Protein AF-W7HXN0-F1 (afdb_monomer)

Mean predicted aligned error: 17.89 Å

Solvent-accessible surface area (backbone atoms only — not comparable to full-atom values): 33456 Å² total; per-residue (Å²): 136,91,82,90,84,88,81,84,86,81,88,84,84,89,85,89,88,87,84,84,82,89,78,91,79,91,79,88,82,69,90,74,68,72,72,60,64,67,62,54,56,58,53,52,52,54,51,52,49,53,52,47,53,60,51,53,68,68,66,55,72,85,69,75,74,75,76,76,79,87,69,43,52,33,33,36,24,45,74,94,47,64,101,82,40,42,47,35,58,34,61,32,78,35,63,44,88,85,60,79,57,68,59,78,66,74,52,75,77,78,46,74,67,50,45,54,54,46,47,70,56,26,6,40,46,36,34,53,51,47,55,48,47,20,50,32,37,68,61,39,58,61,48,79,31,78,57,90,75,90,54,64,68,56,53,53,50,52,48,50,52,40,70,70,35,96,49,37,49,58,37,53,46,65,60,58,43,33,26,56,42,41,80,56,32,83,83,42,98,55,73,63,74,53,71,48,61,86,76,53,73,75,71,52,72,70,56,44,71,74,27,66,62,52,46,52,51,50,50,41,49,48,57,47,36,54,62,44,54,63,50,46,73,71,56,74,83,73,81,94,72,88,63,94,41,58,55,57,40,30,41,68,72,52,59,27,11,34,72,79,66,47,64,74,63,68,38,60,36,56,40,53,51,71,93,45,49,70,52,40,63,74,58,49,48,66,75,73,48,93,67,61,86,80,42,97,49,82,66,64,36,56,40,32,34,46,22,22,35,55,71,57,37,52,43,41,75,68,38,38,35,31,62,41,66,55,81,80,42,50,15,31,41,58,58,57,73,91,48,55,69,59,41,71,76,36,52,69,36,59,48,57,77,61,60,71,34,45,64,70,32,49,51,46,26,30,47,53,26,50,45,72,49,42,42,78,73,52,76,80,77,57,69,78,78,76,73,70,77,67,78,80,76,73,90,71,90,75,86,85,82,92,82,84,92,81,89,81,82,86,80,92,86,87,84,86,87,80,90,82,88,85,87,81,82,82,79,78,82,76,53,75,70,57,55,57,53,51,51,56,53,51,53,51,54,52,53,53,53,52,52,53,51,52,52,50,52,51,51,50,55,50,54,59,56,68,75,47,65,93,66,79,77,69,66,80,70,84,77,61,80,89,65,53,75,68,55,51,54,50,53,53,58,51,69,76,44,80,88,42,73,67,54,53,52,54,48,52,54,48,47,70,76,41,57,78,71,60,73,75,71,66,86,89,77,93,78,80,89,79,80,90,78,86,83,84,134

pLDDT: mean 70.23, std 23.14, range [26.8, 97.81]

InterPro domains:
  IPR003615 HNH nuclease [PF13391] (257-323)

Organism: NCBI:txid1043628

Radius of gyration: 34.65 Å; Cα contacts (8 Å, |Δi|>4): 503; chains: 1; bounding box: 103×96×105 Å

Sequence (537 aa):
MRENRNSNFTITSSLCGLRFTPQNSFANFGPATQRLCTHTSTATETMSELVREEFSVWAATPAQIPLKPKVKSISIRNPQYDKINTFLHLPALDFDQNTQFEAATNAPLHTPNDLAKYNKVAGLHRGTITMACYALAGNKYGVLSPCRLANKADIESQLAEVHSSPTGFDEVLNMPHYYFYTVDFFETSGYDVITNFPDWTFPTAEELELNPVYQLWLNAYTEIQDRMLERDLELKSQVHCAPSDISTHVKTRDVVCRLTRCHDPLDAAHLVPEKEKIFWERSEFNMLSKNSAISSDSTAVAENMIALRKDVHHIFDQRAFCITLKGNTFVASFCTLDYCDSLRAFQNRPILEIATAALPYILTRFIWTFFGHSLLLYARQHPKKNRARGSEDGKGKGKGKRFAPDDTEESEEDLGGPSGQPWAKKGRKVGPEGIRKSTRQIEKSAEDNFTERIERIRKIGQAIKSDFPPGFFDADMSSLPELSLSQRALADVTSFYPGCENAEILSEDYKKRHPQVHSLAKPQGPWMEEDEFDLIP

Structure (mmCIF, N/CA/C/O backbone):
data_AF-W7HXN0-F1
#
_entry.id   AF-W7HXN0-F1
#
loop_
_atom_site.group_PDB
_atom_site.id
_atom_site.type_symbol
_atom_site.label_atom_id
_atom_site.label_alt_id
_atom_site.label_comp_id
_atom_site.label_asym_id
_atom_site.label_entity_id
_atom_site.label_seq_id
_atom_site.pdbx_PDB_ins_code
_atom_site.Cartn_x
_atom_site.Cartn_y
_atom_site.Cartn_z
_atom_site.occupancy
_atom_site.B_iso_or_equiv
_atom_site.auth_seq_id
_atom_site.auth_comp_id
_atom_site.auth_asym_id
_atom_site.auth_atom_id
_atom_site.pdbx_PDB_model_num
ATOM 1 N N . MET A 1 1 ? 41.170 27.739 -45.143 1.00 34.16 1 MET A N 1
ATOM 2 C CA . MET A 1 1 ? 40.875 26.918 -46.338 1.00 34.16 1 MET A CA 1
ATOM 3 C C . MET A 1 1 ? 40.646 25.492 -45.836 1.00 34.16 1 MET A C 1
ATOM 5 O O . MET A 1 1 ? 41.608 24.878 -45.422 1.00 34.16 1 MET A O 1
ATOM 9 N N . ARG A 1 2 ? 39.447 25.127 -45.360 1.00 32.66 2 ARG A N 1
ATOM 10 C CA . ARG A 1 2 ? 38.312 24.500 -46.077 1.00 32.66 2 ARG A CA 1
ATOM 11 C C . ARG A 1 2 ? 38.703 23.346 -47.015 1.00 32.66 2 ARG A C 1
ATOM 13 O O . ARG A 1 2 ? 39.009 23.613 -48.163 1.00 32.66 2 ARG A O 1
ATOM 20 N N . GLU A 1 3 ? 38.560 22.116 -46.517 1.00 35.22 3 GLU A N 1
ATOM 21 C CA . GLU A 1 3 ? 38.169 20.889 -47.240 1.00 35.22 3 GLU A CA 1
ATOM 22 C C . GLU A 1 3 ? 37.578 19.924 -46.183 1.00 35.22 3 GLU A C 1
ATOM 24 O O . GLU A 1 3 ? 38.265 19.550 -45.242 1.00 35.22 3 GLU A O 1
ATOM 29 N N . ASN A 1 4 ? 36.255 19.820 -46.018 1.00 33.12 4 ASN A N 1
ATOM 30 C CA . ASN A 1 4 ? 35.271 19.002 -46.744 1.00 33.12 4 ASN A CA 1
ATOM 31 C C . ASN A 1 4 ? 35.533 17.484 -46.703 1.00 33.12 4 ASN A C 1
ATOM 33 O O . ASN A 1 4 ? 36.344 16.981 -47.470 1.00 33.12 4 ASN A O 1
ATOM 37 N N . ARG A 1 5 ? 34.753 16.759 -45.884 1.00 37.69 5 ARG A N 1
ATOM 38 C CA . ARG A 1 5 ? 34.268 15.389 -46.150 1.00 37.69 5 ARG A CA 1
ATOM 39 C C . ARG A 1 5 ? 33.037 15.099 -45.280 1.00 37.69 5 ARG A C 1
ATOM 41 O O . ARG A 1 5 ? 33.142 14.654 -44.144 1.00 37.69 5 ARG A O 1
ATOM 48 N N . ASN A 1 6 ? 31.868 15.375 -45.856 1.00 31.52 6 ASN A N 1
ATOM 49 C CA . ASN A 1 6 ? 30.587 14.808 -45.444 1.00 31.52 6 ASN A CA 1
ATOM 50 C C . ASN A 1 6 ? 30.519 13.352 -45.920 1.00 31.52 6 ASN A C 1
ATOM 52 O O . ASN A 1 6 ? 30.792 13.077 -47.088 1.00 31.52 6 ASN A O 1
ATOM 56 N N . SER A 1 7 ? 30.101 12.441 -45.045 1.00 33.38 7 SER A N 1
ATOM 57 C CA . SER A 1 7 ? 29.640 11.104 -45.425 1.00 33.38 7 SER A CA 1
ATOM 58 C C . SER A 1 7 ? 28.200 10.945 -44.942 1.00 33.38 7 SER A C 1
ATOM 60 O O . SER A 1 7 ? 27.936 10.754 -43.761 1.00 33.38 7 SER A O 1
ATOM 62 N N . ASN A 1 8 ? 27.264 11.091 -45.881 1.00 28.61 8 ASN A N 1
ATOM 63 C CA . ASN A 1 8 ? 25.857 10.758 -45.697 1.00 28.61 8 ASN A CA 1
ATOM 64 C C . ASN A 1 8 ? 25.677 9.271 -46.019 1.00 28.61 8 ASN A C 1
ATOM 66 O O . ASN A 1 8 ? 25.955 8.848 -47.140 1.00 28.61 8 ASN A O 1
ATOM 70 N N . PHE A 1 9 ? 25.196 8.498 -45.048 1.00 27.53 9 PHE A N 1
ATOM 71 C CA . PHE A 1 9 ? 24.681 7.149 -45.261 1.00 27.53 9 PHE A CA 1
ATOM 72 C C . PHE A 1 9 ? 23.175 7.240 -45.530 1.00 27.53 9 PHE A C 1
ATOM 74 O O . PHE A 1 9 ? 22.415 7.737 -44.701 1.00 27.53 9 PHE A O 1
ATOM 81 N N . THR A 1 10 ? 22.747 6.774 -46.700 1.00 26.80 10 THR A N 1
ATOM 82 C CA . THR A 1 10 ? 21.337 6.635 -47.080 1.00 26.80 10 THR A CA 1
ATOM 83 C C . THR A 1 10 ? 20.994 5.150 -47.058 1.00 26.80 10 THR A C 1
ATOM 85 O O . THR A 1 10 ? 21.572 4.377 -47.816 1.00 26.80 10 THR A O 1
ATOM 88 N N . ILE A 1 11 ? 20.069 4.748 -46.185 1.00 29.20 11 ILE A N 1
ATOM 89 C CA . ILE A 1 11 ? 19.486 3.402 -46.171 1.00 29.20 11 ILE A CA 1
ATOM 90 C C . ILE A 1 11 ? 18.177 3.473 -46.957 1.00 29.20 11 ILE A C 1
ATOM 92 O O . ILE A 1 11 ? 17.236 4.155 -46.554 1.00 29.20 11 ILE A O 1
ATOM 96 N N . THR A 1 12 ? 18.128 2.792 -48.097 1.00 27.80 12 THR A N 1
ATOM 97 C CA . THR A 1 12 ? 16.921 2.590 -48.899 1.00 27.80 12 THR A CA 1
ATOM 98 C C . THR A 1 12 ? 16.141 1.391 -48.358 1.00 27.80 12 THR A C 1
ATOM 100 O O . THR A 1 12 ? 16.659 0.279 -48.290 1.00 27.80 12 THR A O 1
ATOM 103 N N . SER A 1 13 ? 14.880 1.604 -47.974 1.00 28.84 13 SER A N 1
ATOM 104 C CA . SER A 1 13 ? 13.924 0.532 -47.683 1.00 28.84 13 SER A CA 1
ATOM 105 C C . SER A 1 13 ? 13.080 0.256 -48.930 1.00 28.84 13 SER A C 1
ATOM 107 O O . SER A 1 13 ? 12.440 1.148 -49.484 1.00 28.84 13 SER A O 1
ATOM 109 N N . SER A 1 14 ? 13.114 -0.988 -49.410 1.00 28.44 14 SER A N 1
ATOM 110 C CA . SER A 1 14 ? 12.286 -1.473 -50.514 1.00 28.44 14 SER A CA 1
ATOM 111 C C . SER A 1 14 ? 11.112 -2.280 -49.963 1.00 28.44 14 SER A C 1
ATOM 113 O O . SER A 1 14 ? 11.315 -3.355 -49.402 1.00 28.44 14 SER A O 1
ATOM 115 N N . LEU A 1 15 ? 9.890 -1.790 -50.156 1.00 31.22 15 LEU A N 1
ATOM 116 C CA . LEU A 1 15 ? 8.650 -2.544 -49.967 1.00 31.22 15 LEU A CA 1
ATOM 117 C C . LEU A 1 15 ? 7.568 -1.890 -50.832 1.00 31.22 15 LEU A C 1
ATOM 119 O O . LEU A 1 15 ? 7.161 -0.775 -50.530 1.00 31.22 15 LEU A O 1
ATOM 123 N N . CYS A 1 16 ? 7.168 -2.555 -51.923 1.00 30.19 16 CYS A N 1
ATOM 124 C CA . CYS A 1 16 ? 5.780 -2.773 -52.374 1.00 30.19 16 CYS A CA 1
ATOM 125 C C . CYS A 1 16 ? 5.735 -3.159 -53.861 1.00 30.19 16 CYS A C 1
ATOM 127 O O . CYS A 1 16 ? 6.345 -2.490 -54.691 1.00 30.19 16 CYS A O 1
ATOM 129 N N . GLY A 1 17 ? 4.905 -4.151 -54.206 1.00 27.83 17 GLY A N 1
ATOM 130 C CA . GLY A 1 17 ? 4.323 -4.233 -55.549 1.00 27.83 17 GLY A CA 1
ATOM 131 C C . GLY A 1 17 ? 4.111 -5.636 -56.109 1.00 27.83 17 GLY A C 1
ATOM 132 O O . GLY A 1 17 ? 4.825 -6.035 -57.019 1.00 27.83 17 GLY A O 1
ATOM 133 N N . LEU A 1 18 ? 3.068 -6.344 -55.665 1.00 26.98 18 LEU A N 1
ATOM 134 C CA . LEU A 1 18 ? 2.426 -7.378 -56.485 1.00 26.98 18 LEU A CA 1
ATOM 135 C C . LEU A 1 18 ? 0.927 -7.072 -56.576 1.00 26.98 18 LEU A C 1
ATOM 137 O O . LEU A 1 18 ? 0.169 -7.284 -55.635 1.00 26.98 18 LEU A O 1
ATOM 141 N N . ARG A 1 19 ? 0.521 -6.520 -57.726 1.00 27.39 19 ARG A N 1
ATOM 142 C CA . ARG A 1 19 ? -0.870 -6.453 -58.188 1.00 27.39 19 ARG A CA 1
ATOM 143 C C . ARG A 1 19 ? -1.089 -7.626 -59.142 1.00 27.39 19 ARG A C 1
ATOM 145 O O . ARG A 1 19 ? -0.386 -7.713 -60.143 1.00 27.39 19 ARG A O 1
ATOM 152 N N . PHE A 1 20 ? -2.076 -8.471 -58.865 1.00 28.61 20 PHE A N 1
ATOM 153 C CA . PHE A 1 20 ? -2.629 -9.408 -59.843 1.00 28.61 20 PHE A CA 1
ATOM 154 C C . PHE A 1 20 ? -3.954 -8.853 -60.372 1.00 28.61 20 PHE A C 1
ATOM 156 O O . PHE A 1 20 ? -4.832 -8.468 -59.602 1.00 28.61 20 PHE A O 1
ATOM 163 N N . THR A 1 21 ? -4.077 -8.784 -61.693 1.00 33.88 21 THR A N 1
ATOM 164 C CA . THR A 1 21 ? -5.320 -8.518 -62.425 1.00 33.88 21 THR A CA 1
ATOM 165 C C . THR A 1 21 ? -6.036 -9.840 -62.722 1.00 33.88 21 THR A C 1
ATOM 167 O O . THR A 1 21 ? -5.361 -10.823 -63.030 1.00 33.88 21 THR A O 1
ATOM 170 N N . PRO A 1 22 ? -7.381 -9.905 -62.704 1.00 37.72 22 PRO A N 1
ATOM 171 C CA . PRO A 1 22 ? -8.096 -11.061 -63.223 1.00 37.72 22 PRO A CA 1
ATOM 172 C C . PRO A 1 22 ? -8.481 -10.818 -64.688 1.00 37.72 22 PRO A C 1
ATOM 174 O O . PRO A 1 22 ? -9.177 -9.855 -65.011 1.00 37.72 22 PRO A O 1
ATOM 177 N N . GLN A 1 23 ? -8.044 -11.707 -65.581 1.00 30.28 23 GLN A N 1
ATOM 178 C CA . GLN A 1 23 ? -8.654 -11.866 -66.899 1.00 30.28 23 GLN A CA 1
ATOM 179 C C . GLN A 1 23 ? -9.547 -13.104 -66.907 1.00 30.28 23 GLN A C 1
ATOM 181 O O . GLN A 1 23 ? -9.132 -14.207 -66.558 1.00 30.28 23 GLN A O 1
ATOM 186 N N . ASN A 1 24 ? -10.783 -12.870 -67.337 1.00 35.69 24 ASN A N 1
ATOM 187 C CA . ASN A 1 24 ? -11.785 -13.860 -67.693 1.00 35.69 24 ASN A CA 1
ATOM 188 C C . ASN A 1 24 ? -11.268 -14.838 -68.754 1.00 35.69 24 ASN A C 1
ATOM 190 O O . ASN A 1 24 ? -10.810 -14.418 -69.814 1.00 35.69 24 ASN A O 1
ATOM 194 N N . SER A 1 25 ? -11.477 -16.132 -68.530 1.00 31.80 25 SER A N 1
ATOM 195 C CA . SER A 1 25 ? -11.837 -17.077 -69.594 1.00 31.80 25 SER A CA 1
ATOM 196 C C . SER A 1 25 ? -12.456 -18.337 -68.981 1.00 31.80 25 SER A C 1
ATOM 198 O O . SER A 1 25 ? -11.782 -19.195 -68.424 1.00 31.80 25 SER A O 1
ATOM 200 N N . PHE A 1 26 ? -13.784 -18.421 -69.067 1.00 37.59 26 PHE A N 1
ATOM 201 C CA . PHE A 1 26 ? -14.542 -19.653 -68.876 1.00 37.59 26 PHE A CA 1
ATOM 202 C C . PHE A 1 26 ? -14.604 -20.385 -70.218 1.00 37.59 26 PHE A C 1
ATOM 204 O O . PHE A 1 26 ? -15.198 -19.858 -71.155 1.00 37.59 26 PHE A O 1
ATOM 211 N N . ALA A 1 27 ? -14.043 -21.593 -70.299 1.00 39.75 27 ALA A N 1
ATOM 212 C CA . ALA A 1 27 ? -14.521 -22.643 -71.199 1.00 39.75 27 ALA A CA 1
ATOM 213 C C . ALA A 1 27 ? -13.919 -24.011 -70.830 1.00 39.75 27 ALA A C 1
ATOM 215 O O . ALA A 1 27 ? -12.705 -24.181 -70.814 1.00 39.75 27 ALA A O 1
ATOM 216 N N . ASN A 1 28 ? -14.815 -24.984 -70.644 1.00 45.88 28 ASN A N 1
ATOM 217 C CA . ASN A 1 28 ? -14.632 -26.427 -70.842 1.00 45.88 28 ASN A CA 1
ATOM 218 C C . ASN A 1 28 ? -13.722 -27.205 -69.875 1.00 45.88 28 ASN A C 1
ATOM 220 O O . ASN A 1 28 ? -12.552 -27.449 -70.152 1.00 45.88 28 ASN A O 1
ATOM 224 N N . PHE A 1 29 ? -14.338 -27.776 -68.833 1.00 37.59 29 PHE A N 1
ATOM 225 C CA . PHE A 1 29 ? -13.857 -29.010 -68.203 1.00 37.59 29 PHE A CA 1
ATOM 226 C C . PHE A 1 29 ? -14.876 -30.140 -68.395 1.00 37.59 29 PHE A C 1
ATOM 228 O O . PHE A 1 29 ? -16.073 -29.959 -68.182 1.00 37.59 29 PHE A O 1
ATOM 235 N N . GLY A 1 30 ? -14.369 -31.286 -68.857 1.00 47.16 30 GLY A N 1
ATOM 236 C CA . GLY A 1 30 ? -15.112 -32.510 -69.158 1.00 47.16 30 GLY A CA 1
ATOM 237 C C . GLY A 1 30 ? -15.487 -33.358 -67.927 1.00 47.16 30 GLY A C 1
ATOM 238 O O . GLY A 1 30 ? -15.339 -32.906 -66.793 1.00 47.16 30 GLY A O 1
ATOM 239 N N . PRO A 1 31 ? -15.944 -34.613 -68.122 1.00 43.78 31 PRO A N 1
ATOM 240 C CA . PRO A 1 31 ? -16.755 -35.373 -67.152 1.00 43.78 31 PRO A CA 1
ATOM 241 C C . PRO A 1 31 ? -16.050 -35.855 -65.868 1.00 43.78 31 PRO A C 1
ATOM 243 O O . PRO A 1 31 ? -16.612 -36.656 -65.124 1.00 43.78 31 PRO A O 1
ATOM 246 N N . ALA A 1 32 ? -14.826 -35.409 -65.584 1.00 44.38 32 ALA A N 1
ATOM 247 C CA . ALA A 1 32 ? -14.054 -35.859 -64.424 1.00 44.38 32 ALA A CA 1
ATOM 248 C C . ALA A 1 32 ? -14.377 -35.087 -63.127 1.00 44.38 32 ALA A C 1
ATOM 250 O O . ALA A 1 32 ? -14.052 -35.555 -62.038 1.00 44.38 32 ALA A O 1
ATOM 251 N N . THR A 1 33 ? -15.066 -33.945 -63.211 1.00 42.03 33 THR A N 1
ATOM 252 C CA . THR A 1 33 ? -15.358 -33.079 -62.051 1.00 42.03 33 THR A CA 1
ATOM 253 C C . THR A 1 33 ? -16.589 -33.515 -61.245 1.00 42.03 33 THR A C 1
ATOM 255 O O . THR A 1 33 ? -16.807 -33.032 -60.140 1.00 42.03 33 THR A O 1
ATOM 258 N N . GLN A 1 34 ? -17.379 -34.475 -61.740 1.00 42.41 34 GLN A N 1
ATOM 259 C CA . GLN A 1 34 ? -18.601 -34.936 -61.064 1.00 42.41 34 GLN A CA 1
ATOM 260 C C . GLN A 1 34 ? -18.361 -35.962 -59.941 1.00 42.41 34 GLN A C 1
ATOM 262 O O . GLN A 1 34 ? -19.277 -36.235 -59.173 1.00 42.41 34 GLN A O 1
ATOM 267 N N . ARG A 1 35 ? -17.140 -36.503 -59.794 1.00 38.97 35 ARG A N 1
ATOM 268 C CA . ARG A 1 35 ? -16.795 -37.447 -58.706 1.00 38.97 35 ARG A CA 1
ATOM 269 C C . ARG A 1 35 ? -16.172 -36.797 -57.465 1.00 38.97 35 ARG A C 1
ATOM 271 O O . ARG A 1 35 ? -15.991 -37.487 -56.469 1.00 38.97 35 ARG A O 1
ATOM 278 N N . LEU A 1 36 ? -15.884 -35.491 -57.487 1.00 37.97 36 LEU A N 1
ATOM 279 C CA . LEU A 1 36 ? -15.416 -34.767 -56.293 1.00 37.97 36 LEU A CA 1
ATOM 280 C C . LEU A 1 36 ? -16.557 -34.156 -55.459 1.00 37.97 36 LEU A C 1
ATOM 282 O O . LEU A 1 36 ? -16.355 -33.879 -54.281 1.00 37.97 36 LEU A O 1
ATOM 286 N N . CYS A 1 37 ? -17.760 -33.987 -56.022 1.00 38.53 37 CYS A N 1
ATOM 287 C CA . CYS A 1 37 ? -18.889 -33.364 -55.316 1.00 38.53 37 CYS A CA 1
ATOM 288 C C . CYS A 1 37 ? -19.631 -34.300 -54.347 1.00 38.53 37 CYS A C 1
ATOM 290 O O . CYS A 1 37 ? -20.411 -33.824 -53.529 1.00 38.53 37 CYS A O 1
ATOM 292 N N . THR A 1 38 ? -19.393 -35.613 -54.393 1.00 43.19 38 THR A N 1
ATOM 293 C CA . THR A 1 38 ? -20.006 -36.566 -53.450 1.00 43.19 38 THR A CA 1
ATOM 294 C C . THR A 1 38 ? -19.200 -36.747 -52.163 1.00 43.19 38 THR A C 1
ATOM 296 O O . THR A 1 38 ? -19.766 -37.169 -51.164 1.00 43.19 38 THR A O 1
ATOM 299 N N . HIS A 1 39 ? -17.911 -36.383 -52.144 1.00 42.66 39 HIS A N 1
ATOM 300 C CA . HIS A 1 39 ? -17.075 -36.466 -50.935 1.00 42.66 39 HIS A CA 1
ATOM 301 C C . HIS A 1 39 ? -17.095 -35.192 -50.077 1.00 42.66 39 HIS A C 1
ATOM 303 O O . HIS A 1 39 ? -16.766 -35.251 -48.894 1.00 42.66 39 HIS A O 1
ATOM 309 N N . THR A 1 40 ? -17.520 -34.053 -50.629 1.00 43.59 40 THR A N 1
ATOM 310 C CA . THR A 1 40 ? -17.698 -32.810 -49.862 1.00 43.59 40 THR A CA 1
ATOM 311 C C . THR A 1 40 ? -19.016 -32.776 -49.087 1.00 43.59 40 THR A C 1
ATOM 313 O O . THR A 1 40 ? -19.042 -32.196 -48.010 1.00 43.59 40 THR A O 1
ATOM 316 N N . SER A 1 41 ? -20.068 -33.454 -49.566 1.00 47.31 41 SER A N 1
ATOM 317 C CA . SER A 1 41 ? -21.376 -33.515 -48.887 1.00 47.31 41 SER A CA 1
ATOM 318 C C . SER A 1 41 ? -21.320 -34.274 -47.556 1.00 47.31 41 SER A C 1
ATOM 320 O O . SER A 1 41 ? -21.866 -33.814 -46.557 1.00 47.31 41 SER A O 1
ATOM 322 N N . THR A 1 42 ? -20.608 -35.404 -47.512 1.00 49.62 42 THR A N 1
ATOM 323 C CA . THR A 1 42 ? -20.460 -36.196 -46.282 1.00 49.62 42 THR A CA 1
ATOM 324 C C . THR A 1 42 ? -19.608 -35.485 -45.235 1.00 49.62 42 THR A C 1
ATOM 326 O O . THR A 1 42 ? -19.930 -35.557 -44.059 1.00 49.62 42 THR A O 1
ATOM 329 N N . ALA A 1 43 ? -18.573 -34.736 -45.641 1.00 51.16 43 ALA A N 1
ATOM 330 C CA . ALA A 1 43 ? -17.717 -33.989 -44.712 1.00 51.16 43 ALA A CA 1
ATOM 331 C C . ALA A 1 43 ? -18.442 -32.793 -44.064 1.00 51.16 43 ALA A C 1
ATOM 333 O O . ALA A 1 43 ? -18.189 -32.467 -42.905 1.00 51.16 43 ALA A O 1
ATOM 334 N N . THR A 1 44 ? -19.373 -32.158 -44.785 1.00 52.91 44 THR A N 1
ATOM 335 C CA . THR A 1 44 ? -20.203 -31.076 -44.235 1.00 52.91 44 THR A CA 1
ATOM 336 C C . THR A 1 44 ? -21.245 -31.569 -43.232 1.00 52.91 44 THR A C 1
ATOM 338 O O . THR A 1 44 ? -21.523 -30.862 -42.266 1.00 52.91 44 THR A O 1
ATOM 341 N N . GLU A 1 45 ? -21.773 -32.785 -43.395 1.00 55.34 45 GLU A N 1
ATOM 342 C CA . GLU A 1 45 ? -22.692 -33.383 -42.416 1.00 55.34 45 GLU A CA 1
ATOM 343 C C . GLU A 1 45 ? -21.957 -33.818 -41.142 1.00 55.34 45 GLU A C 1
ATOM 345 O O . GLU A 1 45 ? -22.419 -33.500 -40.049 1.00 55.34 45 GLU A O 1
ATOM 350 N N . THR A 1 46 ? -20.755 -34.404 -41.252 1.00 60.78 46 THR A N 1
ATOM 351 C CA . THR A 1 46 ? -19.965 -34.790 -40.063 1.00 60.78 46 THR A CA 1
ATOM 352 C C . THR A 1 46 ? -19.474 -33.575 -39.273 1.00 60.78 46 THR A C 1
ATOM 354 O O . THR A 1 46 ? -19.470 -33.597 -38.045 1.00 60.78 46 THR A O 1
ATOM 357 N N . MET A 1 47 ? -19.101 -32.479 -39.949 1.00 56.00 47 MET A N 1
ATOM 358 C CA . MET A 1 47 ? -18.781 -31.224 -39.259 1.00 56.00 47 MET A CA 1
ATOM 359 C C . MET A 1 47 ? -20.017 -30.568 -38.637 1.00 56.00 47 MET A C 1
ATOM 361 O O . MET A 1 47 ? -19.908 -29.995 -37.558 1.00 56.00 47 MET A O 1
ATOM 365 N N . SER A 1 48 ? -21.191 -30.650 -39.270 1.00 61.09 48 SER A N 1
ATOM 366 C CA . SER A 1 48 ? -22.416 -30.093 -38.690 1.00 61.09 48 SER A CA 1
ATOM 367 C C . SER A 1 48 ? -22.912 -30.885 -37.477 1.00 61.09 48 SER A C 1
ATOM 369 O O . SER A 1 48 ? -23.537 -30.278 -36.607 1.00 61.09 48 SER A O 1
ATOM 371 N N . GLU A 1 49 ? -22.662 -32.195 -37.408 1.00 59.97 49 GLU A N 1
ATOM 372 C CA . GLU A 1 49 ? -22.959 -33.021 -36.230 1.00 59.97 49 GLU A CA 1
ATOM 373 C C . GLU A 1 49 ? -21.958 -32.787 -35.098 1.00 59.97 49 GLU A C 1
ATOM 375 O O . GLU A 1 49 ? -22.391 -32.578 -33.971 1.00 59.97 49 GLU A O 1
ATOM 380 N N . LEU A 1 50 ? -20.655 -32.677 -35.388 1.00 59.06 50 LEU A N 1
ATOM 381 C CA . LEU A 1 50 ? -19.641 -32.323 -34.381 1.00 59.06 50 LEU A CA 1
ATOM 382 C C . LEU A 1 50 ? -19.868 -30.924 -33.794 1.00 59.06 50 LEU A C 1
ATOM 384 O O . LEU A 1 50 ? -19.773 -30.730 -32.584 1.00 59.06 50 LEU A O 1
ATOM 388 N N . VAL A 1 51 ? -20.241 -29.953 -34.633 1.00 64.44 51 VAL A N 1
ATOM 389 C CA . VAL A 1 51 ? -20.614 -28.610 -34.168 1.00 64.44 51 VAL A CA 1
ATOM 390 C C . VAL A 1 51 ? -21.930 -28.656 -33.383 1.00 64.44 51 VAL A C 1
ATOM 392 O O . VAL A 1 51 ? -22.058 -27.958 -32.384 1.00 64.44 51 VAL A O 1
ATOM 395 N N . ARG A 1 52 ? -22.909 -29.495 -33.755 1.00 56.12 52 ARG A N 1
ATOM 396 C CA . ARG A 1 52 ? -24.140 -29.660 -32.957 1.00 56.12 52 ARG A CA 1
ATOM 397 C C . ARG A 1 52 ? -23.890 -30.333 -31.612 1.00 56.12 52 ARG A C 1
ATOM 399 O O . ARG A 1 52 ? -24.504 -29.913 -30.635 1.00 56.12 52 ARG A O 1
ATOM 406 N N . GLU A 1 53 ? -23.016 -31.332 -31.541 1.00 52.56 53 GLU A N 1
ATOM 407 C CA . GLU A 1 53 ? -22.654 -31.978 -30.279 1.00 52.56 53 GLU A CA 1
ATOM 408 C C . GLU A 1 53 ? -21.908 -31.002 -29.363 1.00 52.56 53 GLU A C 1
ATOM 410 O O . GLU A 1 53 ? -22.326 -30.845 -28.215 1.00 52.56 53 GLU A O 1
ATOM 415 N N . GLU A 1 54 ? -20.926 -30.243 -29.871 1.00 51.53 54 GLU A N 1
ATOM 416 C CA . GLU A 1 54 ? -20.233 -29.213 -29.079 1.00 51.53 54 GLU A CA 1
ATOM 417 C C . GLU A 1 54 ? -21.166 -28.081 -28.619 1.00 51.53 54 GLU A C 1
ATOM 419 O O . GLU A 1 54 ? -21.076 -27.639 -27.471 1.00 51.53 54 GLU A O 1
ATOM 424 N N . PHE A 1 55 ? -22.118 -27.646 -29.454 1.00 48.59 55 PHE A N 1
ATOM 425 C CA . PHE A 1 55 ? -23.101 -26.635 -29.050 1.00 48.59 55 PHE A CA 1
ATOM 426 C C . PHE A 1 55 ? -24.182 -27.183 -28.103 1.00 48.59 55 PHE A C 1
ATOM 428 O O . PHE A 1 55 ? -24.692 -26.427 -27.275 1.00 48.59 55 PHE A O 1
ATOM 435 N N . SER A 1 56 ? -24.518 -28.478 -28.154 1.00 47.59 56 SER A N 1
ATOM 436 C CA . SER A 1 56 ? -25.474 -29.081 -27.209 1.00 47.59 56 SER A CA 1
ATOM 437 C C . SER A 1 56 ? -24.893 -29.228 -25.797 1.00 47.59 56 SER A C 1
ATOM 439 O O . SER A 1 56 ? -25.629 -29.099 -24.821 1.00 47.59 56 SER A O 1
ATOM 441 N N . VAL A 1 57 ? -23.566 -29.377 -25.672 1.00 47.34 57 VAL A N 1
ATOM 442 C CA . VAL A 1 57 ? -22.854 -29.362 -24.379 1.00 47.34 57 VAL A CA 1
ATOM 443 C C . VAL A 1 57 ? -22.913 -27.973 -23.722 1.00 47.34 57 VAL A C 1
ATOM 445 O O . VAL A 1 57 ? -22.891 -27.864 -22.497 1.00 47.34 57 VAL A O 1
ATOM 448 N N . TRP A 1 58 ? -23.072 -26.907 -24.512 1.00 43.62 58 TRP A N 1
ATOM 449 C CA . TRP A 1 58 ? -23.245 -25.533 -24.019 1.00 43.62 58 TRP A CA 1
ATOM 450 C C . TRP A 1 58 ? -24.704 -25.150 -23.740 1.00 43.62 58 TRP A C 1
ATOM 452 O O . TRP A 1 58 ? -24.952 -24.140 -23.085 1.00 43.62 58 TRP A O 1
ATOM 462 N N . ALA A 1 59 ? -25.669 -25.974 -24.158 1.00 42.44 59 ALA A N 1
ATOM 463 C CA . ALA A 1 59 ? -27.080 -25.842 -23.789 1.00 42.44 59 ALA A CA 1
ATOM 464 C C . ALA A 1 59 ? -27.397 -26.487 -22.423 1.00 42.44 59 ALA A C 1
ATOM 466 O O . ALA A 1 59 ? -28.546 -26.831 -22.137 1.00 42.44 59 ALA A O 1
ATOM 467 N N . ALA A 1 60 ? -26.381 -26.662 -21.570 1.00 44.81 60 ALA A N 1
ATOM 468 C CA . ALA A 1 60 ? -26.571 -27.056 -20.187 1.00 44.81 60 ALA A CA 1
ATOM 469 C C . ALA A 1 60 ? -27.452 -26.015 -19.475 1.00 44.81 60 ALA A C 1
ATOM 471 O O . ALA A 1 60 ? -27.219 -24.809 -19.574 1.00 44.81 60 ALA A O 1
ATOM 472 N N . THR A 1 61 ? -28.466 -26.510 -18.754 1.00 49.88 61 THR A N 1
ATOM 473 C CA . THR A 1 61 ? -29.233 -25.803 -17.711 1.00 49.88 61 THR A CA 1
ATOM 474 C C . THR A 1 61 ? -28.395 -24.709 -17.063 1.00 49.88 61 THR A C 1
ATOM 476 O O . THR A 1 61 ? -27.252 -25.030 -16.738 1.00 49.88 61 THR A O 1
ATOM 479 N N . PRO A 1 62 ? -28.922 -23.484 -16.835 1.00 51.47 62 PRO A N 1
ATOM 480 C CA . PRO A 1 62 ? -28.157 -22.369 -16.283 1.00 51.47 62 PRO A CA 1
ATOM 481 C C . PRO A 1 62 ? -27.455 -22.847 -15.018 1.00 51.47 62 PRO A C 1
ATOM 483 O O . PRO A 1 62 ? -28.075 -22.989 -13.962 1.00 51.47 62 PRO A O 1
ATOM 486 N N . ALA A 1 63 ? -26.176 -23.199 -15.168 1.00 53.72 63 ALA A N 1
ATOM 487 C CA . ALA A 1 63 ? -25.392 -23.759 -14.094 1.00 53.72 63 ALA A CA 1
ATOM 488 C C . ALA A 1 63 ? -25.383 -22.665 -13.043 1.00 53.72 63 ALA A C 1
ATOM 490 O O . ALA A 1 63 ? -24.980 -21.539 -13.347 1.00 53.72 63 ALA A O 1
ATOM 491 N N . GLN A 1 64 ? -25.941 -22.966 -11.866 1.00 51.72 64 GLN A N 1
ATOM 492 C CA . GLN A 1 64 ? -25.999 -22.028 -10.756 1.00 51.72 64 GLN A CA 1
ATOM 493 C C . GLN A 1 64 ? -24.622 -21.392 -10.644 1.00 51.72 64 GLN A C 1
ATOM 495 O O . GLN A 1 64 ? -23.648 -22.095 -10.372 1.00 51.72 64 GLN A O 1
ATOM 500 N N . ILE A 1 65 ? -24.542 -20.094 -10.955 1.00 52.81 65 ILE A N 1
ATOM 501 C CA . ILE A 1 65 ? -23.284 -19.360 -10.915 1.00 52.81 65 ILE A CA 1
ATOM 502 C C . ILE A 1 65 ? -22.734 -19.617 -9.513 1.00 52.81 65 ILE A C 1
ATOM 504 O O . ILE A 1 65 ? -23.425 -19.280 -8.545 1.00 52.81 65 ILE A O 1
ATOM 508 N N . PRO A 1 66 ? -21.571 -20.280 -9.377 1.00 56.25 66 PRO A N 1
ATOM 509 C CA . PRO A 1 66 ? -21.080 -20.677 -8.072 1.00 56.25 66 PRO A CA 1
ATOM 510 C C . PRO A 1 66 ? -20.989 -19.421 -7.210 1.00 56.25 66 PRO A C 1
ATOM 512 O O . PRO A 1 66 ? -20.335 -18.445 -7.586 1.00 56.25 66 PRO A O 1
ATOM 515 N N . LEU A 1 67 ? -21.722 -19.423 -6.090 1.00 56.69 67 LEU A N 1
ATOM 516 C CA . LEU A 1 67 ? -21.761 -18.300 -5.160 1.00 56.69 67 LEU A CA 1
ATOM 517 C C . LEU A 1 67 ? -20.322 -17.913 -4.824 1.00 56.69 67 LEU A C 1
ATOM 519 O O . LEU A 1 67 ? -19.546 -18.755 -4.365 1.00 56.69 67 LEU A O 1
ATOM 523 N N . LYS A 1 68 ? -19.962 -16.644 -5.070 1.00 63.56 68 LYS A N 1
ATOM 524 C CA . LYS A 1 68 ? -18.628 -16.139 -4.735 1.00 63.56 68 LYS A CA 1
ATOM 525 C C . LYS A 1 68 ? -18.356 -16.462 -3.259 1.00 63.56 68 LYS A C 1
ATOM 527 O O . LYS A 1 68 ? -19.182 -16.102 -2.412 1.00 63.56 68 LYS A O 1
ATOM 532 N N . PRO A 1 69 ? -17.246 -17.144 -2.932 1.00 63.59 69 PRO A N 1
ATOM 533 C CA . PRO A 1 69 ? -16.940 -17.496 -1.555 1.00 63.59 69 PRO A CA 1
ATOM 534 C C . PRO A 1 69 ? -16.906 -16.226 -0.697 1.00 63.59 69 PRO A C 1
ATOM 536 O O . PRO A 1 69 ? -16.210 -15.264 -1.021 1.00 63.59 69 PRO A O 1
ATOM 539 N N . LYS A 1 70 ? -17.686 -16.208 0.392 1.00 78.31 70 LYS A N 1
ATOM 540 C CA . LYS A 1 70 ? -17.691 -15.104 1.361 1.00 78.31 70 LYS A CA 1
ATOM 541 C C . LYS A 1 70 ? -16.395 -15.136 2.170 1.00 78.31 70 LYS A C 1
ATOM 543 O O . LYS A 1 70 ? -16.283 -15.851 3.168 1.00 78.31 70 LYS A O 1
ATOM 548 N N . VAL A 1 71 ? -15.408 -14.375 1.717 1.00 82.88 71 VAL A N 1
ATOM 549 C CA . VAL A 1 71 ? -14.168 -14.149 2.460 1.00 82.88 71 VAL A CA 1
ATOM 550 C C . VAL A 1 71 ? -14.454 -13.187 3.612 1.00 82.88 71 VAL A C 1
ATOM 552 O O . VAL A 1 71 ? -15.203 -12.221 3.458 1.00 82.88 71 VAL A O 1
ATOM 555 N N . LYS A 1 72 ? -13.877 -13.470 4.781 1.00 89.62 72 LYS A N 1
ATOM 556 C CA . LYS A 1 72 ? -13.912 -12.584 5.945 1.00 89.62 72 LYS A CA 1
ATOM 557 C C . LYS A 1 72 ? -13.397 -11.203 5.551 1.00 89.62 72 LYS A C 1
ATOM 559 O O . LYS A 1 72 ? -12.435 -11.078 4.807 1.00 89.62 72 LYS A O 1
ATOM 564 N N . SER A 1 73 ? -14.017 -10.166 6.085 1.00 91.75 73 SER A N 1
ATOM 565 C CA . SER A 1 73 ? -13.641 -8.775 5.842 1.00 91.75 73 SER A CA 1
ATOM 566 C C . SER A 1 73 ? -13.372 -8.067 7.161 1.00 91.75 73 SER A C 1
ATOM 568 O O . SER A 1 73 ? -14.048 -8.345 8.155 1.00 91.75 73 SER A O 1
ATOM 570 N N . ILE A 1 74 ? -12.444 -7.119 7.155 1.00 93.81 74 ILE A N 1
ATOM 571 C CA . ILE A 1 74 ? -12.120 -6.276 8.3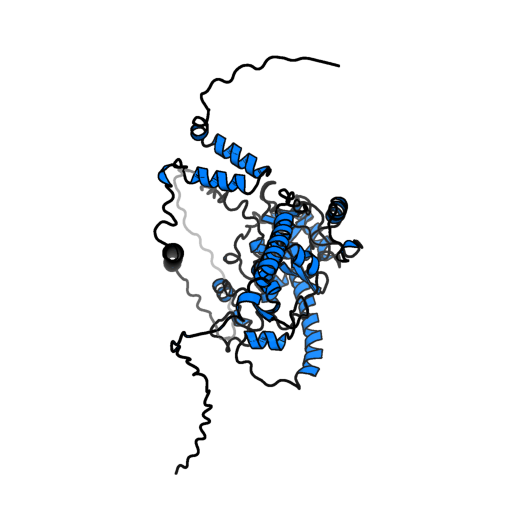01 1.00 93.81 74 ILE A CA 1
ATOM 572 C C . ILE A 1 74 ? -12.508 -4.839 7.976 1.00 93.81 74 ILE A C 1
ATOM 574 O O . ILE A 1 74 ? -12.172 -4.307 6.918 1.00 93.81 74 ILE A O 1
ATOM 578 N N . SER A 1 75 ? -13.220 -4.212 8.907 1.00 94.12 75 SER A N 1
ATOM 579 C CA . SER A 1 75 ? -13.625 -2.812 8.818 1.00 94.12 75 SER A CA 1
ATOM 580 C C . SER A 1 75 ? -12.815 -1.952 9.778 1.00 94.12 75 SER A C 1
ATOM 582 O O . SER A 1 75 ? -12.792 -2.221 10.979 1.00 94.12 75 SER A O 1
ATOM 584 N N . ILE A 1 76 ? -12.242 -0.863 9.274 1.00 95.19 76 ILE A N 1
ATOM 585 C CA . ILE A 1 76 ? -11.619 0.175 10.091 1.00 95.19 76 ILE A CA 1
ATOM 586 C C . ILE A 1 76 ? -12.564 1.364 10.211 1.00 95.19 76 ILE A C 1
ATOM 588 O O . ILE A 1 76 ? -13.097 1.877 9.221 1.00 95.19 76 ILE A O 1
ATOM 592 N N . ARG A 1 77 ? -12.795 1.781 11.453 1.00 94.19 77 ARG A N 1
ATOM 593 C CA . ARG A 1 77 ? -13.747 2.823 11.829 1.00 94.19 77 ARG A CA 1
ATOM 594 C C . ARG A 1 77 ? -13.022 4.016 12.421 1.00 94.19 77 ARG A C 1
ATOM 596 O O . ARG A 1 77 ? -12.027 3.864 13.130 1.00 94.19 77 ARG A O 1
ATOM 603 N N . ASN A 1 78 ? -13.561 5.204 12.175 1.00 93.12 78 ASN A N 1
ATOM 604 C CA . ASN A 1 78 ? -13.106 6.397 12.875 1.00 93.12 78 ASN A CA 1
ATOM 605 C C . ASN A 1 78 ? -13.888 6.502 14.206 1.00 93.12 78 ASN A C 1
ATOM 607 O O . ASN A 1 78 ? -15.122 6.429 14.189 1.00 93.12 78 ASN A O 1
ATOM 611 N N . PRO A 1 79 ? -13.207 6.636 15.361 1.00 92.25 79 PRO A N 1
ATOM 612 C CA . PRO A 1 79 ? -13.857 6.557 16.666 1.00 92.25 79 PRO A CA 1
ATOM 613 C C . PRO A 1 79 ? -14.858 7.680 16.960 1.00 92.25 79 PRO A C 1
ATOM 615 O O . PRO A 1 79 ? -15.743 7.485 17.792 1.00 92.25 79 PRO A O 1
ATOM 618 N N . GLN A 1 80 ? -14.750 8.831 16.288 1.00 89.62 80 GLN A N 1
ATOM 619 C CA . GLN A 1 80 ? -15.669 9.963 16.479 1.00 89.62 80 GLN A CA 1
ATOM 620 C C . GLN A 1 80 ? -17.064 9.701 15.933 1.00 89.62 80 GLN A C 1
ATOM 622 O O . GLN A 1 80 ? -18.030 10.369 16.295 1.00 89.62 80 GLN A O 1
ATOM 627 N N . TYR A 1 81 ? -17.149 8.759 15.009 1.00 82.19 81 TYR A N 1
ATOM 628 C CA . TYR A 1 81 ? -18.336 8.507 14.241 1.00 82.19 81 TYR A CA 1
ATOM 629 C C . TYR A 1 81 ? -19.021 7.230 14.763 1.00 82.19 81 TYR A C 1
ATOM 631 O O . TYR A 1 81 ? -18.379 6.291 15.241 1.00 82.19 81 TYR A O 1
ATOM 639 N N . ASP A 1 82 ? -20.355 7.193 14.707 1.00 73.50 82 ASP A N 1
ATOM 640 C CA . ASP A 1 82 ? -21.154 6.053 15.183 1.00 73.50 82 ASP A CA 1
ATOM 641 C C . ASP A 1 82 ? -20.872 4.729 14.445 1.00 73.50 82 ASP A C 1
ATOM 643 O O . ASP A 1 82 ? -20.112 4.676 13.481 1.00 73.50 82 ASP A O 1
ATOM 647 N N . LYS A 1 83 ? -21.475 3.626 14.921 1.00 62.25 83 LYS A N 1
ATOM 648 C CA . LYS A 1 83 ? -21.186 2.225 14.527 1.00 62.25 83 LYS A CA 1
ATOM 649 C C . LYS A 1 83 ? -21.185 1.935 13.012 1.00 62.25 83 LYS A C 1
ATOM 651 O O . LYS A 1 83 ? -20.650 0.904 12.614 1.00 62.25 83 LYS A O 1
ATOM 656 N N . ILE A 1 84 ? -21.749 2.813 12.185 1.00 66.19 84 ILE A N 1
ATOM 657 C CA . ILE A 1 84 ? -21.865 2.665 10.725 1.00 66.19 84 ILE A CA 1
ATOM 658 C C . ILE A 1 84 ? -20.602 3.178 9.993 1.00 66.19 84 ILE A C 1
ATOM 660 O O . ILE A 1 84 ? -20.380 2.873 8.824 1.00 66.19 84 ILE A O 1
ATOM 664 N N . ASN A 1 85 ? -19.700 3.882 10.682 1.00 77.25 85 ASN A N 1
ATOM 665 C CA . ASN A 1 85 ? -18.730 4.770 10.034 1.00 77.25 85 ASN A CA 1
ATOM 666 C C . ASN A 1 85 ? -17.373 4.116 9.798 1.00 77.25 85 ASN A C 1
ATOM 668 O O . ASN A 1 85 ? -16.329 4.494 10.334 1.00 77.25 85 ASN A O 1
ATOM 672 N N . THR A 1 86 ? -17.448 3.086 8.962 1.00 88.00 86 THR A N 1
ATOM 673 C CA . THR A 1 86 ? -16.309 2.406 8.357 1.00 88.00 86 THR A CA 1
ATOM 674 C C . THR A 1 86 ? -15.773 3.267 7.218 1.00 88.00 86 THR A C 1
ATOM 676 O O . THR A 1 86 ? -16.514 3.552 6.281 1.00 88.00 86 THR A O 1
ATOM 679 N N . PHE A 1 87 ? -14.505 3.675 7.286 1.00 89.56 87 PHE A N 1
ATOM 680 C CA . PHE A 1 87 ? -13.856 4.407 6.190 1.00 89.56 87 PHE A CA 1
ATOM 681 C C . PHE A 1 87 ? -12.944 3.517 5.341 1.00 89.56 87 PHE A C 1
ATOM 683 O O . PHE A 1 87 ? -12.590 3.877 4.220 1.00 89.56 87 PHE A O 1
ATOM 690 N N . LEU A 1 88 ? -12.604 2.330 5.844 1.00 92.25 88 LEU A N 1
ATOM 691 C CA . LEU A 1 88 ? -11.847 1.328 5.111 1.00 92.25 88 LEU A CA 1
ATOM 692 C C . LEU A 1 88 ? -12.437 -0.050 5.390 1.00 92.25 88 LEU A C 1
ATOM 694 O O . LEU A 1 88 ? -12.630 -0.421 6.546 1.00 92.25 88 LEU A O 1
ATOM 698 N N . HIS A 1 89 ? -12.741 -0.801 4.340 1.00 92.44 89 HIS A N 1
ATOM 699 C CA . HIS A 1 89 ? -13.259 -2.158 4.445 1.00 92.44 89 HIS A CA 1
ATOM 700 C C . HIS A 1 89 ? -12.522 -3.028 3.450 1.00 92.44 89 HIS A C 1
ATOM 702 O O . HIS A 1 89 ? -12.563 -2.767 2.251 1.00 92.44 89 HIS A O 1
ATOM 708 N N . LEU A 1 90 ? -11.822 -4.031 3.959 1.00 92.44 90 LEU A N 1
ATOM 709 C CA . LEU A 1 90 ? -10.909 -4.827 3.158 1.00 92.44 90 LEU A CA 1
ATOM 710 C C . LEU A 1 90 ? -11.139 -6.312 3.419 1.00 92.44 90 LEU A C 1
ATOM 712 O O . LEU A 1 90 ? -11.432 -6.694 4.557 1.00 92.44 90 LEU A O 1
ATOM 716 N N . PRO A 1 91 ? -10.999 -7.165 2.395 1.00 91.75 91 PRO A N 1
ATOM 717 C CA . PRO A 1 91 ? -10.981 -8.604 2.598 1.00 91.75 91 PRO A CA 1
ATOM 718 C C . PRO A 1 91 ? -9.768 -8.991 3.458 1.00 91.75 91 PRO A C 1
ATOM 720 O O . PRO A 1 91 ? -8.667 -8.489 3.256 1.00 91.75 91 PRO A O 1
ATOM 723 N N . ALA A 1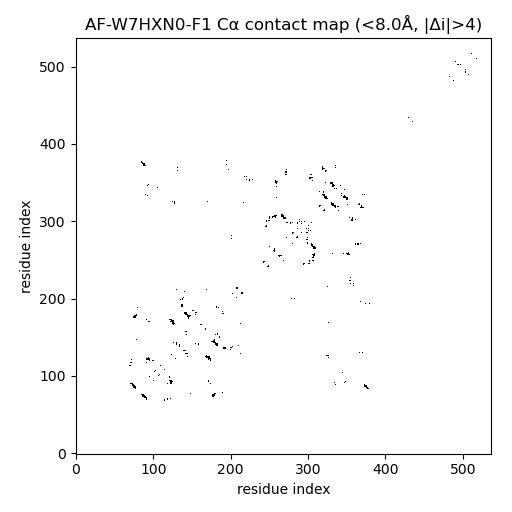 92 ? -9.972 -9.884 4.421 1.00 90.38 92 ALA A N 1
ATOM 724 C CA . ALA A 1 92 ? -8.920 -10.490 5.224 1.00 90.38 92 ALA A CA 1
ATOM 725 C C . ALA A 1 92 ? -8.198 -11.536 4.370 1.00 90.38 92 ALA A C 1
ATOM 727 O O . ALA A 1 92 ? -8.752 -12.602 4.103 1.00 90.38 92 ALA A O 1
ATOM 728 N N . LEU A 1 93 ? -6.998 -11.197 3.903 1.00 85.75 93 LEU A N 1
ATOM 729 C CA . LEU A 1 93 ? -6.245 -11.972 2.911 1.00 85.75 93 LEU A CA 1
ATOM 730 C C . LEU A 1 93 ? -4.888 -12.479 3.418 1.00 85.75 93 LEU A C 1
ATOM 732 O O . LEU A 1 93 ? -4.202 -13.198 2.693 1.00 85.75 93 LEU A O 1
ATOM 736 N N . ASP A 1 94 ? -4.498 -12.105 4.637 1.00 83.88 94 ASP A N 1
ATOM 737 C CA . ASP A 1 94 ? -3.221 -12.468 5.254 1.00 83.88 94 ASP A CA 1
ATOM 738 C C . ASP A 1 94 ? -3.367 -13.559 6.308 1.00 83.88 94 ASP A C 1
ATOM 740 O O . ASP A 1 94 ? -4.444 -13.746 6.863 1.00 83.88 94 ASP A O 1
ATOM 744 N N . PHE A 1 95 ? -2.270 -14.248 6.617 1.00 81.06 95 PHE A N 1
ATOM 745 C CA . PHE A 1 95 ? -2.209 -15.289 7.646 1.00 81.06 95 PHE A CA 1
ATOM 746 C C . PHE A 1 95 ? -1.016 -15.041 8.552 1.00 81.06 95 PHE A C 1
ATOM 748 O O . PHE A 1 95 ? 0.003 -14.511 8.102 1.00 81.06 95 PHE A O 1
ATOM 755 N N . ASP A 1 96 ? -1.138 -15.442 9.814 1.00 71.19 96 ASP A N 1
ATOM 756 C CA . ASP A 1 96 ? 0.002 -15.472 10.723 1.00 71.19 96 ASP A CA 1
ATOM 757 C C . ASP A 1 96 ? 1.015 -16.510 10.208 1.00 71.19 96 ASP A C 1
ATOM 759 O O . ASP A 1 96 ? 0.644 -17.630 9.846 1.00 71.19 96 ASP A O 1
ATOM 763 N N . GLN A 1 97 ? 2.297 -16.141 10.166 1.00 65.44 97 GLN A N 1
ATOM 764 C CA . GLN A 1 97 ? 3.386 -17.025 9.740 1.00 65.44 97 GLN A CA 1
ATOM 765 C C . GLN A 1 97 ? 3.459 -18.303 10.592 1.00 65.44 97 GLN A C 1
ATOM 767 O O . GLN A 1 97 ? 3.890 -19.346 10.103 1.00 65.44 97 GLN A O 1
ATOM 772 N N . ASN A 1 98 ? 2.999 -18.240 11.847 1.00 61.09 98 ASN A N 1
ATOM 773 C CA . ASN A 1 98 ? 2.961 -19.386 12.756 1.00 61.09 98 ASN A CA 1
ATOM 774 C C . ASN A 1 98 ? 1.768 -20.312 12.502 1.00 61.09 98 ASN A C 1
ATOM 776 O O . ASN A 1 98 ? 1.816 -21.501 12.828 1.00 61.09 98 ASN A O 1
ATOM 780 N N . THR A 1 99 ? 0.694 -19.799 11.899 1.00 59.59 99 THR A N 1
ATOM 781 C CA . THR A 1 99 ? -0.386 -20.651 11.413 1.00 59.59 99 THR A CA 1
ATOM 782 C C . THR A 1 99 ? 0.059 -21.278 10.101 1.00 59.59 99 THR A C 1
ATOM 784 O O . THR A 1 99 ? -0.124 -20.701 9.034 1.00 59.59 99 THR A O 1
ATOM 787 N N . GLN A 1 100 ? 0.637 -22.481 10.185 1.00 51.28 100 GLN A N 1
ATOM 788 C CA . GLN A 1 100 ? 0.863 -23.387 9.054 1.00 51.28 100 GLN A CA 1
ATOM 789 C C . GLN A 1 100 ? -0.479 -23.807 8.437 1.00 51.28 100 GLN A C 1
ATOM 791 O O . GLN A 1 100 ? -0.899 -24.960 8.506 1.00 51.28 100 GLN A O 1
ATOM 796 N N . PHE A 1 101 ? -1.219 -22.859 7.872 1.00 50.31 101 PHE A N 1
ATOM 797 C CA . PHE A 1 101 ? -2.369 -23.188 7.068 1.00 50.31 101 PHE A CA 1
ATOM 798 C C . PHE A 1 101 ? -1.826 -23.685 5.730 1.00 50.31 101 PHE A C 1
ATOM 800 O O . PHE A 1 101 ? -1.420 -22.898 4.878 1.00 50.31 101 PHE A O 1
ATOM 807 N N . GLU A 1 102 ? -1.795 -25.010 5.562 1.00 46.78 102 GLU A N 1
ATOM 808 C CA . GLU A 1 102 ? -1.336 -25.689 4.343 1.00 46.78 102 GLU A CA 1
ATOM 809 C C . GLU A 1 102 ? -2.046 -25.198 3.071 1.00 46.78 102 GLU A C 1
ATOM 811 O O . GLU A 1 102 ? -1.549 -25.440 1.984 1.00 46.78 102 GLU A O 1
ATOM 816 N N . ALA A 1 103 ? -3.137 -24.420 3.144 1.00 46.62 103 ALA A N 1
ATOM 817 C CA . ALA A 1 103 ? -3.680 -23.761 1.949 1.00 46.62 103 ALA A CA 1
ATOM 818 C C . ALA A 1 103 ? -2.729 -22.721 1.320 1.00 46.62 103 ALA A C 1
ATOM 820 O O . ALA A 1 103 ? -2.986 -22.272 0.203 1.00 46.62 103 ALA A O 1
ATOM 821 N N . ALA A 1 104 ? -1.602 -22.393 1.966 1.00 43.41 104 ALA A N 1
ATOM 822 C CA . ALA A 1 104 ? -0.465 -21.749 1.309 1.00 43.41 104 ALA A CA 1
ATOM 823 C C . ALA A 1 104 ? 0.054 -22.552 0.092 1.00 43.41 104 ALA A C 1
ATOM 825 O O . ALA A 1 104 ? 0.663 -21.977 -0.809 1.00 43.41 104 ALA A O 1
ATOM 826 N N . THR A 1 105 ? -0.224 -23.858 -0.004 1.00 47.31 105 THR A N 1
ATOM 827 C CA . THR A 1 105 ? 0.126 -24.689 -1.163 1.00 47.31 105 THR A CA 1
ATOM 828 C C . THR A 1 105 ? -0.941 -24.645 -2.256 1.00 47.31 105 THR A C 1
ATOM 830 O O . THR A 1 105 ? -1.428 -25.693 -2.661 1.00 47.31 105 THR A O 1
ATOM 833 N N . ASN A 1 106 ? -1.337 -23.462 -2.745 1.00 49.28 106 ASN A N 1
ATOM 834 C CA . ASN A 1 106 ? -2.231 -23.286 -3.911 1.00 49.28 106 ASN A CA 1
ATOM 835 C C . ASN A 1 106 ? -3.530 -24.126 -3.901 1.00 49.28 106 ASN A C 1
ATOM 837 O O . ASN A 1 106 ? -4.169 -24.273 -4.945 1.00 49.28 106 ASN A O 1
ATOM 841 N N . ALA A 1 107 ? -3.913 -24.705 -2.758 1.00 53.78 107 ALA A N 1
ATOM 842 C CA . ALA A 1 107 ? -5.009 -25.646 -2.689 1.00 53.78 107 ALA A CA 1
ATOM 843 C C . ALA A 1 107 ? -6.281 -24.822 -2.863 1.00 53.78 107 ALA A C 1
ATOM 845 O O . ALA A 1 107 ? -6.525 -23.883 -2.096 1.00 53.78 107 ALA A O 1
ATOM 846 N N . PRO A 1 108 ? -7.058 -25.082 -3.913 1.00 57.88 108 PRO A N 1
ATOM 847 C CA . PRO A 1 108 ? -8.189 -24.236 -4.204 1.00 57.88 108 PRO A CA 1
ATOM 848 C C . PRO A 1 108 ? -9.219 -24.312 -3.068 1.00 57.88 108 PRO A C 1
ATOM 850 O O . PRO A 1 108 ? -9.576 -25.394 -2.606 1.00 57.88 108 PRO A O 1
ATOM 853 N N . LEU A 1 109 ? -9.705 -23.144 -2.627 1.00 61.00 109 LEU A N 1
ATOM 854 C CA . LEU A 1 109 ? -10.772 -22.989 -1.628 1.00 61.00 109 LEU A CA 1
ATOM 855 C C . LEU A 1 109 ? -12.122 -23.427 -2.219 1.00 61.00 109 LEU A C 1
ATOM 857 O O . LEU A 1 109 ? -13.010 -22.608 -2.451 1.00 61.00 109 LEU A O 1
ATOM 861 N N . HIS A 1 110 ? -12.247 -24.708 -2.554 1.00 63.22 110 HIS A N 1
ATOM 862 C CA . HIS A 1 110 ? -13.411 -25.245 -3.252 1.00 63.22 110 HIS A CA 1
ATOM 863 C C . HIS A 1 110 ? -14.536 -25.641 -2.305 1.00 63.22 110 HIS A C 1
ATOM 865 O O . HIS A 1 110 ? -15.697 -25.607 -2.711 1.00 63.22 110 HIS A O 1
ATOM 871 N N . THR A 1 111 ? -14.229 -25.999 -1.055 1.00 73.31 111 THR A N 1
ATOM 872 C CA . THR A 1 111 ? -15.266 -26.433 -0.117 1.00 73.31 111 THR A CA 1
ATOM 873 C C . THR A 1 111 ? -15.641 -25.323 0.873 1.00 73.31 111 THR A C 1
ATOM 875 O O . THR A 1 111 ? -14.779 -24.558 1.318 1.00 73.31 111 THR A O 1
ATOM 878 N N . PRO A 1 112 ? -16.918 -25.246 1.299 1.00 72.81 112 PRO A N 1
ATOM 879 C CA . PRO A 1 112 ? -17.334 -24.363 2.390 1.00 72.81 112 PRO A CA 1
ATOM 880 C C . PRO A 1 112 ? -16.522 -24.564 3.679 1.00 72.81 112 PRO A C 1
ATOM 882 O O . PRO A 1 112 ? -16.295 -23.609 4.421 1.00 72.81 112 PRO A O 1
ATOM 885 N N . ASN A 1 113 ? -16.041 -25.786 3.931 1.00 73.62 113 ASN A N 1
ATOM 886 C CA . ASN A 1 113 ? -15.191 -26.099 5.078 1.00 73.62 113 ASN A CA 1
ATOM 887 C C . ASN A 1 113 ? -13.797 -25.471 4.960 1.00 73.62 113 ASN A C 1
ATOM 889 O O . ASN A 1 113 ? -13.286 -24.959 5.956 1.00 73.62 113 ASN A O 1
ATOM 893 N N . ASP A 1 114 ? -13.198 -25.462 3.768 1.00 70.62 114 ASP A N 1
ATOM 894 C CA . ASP A 1 114 ? -11.899 -24.819 3.538 1.00 70.62 114 ASP A CA 1
ATOM 895 C C . ASP A 1 114 ? -12.007 -23.307 3.700 1.00 70.62 114 ASP A C 1
ATOM 897 O O . ASP A 1 114 ? -11.165 -22.696 4.354 1.00 70.62 114 ASP A O 1
ATOM 901 N N . LEU A 1 115 ? -13.097 -22.712 3.210 1.00 71.19 115 LEU A N 1
ATOM 902 C CA . LEU A 1 115 ? -13.381 -21.294 3.411 1.00 71.19 115 LEU A CA 1
ATOM 903 C C . LEU A 1 115 ? -13.637 -20.956 4.889 1.00 71.19 115 LEU A C 1
ATOM 905 O O . LEU A 1 115 ? -13.167 -19.934 5.385 1.00 71.19 115 LEU A O 1
ATOM 909 N N . ALA A 1 116 ? -14.353 -21.811 5.622 1.00 75.25 116 ALA A N 1
ATOM 910 C CA . ALA A 1 116 ? -14.572 -21.622 7.052 1.00 75.25 116 ALA A CA 1
ATOM 911 C C . ALA A 1 116 ? -13.259 -21.708 7.845 1.00 75.25 116 ALA A C 1
ATOM 913 O O . ALA A 1 116 ? -13.044 -20.916 8.760 1.00 75.25 116 ALA A O 1
ATOM 914 N N . LYS A 1 117 ? -12.366 -22.641 7.493 1.00 74.88 117 LYS A N 1
ATOM 915 C CA . LYS A 1 117 ? -11.027 -22.738 8.086 1.00 74.88 117 LYS A CA 1
ATOM 916 C C . LYS A 1 117 ? -10.164 -21.527 7.724 1.00 74.88 117 LYS A C 1
ATOM 918 O O . LYS A 1 117 ? -9.581 -20.931 8.624 1.00 74.88 117 LYS A O 1
ATOM 923 N N . TYR A 1 118 ? -10.164 -21.120 6.455 1.00 75.44 118 TYR A N 1
ATOM 924 C CA . TYR A 1 118 ? -9.503 -19.908 5.971 1.00 75.44 118 TYR A CA 1
ATOM 925 C C . TYR A 1 118 ? -9.938 -18.687 6.784 1.00 75.44 118 TYR A C 1
ATOM 927 O O . TYR A 1 118 ? -9.113 -18.011 7.385 1.00 75.44 118 TYR A O 1
ATOM 935 N N . ASN A 1 119 ? -11.247 -18.452 6.905 1.00 78.69 119 ASN A N 1
ATOM 936 C CA . ASN A 1 119 ? -11.796 -17.293 7.611 1.00 78.69 119 ASN A CA 1
ATOM 937 C C . ASN A 1 119 ? -11.454 -17.269 9.114 1.00 78.69 119 ASN A C 1
ATOM 939 O O . ASN A 1 119 ? -11.496 -16.201 9.729 1.00 78.69 119 ASN A O 1
ATOM 943 N N . LYS A 1 120 ? -11.102 -18.410 9.723 1.00 78.12 120 LYS A N 1
ATOM 944 C CA . LYS A 1 120 ? -10.640 -18.452 11.120 1.00 78.12 120 LYS A CA 1
ATOM 945 C C . LYS A 1 120 ? -9.237 -17.873 11.288 1.00 78.12 120 LYS A C 1
ATOM 947 O O . LYS A 1 120 ? -8.998 -17.209 12.290 1.00 78.12 120 LYS A O 1
ATOM 952 N N . VAL A 1 121 ? -8.345 -18.115 10.328 1.00 77.56 121 VAL A N 1
ATOM 953 C CA . VAL A 1 121 ? -6.928 -17.707 10.395 1.00 77.56 121 VAL A CA 1
ATOM 954 C C . VAL A 1 121 ? -6.619 -16.452 9.578 1.00 77.56 121 VAL A C 1
ATOM 956 O O . VAL A 1 121 ? -5.595 -15.817 9.802 1.00 77.56 121 VAL A O 1
ATOM 959 N N . ALA A 1 122 ? -7.507 -16.077 8.656 1.00 80.75 122 ALA A N 1
ATOM 960 C CA . ALA A 1 122 ? -7.313 -14.930 7.789 1.00 80.75 122 ALA A CA 1
ATOM 961 C C . ALA A 1 122 ? -7.464 -13.595 8.535 1.00 80.75 122 ALA A C 1
ATOM 963 O O . ALA A 1 122 ? -8.375 -13.405 9.361 1.00 80.75 122 ALA A O 1
ATOM 964 N N . GLY A 1 123 ? -6.609 -12.645 8.174 1.00 88.06 123 GLY A N 1
ATOM 965 C CA . GLY A 1 123 ? -6.580 -11.294 8.708 1.00 88.06 123 GLY A CA 1
ATOM 966 C C . GLY A 1 123 ? -5.937 -10.278 7.768 1.00 88.06 123 GLY A C 1
ATOM 967 O O . GLY A 1 123 ? -5.897 -10.468 6.553 1.00 88.06 123 GLY A O 1
ATOM 968 N N . LEU A 1 124 ? -5.464 -9.172 8.336 1.00 92.44 124 LEU A N 1
ATOM 969 C CA . LEU A 1 124 ? -4.706 -8.133 7.639 1.00 92.44 124 LEU A CA 1
ATOM 970 C C . LEU A 1 124 ? -3.474 -7.769 8.455 1.00 92.44 124 LEU A C 1
ATOM 972 O O . LEU A 1 124 ? -3.565 -7.608 9.666 1.00 92.44 124 LEU A O 1
ATOM 976 N N . HIS A 1 125 ? -2.335 -7.594 7.803 1.00 93.88 125 HIS A N 1
ATOM 977 C CA . HIS A 1 125 ? -1.108 -7.175 8.481 1.00 93.88 125 HIS A CA 1
ATOM 978 C C . HIS A 1 125 ? -1.249 -5.785 9.139 1.00 93.88 125 HIS A C 1
ATOM 980 O O . HIS A 1 125 ? -1.632 -4.811 8.480 1.00 93.88 125 HIS A O 1
ATOM 986 N N . ARG A 1 126 ? -0.959 -5.681 10.446 1.00 94.94 126 ARG A N 1
ATOM 987 C CA . ARG A 1 126 ? -1.196 -4.477 11.261 1.00 94.94 126 ARG A CA 1
ATOM 988 C C . ARG A 1 126 ? -0.450 -3.271 10.712 1.00 94.94 126 ARG A C 1
ATOM 990 O O . ARG A 1 126 ? -1.073 -2.232 10.516 1.00 94.94 126 ARG A O 1
ATOM 997 N N . GLY A 1 127 ? 0.848 -3.393 10.440 1.00 94.62 127 GLY A N 1
ATOM 998 C CA . GLY A 1 127 ? 1.670 -2.307 9.904 1.00 94.62 127 GLY A CA 1
ATOM 999 C C . GLY A 1 127 ? 1.117 -1.770 8.586 1.00 94.62 127 GLY A C 1
ATOM 1000 O O . GLY A 1 127 ? 0.968 -0.560 8.422 1.00 94.62 127 GLY A O 1
ATOM 1001 N N . THR A 1 128 ? 0.702 -2.672 7.694 1.00 95.31 128 THR A N 1
ATOM 1002 C CA . THR A 1 128 ? 0.059 -2.309 6.424 1.00 95.31 128 THR A CA 1
ATOM 1003 C C . THR A 1 128 ? -1.178 -1.435 6.661 1.00 95.31 128 THR A C 1
ATOM 1005 O O . THR A 1 128 ? -1.287 -0.340 6.111 1.00 95.31 128 THR A O 1
ATOM 1008 N N . ILE A 1 129 ? -2.103 -1.866 7.521 1.00 96.56 129 ILE A N 1
ATOM 1009 C CA . ILE A 1 129 ? -3.340 -1.111 7.762 1.00 96.56 129 ILE A CA 1
ATOM 1010 C C . ILE A 1 129 ? -3.082 0.187 8.528 1.00 96.56 129 ILE A C 1
ATOM 1012 O O . ILE A 1 129 ? -3.688 1.207 8.207 1.00 96.56 129 ILE A O 1
ATOM 1016 N N . THR A 1 130 ? -2.157 0.194 9.488 1.00 96.19 130 THR A N 1
ATOM 1017 C CA . THR A 1 130 ? -1.757 1.412 10.205 1.00 96.19 130 THR A CA 1
ATOM 1018 C C . THR A 1 130 ? -1.224 2.468 9.236 1.00 96.19 130 THR A C 1
ATOM 1020 O O . THR A 1 130 ? -1.623 3.627 9.335 1.00 96.19 130 THR A O 1
ATOM 1023 N N . MET A 1 131 ? -0.404 2.082 8.251 1.00 96.69 131 MET A N 1
ATOM 1024 C CA . MET A 1 131 ? 0.118 3.017 7.247 1.00 96.69 131 MET A CA 1
ATOM 1025 C C . MET A 1 131 ? -0.977 3.565 6.321 1.00 96.69 131 MET A C 1
ATOM 1027 O O . MET A 1 131 ? -0.976 4.749 5.985 1.00 96.69 131 MET A O 1
ATOM 1031 N N . ALA A 1 132 ? -1.945 2.731 5.932 1.00 96.81 132 ALA A N 1
ATOM 1032 C CA . ALA A 1 132 ? -3.093 3.191 5.154 1.00 96.81 132 ALA A CA 1
ATOM 1033 C C . ALA A 1 132 ? -3.953 4.190 5.949 1.00 96.81 132 ALA A C 1
ATOM 1035 O O . ALA A 1 132 ? -4.324 5.247 5.437 1.00 96.81 132 ALA A O 1
ATOM 1036 N N . CYS A 1 133 ? -4.235 3.884 7.217 1.00 97.00 133 CYS A N 1
ATOM 1037 C CA . CYS A 1 133 ? -4.996 4.757 8.107 1.00 97.00 133 CYS A CA 1
ATOM 1038 C C . CYS A 1 133 ? -4.281 6.078 8.390 1.00 97.00 133 CYS A C 1
ATOM 1040 O O . CYS A 1 133 ? -4.939 7.112 8.408 1.00 97.00 133 CYS A O 1
ATOM 1042 N N . TYR A 1 134 ? -2.955 6.060 8.541 1.00 96.94 134 TYR A N 1
ATOM 1043 C CA . TYR A 1 134 ? -2.131 7.261 8.675 1.00 96.94 134 TYR A CA 1
ATOM 1044 C C . TYR A 1 134 ? -2.384 8.254 7.530 1.00 96.94 134 TYR A C 1
ATOM 1046 O O . TYR A 1 134 ? -2.672 9.424 7.781 1.00 96.94 134 TYR A O 1
ATOM 1054 N N . ALA A 1 135 ? -2.370 7.790 6.276 1.00 96.88 135 ALA A N 1
ATOM 1055 C CA . ALA A 1 135 ? -2.642 8.660 5.132 1.00 96.88 135 ALA A CA 1
ATOM 1056 C C . ALA A 1 135 ? -4.106 9.121 5.076 1.00 96.88 135 ALA A C 1
ATOM 1058 O O . ALA A 1 135 ? -4.379 10.302 4.858 1.00 96.88 135 ALA A O 1
ATOM 1059 N N . LEU A 1 136 ? -5.055 8.208 5.320 1.00 95.75 136 LEU A N 1
ATOM 1060 C CA . LEU A 1 136 ? -6.488 8.527 5.345 1.00 95.75 136 LEU A CA 1
ATOM 1061 C C . LEU A 1 136 ? -6.849 9.497 6.482 1.00 95.75 136 LEU A C 1
ATOM 1063 O O . LEU A 1 136 ? -7.824 10.228 6.359 1.00 95.75 136 LEU A O 1
ATOM 1067 N N . ALA A 1 137 ? -6.064 9.547 7.557 1.00 95.69 137 ALA A N 1
ATOM 1068 C CA . ALA A 1 137 ? -6.202 10.497 8.659 1.00 95.69 137 ALA A CA 1
ATOM 1069 C C . ALA A 1 137 ? -5.422 11.809 8.447 1.00 95.69 137 ALA A C 1
ATOM 1071 O O . ALA A 1 137 ? -5.281 12.593 9.386 1.00 95.69 137 ALA A O 1
ATOM 1072 N N . GLY A 1 138 ? -4.897 12.049 7.240 1.00 95.94 138 GLY A N 1
ATOM 1073 C CA . GLY A 1 138 ? -4.144 13.259 6.915 1.00 95.94 138 GLY A CA 1
ATOM 1074 C C . GLY A 1 138 ? -2.765 13.305 7.555 1.00 95.94 138 GLY A C 1
ATOM 1075 O O . GLY A 1 138 ? -2.407 14.311 8.154 1.00 95.94 138 GLY A O 1
ATOM 1076 N N . ASN A 1 139 ? -2.010 12.212 7.427 1.00 96.88 139 ASN A N 1
ATOM 1077 C CA . ASN A 1 139 ? -0.645 12.056 7.943 1.00 96.88 139 ASN A CA 1
ATOM 1078 C C . ASN A 1 139 ? -0.547 12.140 9.470 1.00 96.88 139 ASN A C 1
ATOM 1080 O O . ASN A 1 139 ? 0.502 12.455 10.029 1.00 96.88 139 ASN A O 1
ATOM 1084 N N . LYS A 1 140 ? -1.640 11.814 10.164 1.00 95.44 140 LYS A N 1
ATOM 1085 C CA . LYS A 1 140 ? -1.658 11.734 11.622 1.00 95.44 140 LYS A CA 1
ATOM 1086 C C . LYS A 1 140 ? -1.269 10.340 12.088 1.00 95.44 140 LYS A C 1
ATOM 1088 O O . LYS A 1 140 ? -1.954 9.357 11.793 1.00 95.44 140 LYS A O 1
ATOM 1093 N N . TYR A 1 141 ? -0.176 10.261 12.844 1.00 93.94 141 TYR A N 1
ATOM 1094 C CA . TYR A 1 141 ? 0.267 9.018 13.467 1.00 93.94 141 TYR A CA 1
ATOM 1095 C C . TYR A 1 141 ? -0.745 8.519 14.510 1.00 93.94 141 TYR A C 1
ATOM 1097 O O . TYR A 1 141 ? -1.426 9.313 15.165 1.00 93.94 141 TYR A O 1
ATOM 1105 N N . GLY A 1 142 ? -0.862 7.197 14.649 1.00 94.50 142 GLY A N 1
ATOM 1106 C CA . GLY A 1 142 ? -1.886 6.576 15.475 1.00 94.50 142 GLY A CA 1
ATOM 1107 C C . GLY A 1 142 ? -1.767 5.061 15.602 1.00 94.50 142 GLY A C 1
ATOM 1108 O O . GLY A 1 142 ? -0.850 4.439 15.069 1.00 94.50 142 GLY A O 1
ATOM 1109 N N . VAL A 1 143 ? -2.736 4.471 16.300 1.00 95.56 143 VAL A N 1
ATOM 1110 C CA . VAL A 1 143 ? -2.804 3.046 16.640 1.00 95.56 143 VAL A CA 1
ATOM 1111 C C . VAL A 1 143 ? -4.161 2.440 16.275 1.00 95.56 143 VAL A C 1
ATOM 1113 O O . VAL A 1 143 ? -5.190 3.121 16.255 1.00 95.56 143 VAL A O 1
ATOM 1116 N N . LEU A 1 144 ? -4.160 1.140 15.973 1.00 96.25 144 LEU A N 1
ATOM 1117 C CA . LEU A 1 144 ? -5.360 0.346 15.714 1.00 96.25 144 LEU A CA 1
ATOM 1118 C C . LEU A 1 144 ? -5.782 -0.420 16.967 1.00 96.25 144 LEU A C 1
ATOM 1120 O O . LEU A 1 144 ? -5.042 -1.278 17.450 1.00 96.25 144 LEU A O 1
ATOM 1124 N N . SER A 1 145 ? -7.012 -0.176 17.415 1.00 95.50 145 SER A N 1
ATOM 1125 C CA . SER A 1 145 ? -7.610 -0.842 18.572 1.00 95.50 145 SER A CA 1
ATOM 1126 C C . SER A 1 145 ? -8.818 -1.696 18.170 1.00 95.50 145 SER A C 1
ATOM 1128 O O . SER A 1 145 ? -9.679 -1.210 17.432 1.00 95.50 145 SER A O 1
ATOM 1130 N N . PRO A 1 146 ? -8.961 -2.940 18.665 1.00 95.06 146 PRO A N 1
ATOM 1131 C CA . PRO A 1 146 ? -10.156 -3.758 18.424 1.00 95.06 146 PRO A CA 1
ATOM 1132 C C . PRO A 1 146 ? -11.388 -3.255 19.201 1.00 95.06 146 PRO A C 1
ATOM 1134 O O . PRO A 1 146 ? -12.521 -3.646 18.917 1.00 95.06 146 PRO A O 1
ATOM 1137 N N . CYS A 1 147 ? -11.189 -2.375 20.184 1.00 93.25 147 CYS A N 1
ATOM 1138 C CA . CYS A 1 147 ? -12.235 -1.790 21.016 1.00 93.25 147 CYS A CA 1
ATOM 1139 C C . CYS A 1 147 ? -12.185 -0.257 20.984 1.00 93.25 147 CYS A C 1
ATOM 1141 O O . CYS A 1 147 ? -11.178 0.353 20.620 1.00 93.25 147 CYS A O 1
ATOM 1143 N N . ARG A 1 148 ? -13.294 0.388 21.366 1.00 92.25 148 ARG A N 1
ATOM 1144 C CA . ARG A 1 148 ? -13.292 1.838 21.571 1.00 92.25 148 ARG A CA 1
ATOM 1145 C C . ARG A 1 148 ? -12.512 2.154 22.846 1.00 92.25 148 ARG A C 1
ATOM 1147 O O . ARG A 1 148 ? -12.881 1.672 23.912 1.00 92.25 148 ARG A O 1
ATOM 1154 N N . LEU A 1 149 ? -11.469 2.959 22.708 1.00 91.00 149 LEU A N 1
ATOM 1155 C CA . LEU A 1 149 ? -10.671 3.485 23.806 1.00 91.00 149 LEU A CA 1
ATOM 1156 C C . LEU A 1 149 ? -11.410 4.629 24.496 1.00 91.00 149 LEU A C 1
ATOM 1158 O O . LEU A 1 149 ? -12.138 5.385 23.841 1.00 91.00 149 LEU A O 1
ATOM 1162 N N . ALA A 1 150 ? -11.233 4.734 25.810 1.00 88.38 150 ALA A N 1
ATOM 1163 C CA . ALA A 1 150 ? -11.951 5.691 26.643 1.00 88.38 150 ALA A CA 1
ATOM 1164 C C . ALA A 1 150 ? -11.118 6.941 26.937 1.00 88.38 150 ALA A C 1
ATOM 1166 O O . ALA A 1 150 ? -11.686 8.011 27.154 1.00 88.38 150 ALA A O 1
ATOM 1167 N N . ASN A 1 151 ? -9.791 6.810 26.968 1.00 93.00 151 ASN A N 1
ATOM 1168 C CA . ASN A 1 151 ? -8.898 7.887 27.378 1.00 93.00 151 ASN A CA 1
ATOM 1169 C C . ASN A 1 151 ? -7.516 7.810 26.696 1.00 93.00 151 ASN A C 1
ATOM 1171 O O . ASN A 1 151 ? -7.185 6.846 26.006 1.00 93.00 151 ASN A O 1
ATOM 1175 N N . LYS A 1 152 ? -6.703 8.855 26.905 1.00 93.31 152 LYS A N 1
ATOM 1176 C CA . LYS A 1 152 ? -5.349 8.983 26.346 1.00 93.31 152 LYS A CA 1
ATOM 1177 C C . LYS A 1 152 ? -4.389 7.887 26.827 1.00 93.31 152 LYS A C 1
ATOM 1179 O O . LYS A 1 152 ? -3.608 7.393 26.021 1.00 93.31 152 LYS A O 1
ATOM 1184 N N . ALA A 1 153 ? -4.475 7.477 28.092 1.00 94.81 153 ALA A N 1
ATOM 1185 C CA . ALA A 1 153 ? -3.601 6.442 28.645 1.00 94.81 153 ALA A CA 1
ATOM 1186 C C . ALA A 1 153 ? -3.808 5.088 27.945 1.00 94.81 153 ALA A C 1
ATOM 1188 O O . ALA A 1 153 ? -2.848 4.349 27.748 1.00 94.81 153 ALA A O 1
ATOM 1189 N N . ASP A 1 154 ? -5.029 4.791 27.485 1.00 93.81 154 ASP A N 1
ATOM 1190 C CA . ASP A 1 154 ? -5.291 3.585 26.695 1.00 93.81 154 ASP A CA 1
ATOM 1191 C C . ASP A 1 154 ? -4.556 3.620 25.336 1.00 93.81 154 ASP A C 1
ATOM 1193 O O . ASP A 1 154 ? -4.026 2.601 24.890 1.00 93.81 154 ASP A O 1
ATOM 1197 N N . ILE A 1 155 ? -4.499 4.790 24.677 1.00 92.56 155 ILE A N 1
ATOM 1198 C CA . ILE A 1 155 ? -3.745 4.979 23.422 1.00 92.56 155 ILE A CA 1
ATOM 1199 C C . ILE A 1 155 ? -2.252 4.792 23.685 1.00 92.56 155 ILE A C 1
ATOM 1201 O O . ILE A 1 155 ? -1.592 4.047 22.964 1.00 92.56 155 ILE A O 1
ATOM 1205 N N . GLU A 1 156 ? -1.724 5.449 24.718 1.00 93.94 156 GLU A N 1
ATOM 1206 C CA . GLU A 1 156 ? -0.312 5.355 25.103 1.00 93.94 156 GLU A CA 1
ATOM 1207 C C . GLU A 1 156 ? 0.082 3.913 25.446 1.00 93.94 156 GLU A C 1
ATOM 1209 O O . GLU A 1 156 ? 1.133 3.450 25.008 1.00 93.94 156 GLU A O 1
ATOM 1214 N N . SER A 1 157 ? -0.787 3.174 26.144 1.00 94.06 157 SER A N 1
ATOM 1215 C CA . SER A 1 157 ? -0.583 1.756 26.447 1.00 94.06 157 SER A CA 1
ATOM 1216 C C . SER A 1 157 ? -0.500 0.906 25.179 1.00 94.06 157 SER A C 1
ATOM 1218 O O . SER A 1 157 ? 0.410 0.089 25.063 1.00 94.06 157 SER A O 1
ATOM 1220 N N . GLN A 1 158 ? -1.409 1.094 24.215 1.00 91.31 158 GLN A N 1
ATOM 1221 C CA . GLN A 1 158 ? -1.358 0.338 22.958 1.00 91.31 158 GLN A CA 1
ATOM 1222 C C . GLN A 1 158 ? -0.158 0.725 22.091 1.00 91.31 158 GLN A C 1
ATOM 1224 O O . GLN A 1 158 ? 0.444 -0.135 21.455 1.00 91.31 158 GLN A O 1
ATOM 1229 N N . LEU A 1 159 ? 0.221 2.004 22.063 1.00 91.19 159 LEU A N 1
ATOM 1230 C CA . LEU A 1 159 ? 1.437 2.440 21.378 1.00 91.19 159 LEU A CA 1
ATOM 1231 C C . LEU A 1 159 ? 2.677 1.805 22.009 1.00 91.19 159 LEU A C 1
ATOM 1233 O O . LEU A 1 159 ? 3.535 1.303 21.289 1.00 91.19 159 LEU A O 1
ATOM 1237 N N . ALA A 1 160 ? 2.765 1.792 23.340 1.00 92.44 160 ALA A N 1
ATOM 1238 C CA . ALA A 1 160 ? 3.863 1.152 24.054 1.00 92.44 160 ALA A CA 1
ATOM 1239 C C . ALA A 1 160 ? 3.917 -0.357 23.773 1.00 92.44 160 ALA A C 1
ATOM 1241 O O . ALA A 1 160 ? 4.997 -0.891 23.531 1.00 92.44 160 ALA A O 1
ATOM 1242 N N . GLU A 1 161 ? 2.772 -1.041 23.736 1.00 91.12 161 GLU A N 1
ATOM 1243 C CA . GLU A 1 161 ? 2.676 -2.460 23.373 1.00 91.12 161 GLU A CA 1
ATOM 1244 C C . GLU A 1 161 ? 3.182 -2.717 21.945 1.00 91.12 161 GLU A C 1
ATOM 1246 O O . GLU A 1 161 ? 4.046 -3.567 21.730 1.00 91.12 161 GLU A O 1
ATOM 1251 N N . VAL A 1 162 ? 2.715 -1.931 20.971 1.00 88.50 162 VAL A N 1
ATOM 1252 C CA . VAL A 1 162 ? 3.113 -2.086 19.566 1.00 88.50 162 VAL A CA 1
ATOM 1253 C C . VAL A 1 162 ? 4.600 -1.780 19.362 1.00 88.50 162 VAL A C 1
ATOM 1255 O O . VAL A 1 162 ? 5.258 -2.492 18.610 1.00 88.50 162 VAL A O 1
ATOM 1258 N N . HIS A 1 163 ? 5.148 -0.762 20.032 1.00 87.88 163 HIS A N 1
ATOM 1259 C CA . HIS A 1 163 ? 6.567 -0.404 19.917 1.00 87.88 163 HIS A CA 1
ATOM 1260 C C . HIS A 1 163 ? 7.507 -1.342 20.680 1.00 87.88 163 HIS A C 1
ATOM 1262 O O . HIS A 1 163 ? 8.655 -1.508 20.279 1.00 87.88 163 HIS A O 1
ATOM 1268 N N . SER A 1 164 ? 7.058 -1.913 21.800 1.00 87.69 164 SER A N 1
ATOM 1269 C CA . SER A 1 164 ? 7.880 -2.830 22.600 1.00 87.69 164 SER A CA 1
ATOM 1270 C C . SER A 1 164 ? 7.950 -4.230 21.997 1.00 87.69 164 SER A C 1
ATOM 1272 O O . SER A 1 164 ? 8.917 -4.952 22.244 1.00 87.69 164 SER A O 1
ATOM 1274 N N . SER A 1 165 ? 6.959 -4.614 21.188 1.00 82.00 165 SER A N 1
ATOM 1275 C CA . SER A 1 165 ? 6.962 -5.895 20.495 1.00 82.00 165 SER A CA 1
ATOM 1276 C C . SER A 1 165 ? 7.808 -5.837 19.215 1.00 82.00 165 SER A C 1
ATOM 1278 O O . SER A 1 165 ? 7.488 -5.060 18.312 1.00 82.00 165 SER A O 1
ATOM 1280 N N . PRO A 1 166 ? 8.826 -6.706 19.051 1.00 66.12 166 PRO A N 1
ATOM 1281 C CA . PRO A 1 166 ? 9.596 -6.793 17.807 1.00 66.12 166 PRO A CA 1
ATOM 1282 C C . PRO A 1 166 ? 8.734 -7.201 16.603 1.00 66.12 166 PRO A C 1
ATOM 1284 O O . PRO A 1 166 ? 9.119 -6.960 15.465 1.00 66.12 166 PRO A O 1
ATOM 1287 N N . THR A 1 167 ? 7.561 -7.790 16.847 1.00 79.19 167 THR A N 1
ATOM 1288 C CA . THR A 1 167 ? 6.589 -8.198 15.827 1.00 79.19 167 THR A CA 1
ATOM 1289 C C . THR A 1 167 ? 5.309 -7.370 15.880 1.00 79.19 167 THR A C 1
ATOM 1291 O O . THR A 1 167 ? 4.332 -7.727 15.227 1.00 79.19 167 THR A O 1
ATOM 1294 N N . GLY A 1 168 ? 5.277 -6.268 16.641 1.00 84.75 168 GLY A N 1
ATOM 1295 C CA . GLY A 1 168 ? 4.055 -5.497 16.879 1.00 84.75 168 GLY A CA 1
ATOM 1296 C C . GLY A 1 168 ? 3.379 -5.080 15.576 1.00 84.75 168 GLY A C 1
ATOM 1297 O O . GLY A 1 168 ? 2.193 -5.324 15.383 1.00 84.75 168 GLY A O 1
ATOM 1298 N N . PHE A 1 169 ? 4.146 -4.545 14.625 1.00 88.81 169 PHE A N 1
ATOM 1299 C CA . PHE A 1 169 ? 3.633 -4.200 13.297 1.00 88.81 169 PHE A CA 1
ATOM 1300 C C . PHE A 1 169 ? 3.472 -5.395 12.352 1.00 88.81 169 PHE A C 1
ATOM 1302 O O . PHE A 1 169 ? 2.771 -5.257 11.352 1.00 88.81 169 PHE A O 1
ATOM 1309 N N . ASP A 1 170 ? 4.060 -6.546 12.678 1.00 88.12 170 ASP A N 1
ATOM 1310 C CA . ASP A 1 170 ? 3.944 -7.789 11.911 1.00 88.12 170 ASP A CA 1
ATOM 1311 C C . ASP A 1 170 ? 2.744 -8.664 12.274 1.00 88.12 170 ASP A C 1
ATOM 1313 O O . ASP A 1 170 ? 2.453 -9.645 11.589 1.00 88.12 170 ASP A O 1
ATOM 1317 N N . GLU A 1 171 ? 2.003 -8.279 13.309 1.00 91.50 171 GLU A N 1
ATOM 1318 C CA . GLU A 1 171 ? 0.797 -8.969 13.738 1.00 91.50 171 GLU A CA 1
ATOM 1319 C C . GLU A 1 171 ? -0.289 -8.973 12.649 1.00 91.50 171 GLU A C 1
ATOM 1321 O O . GLU A 1 171 ? -0.536 -7.976 11.965 1.00 91.50 171 GLU A O 1
ATOM 1326 N N . VAL A 1 172 ? -1.002 -10.093 12.530 1.00 92.44 172 VAL A N 1
ATOM 1327 C CA . VAL A 1 172 ? -2.166 -10.225 11.652 1.00 92.44 172 VAL A CA 1
ATOM 1328 C C . VAL A 1 172 ? -3.442 -9.924 12.432 1.00 92.44 172 VAL A C 1
ATOM 1330 O O . VAL A 1 172 ? -3.889 -10.689 13.284 1.00 92.44 172 VAL A O 1
ATOM 1333 N N . LEU A 1 173 ? -4.065 -8.801 12.092 1.00 93.94 173 LEU A N 1
ATOM 1334 C CA . LEU A 1 173 ? -5.339 -8.353 12.632 1.00 93.94 173 LEU A CA 1
ATOM 1335 C C . LEU A 1 173 ? -6.445 -9.325 12.235 1.00 93.94 173 LEU A C 1
ATOM 1337 O O . LEU A 1 173 ? -6.707 -9.515 11.051 1.00 93.94 173 LEU A O 1
ATOM 1341 N N . ASN A 1 174 ? -7.123 -9.918 13.212 1.00 92.38 174 ASN A N 1
ATOM 1342 C CA . ASN A 1 174 ? -8.124 -10.959 12.987 1.00 92.38 174 ASN A CA 1
ATOM 1343 C C . ASN A 1 174 ? -9.533 -10.577 13.476 1.00 92.38 174 ASN A C 1
ATOM 1345 O O . ASN A 1 174 ? -10.480 -11.327 13.224 1.00 92.38 174 ASN A O 1
ATOM 1349 N N . MET A 1 175 ? -9.708 -9.426 14.127 1.00 93.69 175 MET A N 1
ATOM 1350 C CA . MET A 1 175 ? -11.026 -8.965 14.566 1.00 93.69 175 MET A CA 1
ATOM 1351 C C . MET A 1 175 ? -11.813 -8.369 13.388 1.00 93.69 175 MET A C 1
ATOM 1353 O O . MET A 1 175 ? -11.226 -7.785 12.478 1.00 93.69 175 MET A O 1
ATOM 1357 N N . PRO A 1 176 ? -13.154 -8.479 13.370 1.00 92.88 176 PRO A N 1
ATOM 1358 C CA . PRO A 1 176 ? -13.961 -7.955 12.265 1.00 92.88 176 PRO A CA 1
ATOM 1359 C C . PRO A 1 176 ? -13.923 -6.424 12.176 1.00 92.88 176 PRO A C 1
ATOM 1361 O O . PRO A 1 176 ? -14.170 -5.848 11.113 1.00 92.88 176 PRO A O 1
ATOM 1364 N N . HIS A 1 177 ? -13.649 -5.749 13.294 1.00 94.12 177 HIS A N 1
ATOM 1365 C CA . HIS A 1 177 ? -13.670 -4.298 13.390 1.00 94.12 177 HIS A CA 1
ATOM 1366 C C . HIS A 1 177 ? -12.487 -3.787 14.203 1.00 94.12 177 HIS A C 1
ATOM 1368 O O . HIS A 1 177 ? -12.191 -4.328 15.266 1.00 94.12 177 HIS A O 1
ATOM 1374 N N . TYR A 1 178 ? -11.889 -2.700 13.726 1.00 96.25 178 TYR A N 1
ATOM 1375 C CA . TYR A 1 178 ? -10.892 -1.921 14.450 1.00 96.25 178 TYR A CA 1
ATOM 1376 C C . TYR A 1 178 ? -11.237 -0.435 14.395 1.00 96.25 178 TYR A C 1
ATOM 1378 O O . TYR A 1 178 ? -11.956 0.031 13.508 1.00 96.25 178 TYR A O 1
ATOM 1386 N N . TYR A 1 179 ? -10.700 0.311 15.348 1.00 95.69 179 TYR A N 1
ATOM 1387 C CA . TYR A 1 179 ? -10.779 1.758 15.445 1.00 95.69 179 TYR A CA 1
ATOM 1388 C C . TYR A 1 179 ? -9.376 2.334 15.310 1.00 95.69 179 TYR A C 1
ATOM 1390 O O . TYR A 1 179 ? -8.463 1.877 15.997 1.00 95.69 179 TYR A O 1
ATOM 1398 N N . PHE A 1 180 ? -9.205 3.326 14.440 1.00 96.56 180 PHE A N 1
ATOM 1399 C CA . PHE A 1 180 ? -7.933 4.035 14.315 1.00 96.56 180 PHE A CA 1
ATOM 1400 C C . PHE A 1 180 ? -7.947 5.299 15.175 1.00 96.56 180 PHE A C 1
ATOM 1402 O O . PHE A 1 180 ? -8.763 6.195 14.942 1.00 96.56 180 PHE A O 1
ATOM 1409 N N . TYR A 1 181 ? -7.057 5.359 16.161 1.00 96.06 181 TYR A N 1
ATOM 1410 C CA . TYR A 1 181 ? -6.886 6.487 17.073 1.00 96.06 181 TYR A CA 1
ATOM 1411 C C . TYR A 1 181 ? -5.578 7.199 16.764 1.00 96.06 181 TYR A C 1
ATOM 1413 O O . TYR A 1 181 ? -4.523 6.576 16.819 1.00 96.06 181 TYR A O 1
ATOM 1421 N N . THR A 1 182 ? -5.632 8.496 16.475 1.00 95.94 182 THR A N 1
ATOM 1422 C CA . THR A 1 182 ? -4.419 9.314 16.370 1.00 95.94 182 THR A CA 1
ATOM 1423 C C . THR A 1 182 ? -3.847 9.582 17.763 1.00 95.94 182 THR A C 1
ATOM 1425 O O . THR A 1 182 ? -4.582 9.554 18.751 1.00 95.94 182 THR A O 1
ATOM 1428 N N . VAL A 1 183 ? -2.540 9.828 17.874 1.00 94.62 183 VAL A N 1
ATOM 1429 C CA . VAL A 1 183 ? -1.892 10.060 19.186 1.00 94.62 183 VAL A CA 1
ATOM 1430 C C . VAL A 1 183 ? -2.520 11.250 19.928 1.00 94.62 183 VAL A C 1
ATOM 1432 O O . VAL A 1 183 ? -2.699 11.218 21.142 1.00 94.62 183 VAL A O 1
ATOM 1435 N N . ASP A 1 184 ? -2.935 12.267 19.176 1.00 93.81 184 ASP A N 1
ATOM 1436 C CA . ASP A 1 184 ? -3.576 13.502 19.634 1.00 93.81 184 ASP A CA 1
ATOM 1437 C C . ASP A 1 184 ? -5.115 13.402 19.726 1.00 93.81 184 ASP A C 1
ATOM 1439 O O . ASP A 1 184 ? -5.795 14.421 19.874 1.00 93.81 184 ASP A O 1
ATOM 1443 N N . PHE A 1 185 ? -5.707 12.204 19.605 1.00 94.50 185 PHE A N 1
ATOM 1444 C CA . PHE A 1 185 ? -7.153 12.044 19.395 1.00 94.50 185 PHE A CA 1
ATOM 1445 C C . PHE A 1 185 ? -8.020 12.681 20.490 1.00 94.50 185 PHE A C 1
ATOM 1447 O O . PHE A 1 185 ? -9.050 13.272 20.179 1.00 94.50 185 PHE A O 1
ATOM 1454 N N . PHE A 1 186 ? -7.624 12.552 21.761 1.00 91.12 186 PHE A N 1
ATOM 1455 C CA . PHE A 1 186 ? -8.369 13.109 22.902 1.00 91.12 186 PHE A CA 1
ATOM 1456 C C . PHE A 1 186 ? -8.024 14.571 23.205 1.00 91.12 186 PHE A C 1
ATOM 1458 O O . PHE A 1 186 ? -8.748 15.229 23.950 1.00 91.12 186 PHE A O 1
ATOM 1465 N N . GLU A 1 187 ? -6.927 15.076 22.647 1.00 92.31 187 GLU A N 1
ATOM 1466 C CA . GLU A 1 187 ? -6.493 16.469 22.798 1.00 92.31 187 GLU A CA 1
ATOM 1467 C C . GLU A 1 187 ? -7.122 17.357 21.722 1.00 92.31 187 GLU A C 1
ATOM 1469 O O . GLU A 1 187 ? -7.411 18.533 21.940 1.00 92.31 187 GLU A O 1
ATOM 1474 N N . THR A 1 188 ? -7.376 16.770 20.556 1.00 89.50 188 THR A N 1
ATOM 1475 C CA . THR A 1 188 ? -8.021 17.416 19.421 1.00 89.50 188 THR A CA 1
ATOM 1476 C C . THR A 1 188 ? -9.498 17.042 19.350 1.00 89.50 188 THR A C 1
ATOM 1478 O O . THR A 1 188 ? -9.967 16.090 19.968 1.00 89.50 188 THR A O 1
ATOM 1481 N N . SER A 1 189 ? -10.278 17.753 18.535 1.00 84.62 189 SER A N 1
ATOM 1482 C CA . SER A 1 189 ? -11.605 17.276 18.134 1.00 84.62 189 SER A CA 1
ATOM 1483 C C . SER A 1 189 ? -11.490 16.155 17.086 1.00 84.62 189 SER A C 1
ATOM 1485 O O . SER A 1 189 ? -12.176 16.218 16.067 1.00 84.62 189 SER A O 1
ATOM 1487 N N . GLY A 1 190 ? -10.601 15.180 17.315 1.00 89.06 190 GLY A N 1
ATOM 1488 C CA . GLY A 1 190 ? -10.226 14.054 16.453 1.00 89.06 190 GLY A CA 1
ATOM 1489 C C . GLY A 1 190 ? -9.606 14.415 15.099 1.00 89.06 190 GLY A C 1
ATOM 1490 O O . GLY A 1 190 ? -8.782 15.327 14.997 1.00 89.06 190 GLY A O 1
ATOM 1491 N N . TYR A 1 191 ? -9.950 13.657 14.053 1.00 92.62 191 TYR A N 1
ATOM 1492 C CA . TYR A 1 191 ? -9.348 13.799 12.725 1.00 92.62 191 TYR A CA 1
ATOM 1493 C C . TYR A 1 191 ? -10.365 13.645 11.596 1.00 92.62 191 TYR A C 1
ATOM 1495 O O . TYR A 1 191 ? -11.296 12.835 11.655 1.00 92.62 191 TYR A O 1
ATOM 1503 N N . ASP A 1 192 ? -10.137 14.420 10.539 1.00 91.50 192 ASP A N 1
ATOM 1504 C CA . ASP A 1 192 ? -10.892 14.317 9.302 1.00 91.50 192 ASP A CA 1
ATOM 1505 C C . ASP A 1 192 ? -10.356 13.175 8.446 1.00 91.50 192 ASP A C 1
ATOM 1507 O O . ASP A 1 192 ? -9.150 12.960 8.344 1.00 91.50 192 ASP A O 1
ATOM 1511 N N . VAL A 1 193 ? -11.279 12.428 7.840 1.00 92.12 193 VAL A N 1
ATOM 1512 C CA . VAL A 1 193 ? -10.932 11.354 6.913 1.00 92.12 193 VAL A CA 1
ATOM 1513 C C . VAL A 1 193 ? -10.783 11.959 5.525 1.00 92.12 193 VAL A C 1
ATOM 1515 O O . VAL A 1 193 ? -11.755 12.453 4.947 1.00 92.12 193 VAL A O 1
ATOM 1518 N N . ILE A 1 194 ? -9.574 11.897 4.979 1.00 93.38 194 ILE A N 1
ATOM 1519 C CA . ILE A 1 194 ? -9.310 12.229 3.585 1.00 93.38 194 ILE A CA 1
ATOM 1520 C C . ILE A 1 194 ? -9.892 11.110 2.731 1.00 93.38 194 ILE A C 1
ATOM 1522 O O . ILE A 1 194 ? -9.597 9.933 2.926 1.00 93.38 194 ILE A O 1
ATOM 1526 N N . THR A 1 195 ? -10.754 11.479 1.787 1.00 89.31 195 THR A N 1
ATOM 1527 C CA . THR A 1 195 ? -11.519 10.505 0.996 1.00 89.31 195 THR A CA 1
ATOM 1528 C C . THR A 1 195 ? -11.051 10.386 -0.445 1.00 89.31 195 THR A C 1
ATOM 1530 O O . THR A 1 195 ? -11.281 9.349 -1.060 1.00 89.31 195 THR A O 1
ATOM 1533 N N . ASN A 1 196 ? -10.350 11.394 -0.966 1.00 92.31 196 ASN A N 1
ATOM 1534 C CA . ASN A 1 196 ? -9.793 11.366 -2.311 1.00 92.31 196 ASN A CA 1
ATOM 1535 C C . ASN A 1 196 ? -8.278 11.522 -2.262 1.00 92.31 196 ASN A C 1
ATOM 1537 O O . ASN A 1 196 ? -7.745 12.340 -1.517 1.00 92.31 196 ASN A O 1
ATOM 1541 N N . PHE A 1 197 ? -7.594 10.787 -3.132 1.00 94.94 197 PHE A N 1
ATOM 1542 C CA . PHE A 1 197 ? -6.145 10.875 -3.257 1.00 94.94 197 PHE A CA 1
ATOM 1543 C C . PHE A 1 197 ? -5.639 12.294 -3.602 1.00 94.94 197 PHE A C 1
ATOM 1545 O O . PHE A 1 197 ? -4.679 12.730 -2.976 1.00 94.94 197 PHE A O 1
ATOM 1552 N N . PRO A 1 198 ? -6.289 13.080 -4.490 1.00 94.38 198 PRO A N 1
ATOM 1553 C CA . PRO A 1 198 ? -5.864 14.459 -4.752 1.00 94.38 198 PRO A CA 1
ATOM 1554 C C . PRO A 1 198 ? -5.982 15.409 -3.551 1.00 94.38 198 PRO A C 1
ATOM 1556 O O . PRO A 1 198 ? -5.346 16.464 -3.553 1.00 94.38 198 PRO A O 1
ATOM 1559 N N . ASP A 1 199 ? -6.759 15.061 -2.524 1.00 93.88 199 ASP A N 1
ATOM 1560 C CA . ASP A 1 199 ? -6.878 15.857 -1.296 1.00 93.88 199 ASP A CA 1
ATOM 1561 C C . ASP A 1 199 ? -5.777 15.506 -0.281 1.00 93.88 199 ASP A C 1
ATOM 1563 O O . ASP A 1 199 ? -5.498 16.283 0.629 1.00 93.88 199 ASP A O 1
ATOM 1567 N N . TRP A 1 200 ? -5.116 14.358 -0.452 1.00 96.19 200 TRP A N 1
ATOM 1568 C CA . TRP A 1 200 ? -3.993 13.936 0.375 1.00 96.19 200 TRP A CA 1
ATOM 1569 C C . TRP A 1 200 ? -2.702 14.648 -0.035 1.00 96.19 200 TRP A C 1
ATOM 1571 O O . TRP A 1 200 ? -2.381 14.785 -1.218 1.00 96.19 200 TRP A O 1
ATOM 1581 N N . THR A 1 201 ? -1.936 15.102 0.949 1.00 96.00 201 THR A N 1
ATOM 1582 C CA . THR A 1 201 ? 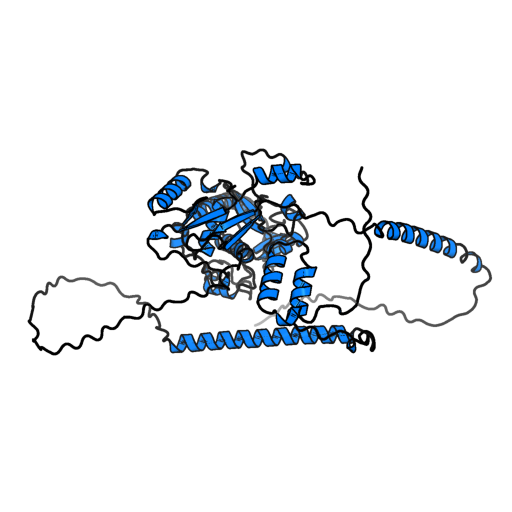-0.601 15.670 0.752 1.00 96.00 201 THR A CA 1
ATOM 1583 C C . THR A 1 201 ? 0.445 14.639 1.128 1.00 96.00 201 THR A C 1
ATOM 1585 O O . THR A 1 201 ? 0.329 14.001 2.174 1.00 96.00 201 THR A O 1
ATOM 1588 N N . PHE A 1 202 ? 1.483 14.492 0.303 1.00 96.44 202 PHE A N 1
ATOM 1589 C CA . PHE A 1 202 ? 2.612 13.647 0.680 1.00 96.44 202 PHE A CA 1
ATOM 1590 C C . PHE A 1 202 ? 3.222 14.159 2.000 1.00 96.44 202 PHE A C 1
ATOM 1592 O O . PHE A 1 202 ? 3.346 15.381 2.142 1.00 96.44 202 PHE A O 1
ATOM 1599 N N . PRO A 1 203 ? 3.548 13.284 2.969 1.00 96.06 203 PRO A N 1
ATOM 1600 C CA . PRO A 1 203 ? 3.998 13.738 4.274 1.00 96.06 203 PRO A CA 1
ATOM 1601 C C . PRO A 1 203 ? 5.377 14.392 4.190 1.00 96.06 203 PRO A C 1
ATOM 1603 O O . PRO A 1 203 ? 6.218 14.031 3.364 1.00 96.06 203 PRO A O 1
ATOM 1606 N N . THR A 1 204 ? 5.602 15.368 5.058 1.00 94.94 204 THR A N 1
ATOM 1607 C CA . THR A 1 204 ? 6.904 16.010 5.243 1.00 94.94 204 THR A CA 1
ATOM 1608 C C . THR A 1 204 ? 7.924 15.026 5.825 1.00 94.94 204 THR A C 1
ATOM 1610 O O . THR A 1 204 ? 7.561 13.991 6.384 1.00 94.94 204 THR A O 1
ATOM 1613 N N . ALA A 1 205 ? 9.218 15.347 5.722 1.00 92.88 205 ALA A N 1
ATOM 1614 C CA . ALA A 1 205 ? 10.274 14.510 6.298 1.00 92.88 205 ALA A CA 1
ATOM 1615 C C . ALA A 1 205 ? 10.082 14.294 7.811 1.00 92.88 205 ALA A C 1
ATOM 1617 O O . ALA A 1 205 ? 10.175 13.164 8.274 1.00 92.88 205 ALA A O 1
ATOM 1618 N N . GLU A 1 206 ? 9.714 15.344 8.550 1.00 94.12 206 GLU A N 1
ATOM 1619 C CA . GLU A 1 206 ? 9.442 15.277 9.992 1.00 94.12 206 GLU A CA 1
ATOM 1620 C C . GLU A 1 206 ? 8.259 14.344 10.311 1.00 94.12 206 GLU A C 1
ATOM 1622 O O . GLU A 1 206 ? 8.348 13.487 11.187 1.00 94.12 206 GLU A O 1
ATOM 1627 N N . GLU A 1 207 ? 7.161 14.435 9.552 1.00 94.19 207 GLU A N 1
ATOM 1628 C CA . GLU A 1 207 ? 6.007 13.541 9.726 1.00 94.19 207 GLU A CA 1
ATOM 1629 C C . GLU A 1 207 ? 6.343 12.072 9.412 1.00 94.19 207 GLU A C 1
ATOM 1631 O O . GLU A 1 207 ? 5.789 11.167 10.041 1.00 94.19 207 GLU A O 1
ATOM 1636 N N . LEU A 1 208 ? 7.232 11.824 8.443 1.00 93.94 208 LEU A N 1
ATOM 1637 C CA . LEU A 1 208 ? 7.722 10.485 8.102 1.00 93.94 208 LEU A CA 1
ATOM 1638 C C . LEU A 1 208 ? 8.682 9.932 9.166 1.00 93.94 208 LEU A C 1
ATOM 1640 O O . LEU A 1 208 ? 8.629 8.742 9.481 1.00 93.94 208 LEU A O 1
ATOM 1644 N N . GLU A 1 209 ? 9.541 10.776 9.735 1.00 92.00 209 GLU A N 1
ATOM 1645 C CA . GLU A 1 209 ? 10.454 10.424 10.831 1.00 92.00 209 GLU A CA 1
ATOM 1646 C C . GLU A 1 209 ? 9.696 9.973 12.082 1.00 92.00 209 GLU A C 1
ATOM 1648 O O . GLU A 1 209 ? 10.071 8.986 12.715 1.00 92.00 209 GLU A O 1
ATOM 1653 N N . LEU A 1 210 ? 8.571 10.624 12.383 1.00 90.19 210 LEU A N 1
ATOM 1654 C CA . LEU A 1 210 ? 7.708 10.271 13.510 1.00 90.19 210 LEU A CA 1
ATOM 1655 C C . LEU A 1 210 ? 6.881 8.995 13.289 1.00 90.19 210 LEU A C 1
ATOM 1657 O O . LEU A 1 210 ? 6.297 8.480 14.243 1.00 90.19 210 LEU A O 1
ATOM 1661 N N . ASN A 1 211 ? 6.795 8.482 12.058 1.00 92.88 211 ASN A N 1
ATOM 1662 C CA . ASN A 1 211 ? 6.006 7.296 11.745 1.00 92.88 211 ASN A CA 1
ATOM 1663 C C . ASN A 1 211 ? 6.875 6.019 11.809 1.00 92.88 211 ASN A C 1
ATOM 1665 O O . ASN A 1 211 ? 7.610 5.727 10.861 1.00 92.88 211 ASN A O 1
ATOM 1669 N N . PRO A 1 212 ? 6.758 5.187 12.860 1.00 92.81 212 PRO A N 1
ATOM 1670 C CA . PRO A 1 212 ? 7.572 3.982 13.021 1.00 92.81 212 PRO A CA 1
ATOM 1671 C C . PRO A 1 212 ? 7.327 2.939 11.928 1.00 92.81 212 PRO A C 1
ATOM 1673 O O . PRO A 1 212 ? 8.253 2.227 11.553 1.00 92.81 212 PRO A O 1
ATOM 1676 N N . VAL A 1 213 ? 6.116 2.863 11.362 1.00 93.38 213 VAL A N 1
ATOM 1677 C CA . VAL A 1 213 ? 5.848 1.958 10.236 1.00 93.38 213 VAL A CA 1
ATOM 1678 C C . VAL A 1 213 ? 6.639 2.401 9.013 1.00 93.38 213 VAL A C 1
ATOM 1680 O O . VAL A 1 213 ? 7.238 1.568 8.338 1.00 93.38 213 VAL A O 1
ATOM 1683 N N . TYR A 1 214 ? 6.697 3.706 8.743 1.00 95.25 214 TYR A N 1
ATOM 1684 C CA . TYR A 1 214 ? 7.536 4.219 7.665 1.00 95.25 214 TYR A CA 1
ATOM 1685 C C . TYR A 1 214 ? 9.023 3.949 7.920 1.00 95.25 214 TYR A C 1
ATOM 1687 O O . TYR A 1 214 ? 9.728 3.572 6.989 1.00 95.25 214 TYR A O 1
ATOM 1695 N N . GLN A 1 215 ? 9.493 4.058 9.166 1.00 94.75 215 GLN A N 1
ATOM 1696 C CA . GLN A 1 215 ? 10.876 3.707 9.506 1.00 94.75 215 GLN A CA 1
ATOM 1697 C C . GLN A 1 215 ? 11.189 2.233 9.210 1.00 94.75 215 GLN A C 1
ATOM 1699 O O . GLN A 1 215 ? 12.251 1.933 8.671 1.00 94.75 215 GLN A O 1
ATOM 1704 N N . LEU A 1 216 ? 10.247 1.311 9.449 1.00 93.75 216 LEU A N 1
ATOM 1705 C CA . LEU A 1 216 ? 10.404 -0.089 9.031 1.00 93.75 216 LEU A CA 1
ATOM 1706 C C . LEU A 1 216 ? 10.528 -0.223 7.507 1.00 93.75 216 LEU A C 1
ATOM 1708 O O . LEU A 1 216 ? 11.386 -0.957 7.019 1.00 93.75 216 LEU A O 1
ATOM 1712 N N . TRP A 1 217 ? 9.712 0.514 6.745 1.00 94.69 217 TRP A N 1
ATOM 1713 C CA . TRP A 1 217 ? 9.802 0.543 5.280 1.00 94.69 217 TRP A CA 1
ATOM 1714 C C . TRP A 1 217 ? 11.139 1.101 4.801 1.00 94.69 217 TRP A C 1
ATOM 1716 O O . TRP A 1 217 ? 11.725 0.553 3.868 1.00 94.69 217 TRP A O 1
ATOM 1726 N N . LEU A 1 218 ? 11.627 2.163 5.439 1.00 95.25 218 LEU A N 1
ATOM 1727 C CA . LEU A 1 218 ? 12.902 2.792 5.120 1.00 95.25 218 LEU A CA 1
ATOM 1728 C C . LEU A 1 218 ? 14.080 1.857 5.398 1.00 95.25 218 LEU A C 1
ATOM 1730 O O . LEU A 1 218 ? 14.956 1.725 4.543 1.00 95.25 218 LEU A O 1
ATOM 1734 N N . ASN A 1 219 ? 14.074 1.169 6.538 1.00 94.56 219 ASN A N 1
ATOM 1735 C CA . ASN A 1 219 ? 15.111 0.205 6.898 1.00 94.56 219 ASN A CA 1
ATOM 1736 C C . ASN A 1 219 ? 15.145 -0.958 5.901 1.00 94.56 219 ASN A C 1
ATOM 1738 O O . ASN A 1 219 ? 16.177 -1.199 5.277 1.00 94.56 219 ASN A O 1
ATOM 1742 N N . ALA A 1 220 ? 13.997 -1.596 5.652 1.00 93.31 220 ALA A N 1
ATOM 1743 C CA . ALA A 1 220 ? 13.889 -2.696 4.695 1.00 93.31 220 ALA A CA 1
ATOM 1744 C C . ALA A 1 220 ? 14.324 -2.289 3.281 1.00 93.31 220 ALA A C 1
ATOM 1746 O O . ALA A 1 220 ? 14.994 -3.039 2.569 1.00 93.31 220 ALA A O 1
ATOM 1747 N N . TYR A 1 221 ? 13.947 -1.080 2.864 1.00 94.56 221 TYR A N 1
ATOM 1748 C CA . TYR A 1 221 ? 14.350 -0.526 1.580 1.00 94.56 221 TYR A CA 1
ATOM 1749 C C . TYR A 1 221 ? 15.859 -0.281 1.510 1.00 94.56 221 TYR A C 1
ATOM 1751 O O . TYR A 1 221 ? 16.477 -0.640 0.510 1.00 94.56 221 TYR A O 1
ATOM 1759 N N . THR A 1 222 ? 16.457 0.284 2.559 1.00 93.69 222 THR A N 1
ATOM 1760 C CA . THR A 1 222 ? 17.901 0.560 2.629 1.00 93.69 222 THR A CA 1
ATOM 1761 C C . THR A 1 222 ? 18.707 -0.732 2.573 1.00 93.69 222 THR A C 1
ATOM 1763 O O . THR A 1 222 ? 19.626 -0.841 1.772 1.00 93.69 222 THR A O 1
ATOM 1766 N N . GLU A 1 223 ? 18.289 -1.775 3.289 1.00 92.44 223 GLU A N 1
ATOM 1767 C CA . GLU A 1 223 ? 18.954 -3.076 3.193 1.00 92.44 223 GLU A CA 1
ATOM 1768 C C . GLU A 1 223 ? 18.884 -3.683 1.781 1.00 92.44 223 GLU A C 1
ATOM 1770 O O . GLU A 1 223 ? 19.806 -4.372 1.342 1.00 92.44 223 GLU A O 1
ATOM 1775 N N . ILE A 1 224 ? 17.787 -3.455 1.048 1.00 90.44 224 ILE A N 1
ATOM 1776 C CA . ILE A 1 224 ? 17.680 -3.863 -0.359 1.00 90.44 224 ILE A CA 1
ATOM 1777 C C . ILE A 1 224 ? 18.638 -3.043 -1.234 1.00 90.44 224 ILE A C 1
ATOM 1779 O O . ILE A 1 224 ? 19.262 -3.623 -2.124 1.00 90.44 224 ILE A O 1
ATOM 1783 N N . GLN A 1 225 ? 18.771 -1.732 -0.988 1.00 89.81 225 GLN A N 1
ATOM 1784 C CA . GLN A 1 225 ? 19.746 -0.883 -1.687 1.00 89.81 225 GLN A CA 1
ATOM 1785 C C . GLN A 1 225 ? 21.166 -1.390 -1.488 1.00 89.81 225 GLN A C 1
ATOM 1787 O O . GLN A 1 225 ? 21.885 -1.549 -2.470 1.00 89.81 225 GLN A O 1
ATOM 1792 N N . ASP A 1 226 ? 21.551 -1.674 -0.246 1.00 89.62 226 ASP A N 1
ATOM 1793 C CA . ASP A 1 226 ? 22.915 -2.068 0.097 1.00 89.62 226 ASP A CA 1
ATOM 1794 C C . ASP A 1 226 ? 23.291 -3.386 -0.590 1.00 89.62 226 ASP A C 1
ATOM 1796 O O . ASP A 1 226 ? 24.306 -3.463 -1.284 1.00 89.62 226 ASP A O 1
ATOM 1800 N N . ARG A 1 227 ? 22.399 -4.388 -0.540 1.00 87.81 227 ARG A N 1
ATOM 1801 C CA . ARG A 1 227 ? 22.589 -5.662 -1.259 1.00 87.81 227 ARG A CA 1
ATOM 1802 C C . ARG A 1 227 ? 22.680 -5.491 -2.775 1.00 87.81 227 ARG A C 1
ATOM 1804 O O . ARG A 1 227 ? 23.350 -6.276 -3.443 1.00 87.81 227 ARG A O 1
ATOM 1811 N N . MET A 1 228 ? 21.964 -4.521 -3.344 1.00 83.50 228 MET A N 1
ATOM 1812 C CA . MET A 1 228 ? 22.027 -4.249 -4.780 1.00 83.50 228 MET A CA 1
ATOM 1813 C C . MET A 1 228 ? 23.280 -3.477 -5.168 1.00 83.50 228 MET A C 1
ATOM 1815 O O . MET A 1 228 ? 23.855 -3.779 -6.207 1.00 83.50 228 MET A O 1
ATOM 1819 N N . LEU A 1 229 ? 23.733 -2.531 -4.344 1.00 84.12 229 LEU A N 1
ATOM 1820 C CA . LEU A 1 229 ? 24.974 -1.800 -4.576 1.00 84.12 229 LEU A CA 1
ATOM 1821 C C . LEU A 1 229 ? 26.165 -2.761 -4.669 1.00 84.12 229 LEU A C 1
ATOM 1823 O O . LEU A 1 229 ? 26.999 -2.606 -5.559 1.00 84.12 229 LEU A O 1
ATOM 1827 N N . GLU A 1 230 ? 26.197 -3.783 -3.811 1.00 81.25 230 GLU A N 1
ATOM 1828 C CA . GLU A 1 230 ? 27.198 -4.853 -3.854 1.00 81.25 230 GLU A CA 1
ATOM 1829 C C . GLU A 1 230 ? 27.188 -5.609 -5.194 1.00 81.25 230 GLU A C 1
ATOM 1831 O O . GLU A 1 230 ? 28.246 -5.811 -5.786 1.00 81.25 230 GLU A O 1
ATOM 1836 N N . ARG A 1 231 ? 26.010 -5.952 -5.738 1.00 77.94 231 ARG A N 1
ATOM 1837 C CA . ARG A 1 231 ? 25.897 -6.660 -7.031 1.00 77.94 231 ARG A CA 1
ATOM 1838 C C . ARG A 1 231 ? 26.134 -5.772 -8.248 1.00 77.94 231 ARG A C 1
ATOM 1840 O O . ARG A 1 231 ? 26.701 -6.211 -9.245 1.00 77.94 231 ARG A O 1
ATOM 1847 N N . ASP A 1 232 ? 25.701 -4.519 -8.196 1.00 71.38 232 ASP A N 1
ATOM 1848 C CA . ASP A 1 232 ? 25.863 -3.560 -9.291 1.00 71.38 232 ASP A CA 1
ATOM 1849 C C . ASP A 1 232 ? 27.340 -3.243 -9.554 1.00 71.38 232 ASP A C 1
ATOM 1851 O O . ASP A 1 232 ? 27.720 -2.985 -10.699 1.00 71.38 232 ASP A O 1
ATOM 1855 N N . LEU A 1 233 ? 28.181 -3.267 -8.514 1.00 67.31 233 LEU A N 1
ATOM 1856 C CA . LEU A 1 233 ? 29.634 -3.144 -8.660 1.00 67.31 233 LEU A CA 1
ATOM 1857 C C . LEU A 1 233 ? 30.227 -4.280 -9.509 1.00 67.31 233 LEU A C 1
ATOM 1859 O O . LEU A 1 233 ? 31.220 -4.060 -10.200 1.00 67.31 233 LEU A O 1
ATOM 1863 N N . GLU A 1 234 ? 29.594 -5.453 -9.531 1.00 63.41 234 GLU A N 1
ATOM 1864 C CA . GLU A 1 234 ? 30.007 -6.592 -10.355 1.00 63.41 234 GLU A CA 1
ATOM 1865 C C . GLU A 1 234 ? 29.478 -6.475 -11.800 1.00 63.41 234 GLU A C 1
ATOM 1867 O O . GLU A 1 234 ? 30.177 -6.822 -12.757 1.00 63.41 234 GLU A O 1
ATOM 1872 N N . LEU A 1 235 ? 28.265 -5.930 -11.984 1.00 62.88 235 LEU A N 1
ATOM 1873 C CA . LEU A 1 235 ? 27.556 -5.920 -13.273 1.00 62.88 235 LEU A CA 1
ATOM 1874 C C . LEU A 1 235 ? 27.831 -4.698 -14.171 1.00 62.88 235 LEU A C 1
ATOM 1876 O O . LEU A 1 235 ? 27.692 -4.789 -15.394 1.00 62.88 235 LEU A O 1
ATOM 1880 N N . LYS A 1 236 ? 28.248 -3.551 -13.610 1.00 55.69 236 LYS A N 1
ATOM 1881 C CA . LYS A 1 236 ? 28.474 -2.282 -14.349 1.00 55.69 236 LYS A CA 1
ATOM 1882 C C . LYS A 1 236 ? 29.593 -2.324 -15.404 1.00 55.69 236 LYS A C 1
ATOM 1884 O O . LYS A 1 236 ? 29.837 -1.320 -16.067 1.00 55.69 236 LYS A O 1
ATOM 1889 N N . SER A 1 237 ? 30.233 -3.473 -15.618 1.00 54.28 237 SER A N 1
ATOM 1890 C CA . SER A 1 237 ? 31.238 -3.666 -16.667 1.00 54.28 237 SER A CA 1
ATOM 1891 C C . SER A 1 237 ? 30.671 -3.954 -18.070 1.00 54.28 237 SER A C 1
ATOM 1893 O O . SER A 1 237 ? 31.460 -4.000 -19.012 1.00 54.28 237 SER A O 1
ATOM 1895 N N . GLN A 1 238 ? 29.351 -4.143 -18.259 1.00 52.66 238 GLN A N 1
ATOM 1896 C CA . GLN A 1 238 ? 28.853 -4.791 -19.491 1.00 52.66 238 GLN A CA 1
ATOM 1897 C C . GLN A 1 238 ? 27.834 -4.062 -20.385 1.00 52.66 238 GLN A C 1
ATOM 1899 O O . GLN A 1 238 ? 27.586 -4.568 -21.478 1.00 52.66 238 GLN A O 1
ATOM 1904 N N . VAL A 1 239 ? 27.263 -2.894 -20.052 1.00 55.12 239 VAL A N 1
ATOM 1905 C CA . VAL A 1 239 ? 26.243 -2.286 -20.945 1.00 55.12 239 VAL A CA 1
ATOM 1906 C C . VAL A 1 239 ? 26.346 -0.760 -21.032 1.00 55.12 239 VAL A C 1
ATOM 1908 O O . VAL A 1 239 ? 25.919 -0.037 -20.138 1.00 55.12 239 VAL A O 1
ATOM 1911 N N . HIS A 1 240 ? 26.856 -0.267 -22.164 1.00 53.38 240 HIS A N 1
ATOM 1912 C CA . HIS A 1 240 ? 26.873 1.152 -22.540 1.00 53.38 240 HIS A CA 1
ATOM 1913 C C . HIS A 1 240 ? 26.016 1.392 -23.788 1.00 53.38 240 HIS A C 1
ATOM 1915 O O . HIS A 1 240 ? 26.533 1.643 -24.871 1.00 53.38 240 HIS A O 1
ATOM 1921 N N . CYS A 1 241 ? 24.695 1.344 -23.641 1.00 56.62 241 CYS A N 1
ATOM 1922 C CA . CYS A 1 241 ? 23.787 1.923 -24.629 1.00 56.62 241 CYS A CA 1
ATOM 1923 C C . CYS A 1 241 ? 22.816 2.843 -23.895 1.00 56.62 241 CYS A C 1
ATOM 1925 O O . CYS A 1 241 ? 22.076 2.388 -23.024 1.00 56.62 241 CYS A O 1
ATOM 1927 N N . ALA A 1 242 ? 22.830 4.136 -24.231 1.00 64.06 242 ALA A N 1
ATOM 1928 C CA . ALA A 1 242 ? 21.826 5.068 -23.738 1.00 64.06 242 ALA A CA 1
ATOM 1929 C C . ALA A 1 242 ? 20.464 4.657 -24.331 1.00 64.06 242 ALA A C 1
ATOM 1931 O O . ALA A 1 242 ? 20.331 4.616 -25.557 1.00 64.06 242 ALA A O 1
ATOM 1932 N N . PRO A 1 243 ? 19.470 4.296 -23.507 1.00 67.25 243 PRO A N 1
ATOM 1933 C CA . PRO A 1 243 ? 18.159 3.914 -24.009 1.00 67.25 243 PRO A CA 1
ATOM 1934 C C . PRO A 1 243 ? 17.474 5.121 -24.652 1.00 67.25 243 PRO A C 1
ATOM 1936 O O . PRO A 1 243 ? 17.538 6.233 -24.134 1.00 67.25 243 PRO A O 1
ATOM 1939 N N . SER A 1 244 ? 16.805 4.893 -25.781 1.00 76.06 244 SER A N 1
ATOM 1940 C CA . SER A 1 244 ? 16.097 5.933 -26.539 1.00 76.06 244 SER A CA 1
ATOM 1941 C C . SER A 1 244 ? 14.773 6.372 -25.903 1.00 76.06 244 SER A C 1
ATOM 1943 O O . SER A 1 244 ? 14.208 7.376 -26.320 1.00 76.06 244 SER A O 1
ATOM 1945 N N . ASP A 1 245 ? 14.261 5.604 -24.937 1.00 87.94 245 ASP A N 1
ATOM 1946 C CA . ASP A 1 245 ? 12.989 5.826 -24.244 1.00 87.94 245 ASP A CA 1
ATOM 1947 C C . ASP A 1 245 ? 13.062 5.263 -22.811 1.00 87.94 245 ASP A C 1
ATOM 1949 O O . ASP A 1 245 ? 13.695 4.227 -22.571 1.00 87.94 245 ASP A O 1
ATOM 1953 N N . ILE A 1 246 ? 12.393 5.920 -21.860 1.00 89.88 246 ILE A N 1
ATOM 1954 C CA . ILE A 1 246 ? 12.343 5.525 -20.450 1.00 89.88 246 ILE A CA 1
ATOM 1955 C C . ILE A 1 246 ? 11.677 4.160 -20.259 1.00 89.88 246 ILE A C 1
ATOM 1957 O O . ILE A 1 246 ? 12.128 3.369 -19.432 1.00 89.88 246 ILE A O 1
ATOM 1961 N N . SER A 1 247 ? 10.666 3.828 -21.072 1.00 91.94 247 SER A N 1
ATOM 1962 C CA . SER A 1 247 ? 10.027 2.508 -21.020 1.00 91.94 247 SER A CA 1
ATOM 1963 C C . SER A 1 247 ? 11.030 1.411 -21.374 1.00 91.94 247 SER A C 1
ATOM 1965 O O . SER A 1 247 ? 11.131 0.394 -20.686 1.00 91.94 247 SER A O 1
ATOM 1967 N N . THR A 1 248 ? 11.839 1.651 -22.410 1.00 91.81 248 THR A N 1
ATOM 1968 C CA . THR A 1 248 ? 12.924 0.746 -22.811 1.00 91.81 248 THR A CA 1
ATOM 1969 C C . THR A 1 248 ? 13.994 0.663 -21.724 1.00 91.81 248 THR A C 1
ATOM 1971 O O . THR A 1 248 ? 14.448 -0.433 -21.410 1.00 91.81 248 THR A O 1
ATOM 1974 N N . HIS A 1 249 ? 14.352 1.787 -21.092 1.00 89.56 249 HIS A N 1
ATOM 1975 C CA . HIS A 1 249 ? 15.283 1.796 -19.962 1.00 89.56 249 HIS A CA 1
ATOM 1976 C C . HIS A 1 249 ? 14.802 0.895 -18.817 1.00 89.56 249 HIS A C 1
ATOM 1978 O O . HIS A 1 249 ? 15.559 0.047 -18.357 1.00 89.56 249 HIS A O 1
ATOM 1984 N N . VAL A 1 250 ? 13.543 1.032 -18.393 1.00 91.81 250 VAL A N 1
ATOM 1985 C CA . VAL A 1 250 ? 12.958 0.240 -17.298 1.00 91.81 250 VAL A CA 1
ATOM 1986 C C . VAL A 1 250 ? 12.923 -1.247 -17.646 1.00 91.81 250 VAL A C 1
ATOM 1988 O O . VAL A 1 250 ? 13.288 -2.075 -16.816 1.00 91.81 250 VAL A O 1
ATOM 1991 N N . LYS A 1 251 ? 12.544 -1.601 -18.880 1.00 92.81 251 LYS A N 1
ATOM 1992 C CA . LYS A 1 251 ? 12.516 -3.000 -19.339 1.00 92.81 251 LYS A CA 1
ATOM 1993 C C . LYS A 1 251 ? 13.914 -3.619 -19.384 1.00 92.81 251 LYS A C 1
ATOM 1995 O O . LYS A 1 251 ? 14.085 -4.736 -18.911 1.00 92.81 251 LYS A O 1
ATOM 2000 N N . THR A 1 252 ? 14.912 -2.891 -19.885 1.00 90.00 252 THR A N 1
ATOM 2001 C CA . THR A 1 252 ? 16.311 -3.353 -19.919 1.00 90.00 252 THR A CA 1
ATOM 2002 C C . THR A 1 252 ? 16.922 -3.440 -18.521 1.00 90.00 252 THR A C 1
ATOM 2004 O O . THR A 1 252 ? 17.695 -4.351 -18.252 1.00 90.00 252 THR A O 1
ATOM 2007 N N . ARG A 1 253 ? 16.567 -2.514 -17.623 1.00 89.25 253 ARG A N 1
ATOM 2008 C CA . ARG A 1 253 ? 17.009 -2.502 -16.222 1.00 89.25 253 ARG A CA 1
ATOM 2009 C C . ARG A 1 253 ? 16.446 -3.685 -15.440 1.00 89.25 253 ARG A C 1
ATOM 2011 O O . ARG A 1 253 ? 17.155 -4.287 -14.643 1.00 89.25 253 ARG A O 1
ATOM 2018 N N . ASP A 1 254 ? 15.169 -3.994 -15.642 1.00 91.44 254 ASP A N 1
ATOM 2019 C CA . ASP A 1 254 ? 14.472 -4.998 -14.842 1.00 91.44 254 ASP A CA 1
ATOM 2020 C C . ASP A 1 254 ? 14.574 -6.408 -15.423 1.00 91.44 254 ASP A C 1
ATOM 2022 O O . ASP A 1 254 ? 14.601 -7.363 -14.649 1.00 91.44 254 ASP A O 1
ATOM 2026 N N . VAL A 1 255 ? 14.660 -6.542 -16.754 1.00 92.44 255 VAL A N 1
ATOM 2027 C CA . VAL A 1 255 ? 14.814 -7.786 -17.546 1.00 92.44 255 VAL A CA 1
ATOM 2028 C C . VAL A 1 255 ? 13.660 -8.796 -17.414 1.00 92.44 255 VAL A C 1
ATOM 2030 O O . VAL A 1 255 ? 13.379 -9.552 -18.345 1.00 92.44 255 VAL A O 1
ATOM 2033 N N . VAL A 1 256 ? 12.971 -8.815 -16.275 1.00 95.06 256 VAL A N 1
ATOM 2034 C CA . VAL A 1 256 ? 11.845 -9.677 -15.927 1.00 95.06 256 VAL A CA 1
ATOM 2035 C C . VAL A 1 256 ? 10.767 -8.883 -15.199 1.00 95.06 256 VAL A C 1
ATOM 2037 O O . VAL A 1 256 ? 11.015 -7.853 -14.575 1.00 95.06 256 VAL A O 1
ATOM 2040 N N . CYS A 1 257 ? 9.551 -9.419 -15.205 1.00 96.44 257 CYS A N 1
ATOM 2041 C CA . CYS A 1 257 ? 8.460 -8.926 -14.380 1.00 96.44 257 CYS A CA 1
ATOM 2042 C C . CYS A 1 257 ? 8.849 -9.017 -12.902 1.00 96.44 257 CYS A C 1
ATOM 2044 O O . CYS A 1 257 ? 9.108 -10.113 -12.392 1.00 96.44 257 CYS A O 1
ATOM 2046 N N . ARG A 1 258 ? 8.809 -7.886 -12.190 1.00 95.69 258 ARG A N 1
ATOM 2047 C CA . ARG A 1 258 ? 9.209 -7.808 -10.777 1.00 95.69 258 ARG A CA 1
ATOM 2048 C C . ARG A 1 258 ? 8.358 -8.668 -9.840 1.00 95.69 258 ARG A C 1
ATOM 2050 O O . ARG A 1 258 ? 8.829 -9.037 -8.770 1.00 95.69 258 ARG A O 1
ATOM 2057 N N . LEU A 1 259 ? 7.144 -9.044 -10.244 1.00 95.56 259 LEU A N 1
ATOM 2058 C CA . LEU A 1 259 ? 6.275 -9.940 -9.475 1.00 95.56 259 LEU A CA 1
ATOM 2059 C C . LEU A 1 259 ? 6.410 -11.412 -9.904 1.00 95.56 259 LEU A C 1
ATOM 2061 O O . LEU A 1 259 ? 6.615 -12.303 -9.078 1.00 95.56 259 LEU A O 1
ATOM 2065 N N . THR A 1 260 ? 6.287 -11.696 -11.204 1.00 95.56 260 THR A N 1
ATOM 2066 C CA . THR A 1 260 ? 6.168 -13.079 -11.706 1.00 95.56 260 THR A CA 1
ATOM 2067 C C . THR A 1 260 ? 7.496 -13.714 -12.095 1.00 95.56 260 THR A C 1
ATOM 2069 O O . THR A 1 260 ? 7.552 -14.936 -12.198 1.00 95.56 260 THR A O 1
ATOM 2072 N N . ARG A 1 261 ? 8.554 -12.913 -12.285 1.00 95.12 261 ARG A N 1
ATOM 2073 C CA . ARG A 1 261 ? 9.857 -13.314 -12.848 1.00 95.12 261 ARG A CA 1
ATOM 2074 C C . ARG A 1 261 ? 9.798 -13.817 -14.299 1.00 95.12 261 ARG A C 1
ATOM 2076 O O . ARG A 1 261 ? 10.733 -14.451 -14.770 1.00 95.12 261 ARG A O 1
ATOM 2083 N N . CYS A 1 262 ? 8.707 -13.549 -15.017 1.00 95.00 262 CYS A N 1
ATOM 2084 C CA . CYS A 1 262 ? 8.599 -13.865 -16.445 1.00 95.00 262 CYS A CA 1
ATOM 2085 C C . CYS A 1 262 ? 9.322 -12.805 -17.288 1.00 95.00 262 CYS A C 1
ATOM 2087 O O . CYS A 1 262 ? 9.235 -11.626 -16.954 1.00 95.00 262 CYS A O 1
ATOM 2089 N N . HIS A 1 263 ? 9.963 -13.212 -18.386 1.00 93.06 263 HIS A N 1
ATOM 2090 C CA . HIS A 1 263 ? 10.704 -12.309 -19.276 1.00 93.06 263 HIS A CA 1
ATOM 2091 C C . HIS A 1 263 ? 9.835 -11.528 -20.261 1.00 93.06 263 HIS A C 1
ATOM 2093 O O . HIS A 1 263 ? 10.192 -10.405 -20.566 1.00 93.06 263 HIS A O 1
ATOM 2099 N N . ASP A 1 264 ? 8.712 -12.074 -20.739 1.00 86.38 264 ASP A N 1
ATOM 2100 C CA . ASP A 1 264 ? 7.920 -11.425 -21.788 1.00 86.38 264 ASP A CA 1
ATOM 2101 C C . ASP A 1 264 ? 6.421 -11.770 -21.719 1.00 86.38 264 ASP A C 1
ATOM 2103 O O . ASP A 1 264 ? 6.062 -12.864 -21.268 1.00 86.38 264 ASP A O 1
ATOM 2107 N N . PRO A 1 265 ? 5.533 -10.876 -22.204 1.00 93.56 265 PRO A N 1
ATOM 2108 C CA . PRO A 1 265 ? 5.805 -9.479 -22.564 1.00 93.56 265 PRO A CA 1
ATOM 2109 C C . PRO A 1 265 ? 5.813 -8.551 -21.331 1.00 93.56 265 PRO A C 1
ATOM 2111 O O . PRO A 1 265 ? 4.920 -8.640 -20.481 1.00 93.56 265 PRO A O 1
ATOM 2114 N N . LEU A 1 266 ? 6.789 -7.634 -21.266 1.00 96.25 266 LEU A N 1
ATOM 2115 C CA . LEU A 1 266 ? 6.923 -6.630 -20.197 1.00 96.25 266 LEU A CA 1
ATOM 2116 C C . LEU A 1 266 ? 6.423 -5.247 -20.607 1.00 96.25 266 LEU A C 1
ATOM 2118 O O . LEU A 1 266 ? 6.706 -4.773 -21.710 1.00 96.25 266 LEU A O 1
ATOM 2122 N N . ASP A 1 267 ? 5.793 -4.566 -19.655 1.00 97.06 267 ASP A N 1
ATOM 2123 C CA . ASP A 1 267 ? 5.441 -3.152 -19.699 1.00 97.06 267 ASP A CA 1
ATOM 2124 C C . ASP A 1 267 ? 6.081 -2.401 -18.525 1.00 97.06 267 ASP A C 1
ATOM 2126 O O . ASP A 1 267 ? 6.270 -2.961 -17.444 1.00 97.06 267 ASP A O 1
ATOM 2130 N N . ALA A 1 268 ? 6.413 -1.127 -18.745 1.00 95.88 268 ALA A N 1
ATOM 2131 C CA . ALA A 1 268 ? 6.857 -0.229 -17.684 1.00 95.88 268 ALA A CA 1
ATOM 2132 C C . ALA A 1 268 ? 5.620 0.349 -16.983 1.00 95.88 268 ALA A C 1
ATOM 2134 O O . ALA A 1 268 ? 4.875 1.129 -17.575 1.00 95.88 268 ALA A O 1
ATOM 2135 N N . ALA A 1 269 ? 5.396 -0.076 -15.746 1.00 96.81 269 ALA A N 1
ATOM 2136 C CA . ALA A 1 269 ? 4.269 0.324 -14.925 1.00 96.81 269 ALA A CA 1
ATOM 2137 C C . ALA A 1 269 ? 4.657 1.476 -14.004 1.00 96.81 269 ALA A C 1
ATOM 2139 O O . ALA A 1 269 ? 5.634 1.372 -13.259 1.00 96.81 269 ALA A O 1
ATOM 2140 N N . HIS A 1 270 ? 3.871 2.550 -14.026 1.00 96.94 270 HIS A N 1
ATOM 2141 C CA . HIS A 1 270 ? 4.060 3.688 -13.135 1.00 96.94 270 HIS A CA 1
ATOM 2142 C C . HIS A 1 270 ? 3.651 3.337 -11.699 1.00 96.94 270 HIS A C 1
ATOM 2144 O O . HIS A 1 270 ? 2.557 2.823 -11.454 1.00 96.94 270 HIS A O 1
ATOM 2150 N N . LEU A 1 271 ? 4.499 3.674 -10.730 1.00 97.06 271 LEU A N 1
ATOM 2151 C CA . LEU A 1 271 ? 4.165 3.610 -9.313 1.00 97.06 271 LEU A CA 1
ATOM 2152 C C . LEU A 1 271 ? 3.172 4.726 -8.980 1.00 97.06 271 LEU A C 1
ATOM 2154 O O . LEU A 1 271 ? 2.028 4.438 -8.623 1.00 97.06 271 LEU A O 1
ATOM 2158 N N . VAL A 1 272 ? 3.563 5.984 -9.190 1.00 96.38 272 VAL A N 1
ATOM 2159 C CA . VAL A 1 272 ? 2.653 7.134 -9.193 1.00 96.38 272 VAL A CA 1
ATOM 2160 C C . VAL A 1 272 ? 2.055 7.264 -10.593 1.00 96.38 272 VAL A C 1
ATOM 2162 O O . VAL A 1 272 ? 2.800 7.588 -11.520 1.00 96.38 272 VAL A O 1
ATOM 2165 N N . PRO A 1 273 ? 0.748 6.997 -10.779 1.00 95.69 273 PRO A N 1
ATOM 2166 C CA . PRO A 1 273 ? 0.143 6.992 -12.106 1.00 95.69 273 PRO A CA 1
ATOM 2167 C C . PRO A 1 273 ? 0.266 8.343 -12.810 1.00 95.69 273 PRO A C 1
ATOM 2169 O O . PRO A 1 273 ? 0.047 9.384 -12.193 1.00 95.69 273 PRO A O 1
ATOM 2172 N N . GLU A 1 274 ? 0.474 8.311 -14.125 1.00 94.06 274 GLU A N 1
ATOM 2173 C CA . GLU A 1 274 ? 0.564 9.500 -14.989 1.00 94.06 274 GLU A CA 1
ATOM 2174 C C . GLU A 1 274 ? -0.633 10.457 -14.812 1.00 94.06 274 GLU A C 1
ATOM 2176 O O . GLU A 1 274 ? -0.483 11.677 -14.744 1.00 94.06 274 GLU A O 1
ATOM 2181 N N . LYS A 1 275 ? -1.844 9.908 -14.637 1.00 94.75 275 LYS A N 1
ATOM 2182 C CA . LYS A 1 275 ? -3.068 10.703 -14.426 1.00 94.75 275 LYS A CA 1
ATOM 2183 C C . LYS A 1 275 ? -3.062 11.551 -13.147 1.00 94.75 275 LYS A C 1
ATOM 2185 O O . LYS A 1 275 ? -3.874 12.463 -13.033 1.00 94.75 275 LYS A O 1
ATOM 2190 N N . GLU A 1 276 ? -2.169 11.271 -12.200 1.00 95.56 276 GLU A N 1
ATOM 2191 C CA . GLU A 1 276 ? -2.020 12.018 -10.946 1.00 95.56 276 GLU A CA 1
ATOM 2192 C C . GLU A 1 276 ? -0.952 13.127 -11.058 1.00 95.56 276 GLU A C 1
ATOM 2194 O O . GLU A 1 276 ? -0.368 13.544 -10.058 1.00 95.56 276 GLU A O 1
ATOM 2199 N N . LYS A 1 277 ? -0.697 13.647 -12.268 1.00 93.12 277 LYS A N 1
ATOM 2200 C CA . LYS A 1 277 ? 0.300 14.700 -12.536 1.00 93.12 277 LYS A CA 1
ATOM 2201 C C . LYS A 1 277 ? 0.166 15.944 -11.646 1.00 93.12 277 LYS A C 1
ATOM 2203 O O . LYS A 1 277 ? 1.166 16.503 -11.211 1.00 93.12 277 LYS A O 1
ATOM 2208 N N . ILE A 1 278 ? -1.060 16.363 -11.327 1.00 93.81 278 ILE A N 1
ATOM 2209 C CA . ILE A 1 278 ? -1.294 17.514 -10.434 1.00 93.81 278 ILE A CA 1
ATOM 2210 C C . ILE A 1 278 ? -0.749 17.230 -9.029 1.00 93.81 278 ILE A C 1
ATOM 2212 O O . ILE A 1 278 ? -0.111 18.084 -8.414 1.00 93.81 278 ILE A O 1
ATOM 2216 N N . PHE A 1 279 ? -0.990 16.021 -8.518 1.00 95.00 279 PHE A N 1
ATOM 2217 C CA . PHE A 1 279 ? -0.444 15.590 -7.236 1.00 95.00 279 PHE A CA 1
ATOM 2218 C C . PHE A 1 279 ? 1.085 15.489 -7.308 1.00 95.00 279 PHE A C 1
ATOM 2220 O O . PHE A 1 279 ? 1.761 15.992 -6.415 1.00 95.00 279 PHE A O 1
ATOM 2227 N N . TRP A 1 280 ? 1.625 14.936 -8.401 1.00 94.00 280 TRP A N 1
ATOM 2228 C CA . TRP A 1 280 ? 3.068 14.853 -8.645 1.00 94.00 280 TRP A CA 1
ATOM 2229 C C . TRP A 1 280 ? 3.772 16.211 -8.528 1.00 94.00 280 TRP A C 1
ATOM 2231 O O . TRP A 1 280 ? 4.773 16.334 -7.824 1.00 94.00 280 TRP A O 1
ATOM 2241 N N . GLU A 1 281 ? 3.231 17.237 -9.187 1.00 92.12 281 GLU A N 1
ATOM 2242 C CA . GLU A 1 281 ? 3.780 18.596 -9.166 1.00 92.12 281 GLU A CA 1
ATOM 2243 C C . GLU A 1 281 ? 3.669 19.241 -7.778 1.00 92.12 281 GLU A C 1
ATOM 2245 O O . GLU A 1 281 ? 4.618 19.869 -7.313 1.00 92.12 281 GLU A O 1
ATOM 2250 N N . ARG A 1 282 ? 2.535 19.059 -7.087 1.00 93.88 282 ARG A N 1
ATOM 2251 C CA . ARG A 1 282 ? 2.309 19.626 -5.747 1.00 93.88 282 ARG A CA 1
ATOM 2252 C C . ARG A 1 282 ? 3.193 18.991 -4.674 1.00 93.88 282 ARG A C 1
ATOM 2254 O O . ARG A 1 282 ? 3.568 19.672 -3.727 1.00 93.88 282 ARG A O 1
ATOM 2261 N N . SER A 1 283 ? 3.489 17.702 -4.803 1.00 90.06 283 SER A N 1
ATOM 2262 C CA . SER A 1 283 ? 4.324 16.949 -3.862 1.00 90.06 283 SER A CA 1
ATOM 2263 C C . SER A 1 283 ? 5.824 17.089 -4.126 1.00 90.06 283 SER A C 1
ATOM 2265 O O . SER A 1 283 ? 6.609 16.395 -3.490 1.00 90.06 283 SER A O 1
ATOM 2267 N N . GLU A 1 284 ? 6.222 17.965 -5.057 1.00 87.00 284 GLU A N 1
ATOM 2268 C CA . GLU A 1 284 ? 7.621 18.224 -5.422 1.00 87.00 284 GLU A CA 1
ATOM 2269 C C . GLU A 1 284 ? 8.394 16.948 -5.809 1.00 87.00 284 GLU A C 1
ATOM 2271 O O . GLU A 1 284 ? 9.614 16.854 -5.657 1.00 87.00 284 GLU A O 1
ATOM 2276 N N . PHE A 1 285 ? 7.699 15.944 -6.361 1.00 85.81 285 PHE A N 1
ATOM 2277 C CA . PHE A 1 285 ? 8.328 14.674 -6.738 1.00 85.81 285 PHE A CA 1
ATOM 2278 C C . PHE A 1 285 ? 9.348 14.815 -7.865 1.00 85.81 285 PHE A C 1
ATOM 2280 O O . PHE A 1 285 ? 10.305 14.046 -7.954 1.00 85.81 285 PHE A O 1
ATOM 2287 N N . ASN A 1 286 ? 9.207 15.859 -8.676 1.00 79.12 286 ASN A N 1
ATOM 2288 C CA . ASN A 1 286 ? 10.209 16.272 -9.649 1.00 79.12 286 ASN A CA 1
ATOM 2289 C C . ASN A 1 286 ? 11.595 16.519 -9.025 1.00 79.12 286 ASN A C 1
ATOM 2291 O O . ASN A 1 286 ? 12.593 16.293 -9.704 1.00 79.12 286 ASN A O 1
ATOM 2295 N N . MET A 1 287 ? 11.671 16.937 -7.756 1.00 74.94 287 MET A N 1
ATOM 2296 C CA . MET A 1 287 ? 12.938 17.198 -7.059 1.00 74.94 287 MET A CA 1
ATOM 2297 C C . MET A 1 287 ? 13.640 15.912 -6.608 1.00 74.94 287 MET A C 1
ATOM 2299 O O . MET A 1 287 ? 14.851 15.914 -6.396 1.00 74.94 287 MET A O 1
ATOM 2303 N N . LEU A 1 288 ? 12.900 14.805 -6.479 1.00 77.38 288 LEU A N 1
ATOM 2304 C CA . LEU A 1 288 ? 13.459 13.506 -6.094 1.00 77.38 288 LEU A CA 1
ATOM 2305 C C . LEU A 1 288 ? 14.033 12.731 -7.286 1.00 77.38 288 LEU A C 1
ATOM 2307 O O . LEU A 1 288 ? 14.836 11.815 -7.095 1.00 77.38 288 LEU A O 1
ATOM 2311 N N . SER A 1 289 ? 13.646 13.077 -8.517 1.00 77.00 289 SER A N 1
ATOM 2312 C CA . SER A 1 289 ? 14.212 12.454 -9.712 1.00 77.00 289 SER A CA 1
ATOM 2313 C C . SER A 1 289 ? 15.585 13.041 -10.031 1.00 77.00 289 SER A C 1
ATOM 2315 O O . SER A 1 289 ? 15.721 14.218 -10.360 1.00 77.00 289 SER A O 1
ATOM 2317 N N . LYS A 1 290 ? 16.615 12.191 -9.998 1.00 71.75 290 LYS A N 1
ATOM 2318 C CA . LYS A 1 290 ? 17.985 12.571 -10.378 1.00 71.75 290 LYS A CA 1
ATOM 2319 C C . LYS A 1 290 ? 18.155 12.724 -11.899 1.00 71.75 290 LYS A C 1
ATOM 2321 O O . LYS A 1 290 ? 19.129 13.329 -12.331 1.00 71.75 290 LYS A O 1
ATOM 2326 N N . ASN A 1 291 ? 17.219 12.196 -12.699 1.00 65.25 291 ASN A N 1
ATOM 2327 C CA . ASN A 1 291 ? 17.363 11.995 -14.148 1.00 65.25 291 ASN A CA 1
ATOM 2328 C C . ASN A 1 291 ? 16.174 12.528 -14.979 1.00 65.25 291 ASN A C 1
ATOM 2330 O O . ASN A 1 291 ? 15.880 12.008 -16.055 1.00 65.25 291 ASN A O 1
ATOM 2334 N N . SER A 1 292 ? 15.489 13.576 -14.517 1.00 61.53 292 SER A N 1
ATOM 2335 C CA . SER A 1 292 ? 14.272 14.113 -15.158 1.00 61.53 292 SER A CA 1
ATOM 2336 C C . SER A 1 292 ? 14.471 14.724 -16.557 1.00 61.53 292 SER A C 1
ATOM 2338 O O . SER A 1 292 ? 13.497 15.060 -17.224 1.00 61.53 292 SER A O 1
ATOM 2340 N N . ALA A 1 293 ? 15.708 14.848 -17.043 1.00 60.38 293 ALA A N 1
ATOM 2341 C CA . ALA A 1 293 ? 16.027 15.539 -18.294 1.00 60.38 293 ALA A CA 1
ATOM 2342 C C . ALA A 1 293 ? 15.638 14.783 -19.585 1.00 60.38 293 ALA A C 1
ATOM 2344 O O . ALA A 1 293 ? 15.771 15.345 -20.670 1.00 60.38 293 ALA A O 1
ATOM 2345 N N . ILE A 1 294 ? 15.207 13.518 -19.497 1.00 62.53 294 ILE A N 1
ATOM 2346 C CA . ILE A 1 294 ? 15.064 12.636 -20.672 1.00 62.53 294 ILE A CA 1
ATOM 2347 C C . ILE A 1 294 ? 13.652 12.679 -21.291 1.00 62.53 294 ILE A C 1
ATOM 2349 O O . ILE A 1 294 ? 13.515 12.424 -22.485 1.00 62.53 294 ILE A O 1
ATOM 2353 N N . SER A 1 295 ? 12.608 13.035 -20.533 1.00 73.94 295 SER A N 1
ATOM 2354 C CA . SER A 1 295 ? 11.214 12.988 -21.005 1.00 73.94 295 SER A CA 1
ATOM 2355 C C . SER A 1 295 ? 10.510 14.344 -20.923 1.00 73.94 295 SER A C 1
ATOM 2357 O O . SER A 1 295 ? 10.742 15.127 -20.005 1.00 73.94 295 SER A O 1
ATOM 2359 N N . SER A 1 296 ? 9.603 14.611 -21.870 1.00 77.94 296 SER A N 1
ATOM 2360 C CA . SER A 1 296 ? 8.662 15.739 -21.792 1.00 77.94 296 SER A CA 1
ATOM 2361 C C . SER A 1 296 ? 7.586 15.539 -20.722 1.00 77.94 296 SER A C 1
ATOM 2363 O O . SER A 1 296 ? 6.948 16.502 -20.296 1.00 77.94 296 SER A O 1
ATOM 2365 N N . ASP A 1 297 ? 7.354 14.290 -20.318 1.00 83.69 297 ASP A N 1
ATOM 2366 C CA . ASP A 1 297 ? 6.483 13.955 -19.202 1.00 83.69 297 ASP A CA 1
ATOM 2367 C C . ASP A 1 297 ? 7.299 13.902 -17.905 1.00 83.69 297 ASP A C 1
ATOM 2369 O O . ASP A 1 297 ? 8.199 13.078 -17.744 1.00 83.69 297 ASP A O 1
ATOM 2373 N N . SER A 1 298 ? 6.960 14.790 -16.969 1.00 85.50 298 SER A N 1
ATOM 2374 C CA . SER A 1 298 ? 7.624 14.914 -15.673 1.00 85.50 298 SER A CA 1
ATOM 2375 C C . SER A 1 298 ? 7.426 13.698 -14.767 1.00 85.50 298 SER A C 1
ATOM 2377 O O . SER A 1 298 ? 8.213 13.526 -13.838 1.00 85.50 298 SER A O 1
ATOM 2379 N N . THR A 1 299 ? 6.409 12.868 -15.024 1.00 88.56 299 THR A N 1
ATOM 2380 C CA . THR A 1 299 ? 6.147 11.631 -14.267 1.00 88.56 299 THR A CA 1
ATOM 2381 C C . THR A 1 299 ? 6.909 10.424 -14.819 1.00 88.56 299 THR A C 1
ATOM 2383 O O . THR A 1 299 ? 7.098 9.425 -14.113 1.00 88.56 299 THR A O 1
ATOM 2386 N N . ALA A 1 300 ? 7.407 10.543 -16.054 1.00 90.00 300 ALA A N 1
ATOM 2387 C CA . ALA A 1 300 ? 8.068 9.491 -16.807 1.00 90.00 300 ALA A CA 1
ATOM 2388 C C . ALA A 1 300 ? 9.559 9.386 -16.445 1.00 90.00 300 ALA A C 1
ATOM 2390 O O . ALA A 1 300 ? 10.450 9.607 -17.268 1.00 90.00 300 ALA A O 1
ATOM 2391 N N . VAL A 1 301 ? 9.821 9.056 -15.180 1.00 91.06 301 VAL A N 1
ATOM 2392 C CA . VAL A 1 301 ? 11.161 8.851 -14.619 1.00 91.06 301 VAL A CA 1
ATOM 2393 C C . VAL A 1 301 ? 11.342 7.385 -14.238 1.00 91.06 301 VAL A C 1
ATOM 2395 O O . VAL A 1 301 ? 10.412 6.741 -13.750 1.00 91.06 301 VAL A O 1
ATOM 2398 N N . ALA A 1 302 ? 12.540 6.842 -14.454 1.00 91.25 302 ALA A N 1
ATOM 2399 C CA . ALA A 1 302 ? 12.817 5.417 -14.263 1.00 91.25 302 ALA A CA 1
ATOM 2400 C C . ALA A 1 302 ? 12.537 4.970 -12.825 1.00 91.25 302 ALA A C 1
ATOM 2402 O O . ALA A 1 302 ? 12.077 3.854 -12.586 1.00 91.25 302 ALA A O 1
ATOM 2403 N N . GLU A 1 303 ? 12.804 5.852 -11.865 1.00 92.31 303 GLU A N 1
ATOM 2404 C CA . GLU A 1 303 ? 12.599 5.612 -10.445 1.00 92.31 303 G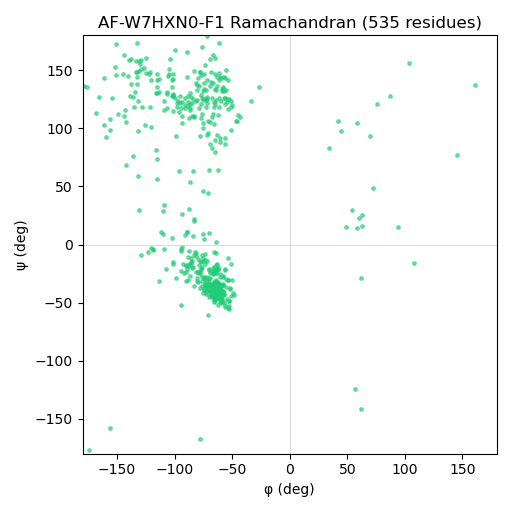LU A CA 1
ATOM 2405 C C . GLU A 1 303 ? 11.108 5.517 -10.078 1.00 92.31 303 GLU A C 1
ATOM 2407 O O . GLU A 1 303 ? 10.772 4.884 -9.083 1.00 92.31 303 GLU A O 1
ATOM 2412 N N . ASN A 1 304 ? 10.208 6.091 -10.882 1.00 95.31 304 ASN A N 1
ATOM 2413 C CA . ASN A 1 304 ? 8.754 5.994 -10.720 1.00 95.31 304 ASN A CA 1
ATOM 2414 C C . ASN A 1 304 ? 8.160 4.798 -11.489 1.00 95.31 304 ASN A C 1
ATOM 2416 O O . ASN A 1 304 ? 6.944 4.677 -11.606 1.00 95.31 304 ASN A O 1
ATOM 2420 N N . MET A 1 305 ? 8.986 3.910 -12.045 1.00 95.19 305 MET A N 1
ATOM 2421 C CA . MET A 1 305 ? 8.520 2.811 -12.887 1.00 95.19 305 MET A CA 1
ATOM 2422 C C . MET A 1 305 ? 9.139 1.468 -12.502 1.00 95.19 305 MET A C 1
ATOM 2424 O O . MET A 1 305 ? 10.304 1.380 -12.105 1.00 95.19 305 MET A O 1
ATOM 2428 N N . ILE A 1 306 ? 8.371 0.399 -12.699 1.00 96.56 306 ILE A N 1
ATOM 2429 C CA . ILE A 1 306 ? 8.815 -0.996 -12.565 1.00 96.56 306 ILE A CA 1
ATOM 2430 C C . ILE A 1 306 ? 8.338 -1.822 -13.762 1.00 96.56 306 ILE A C 1
ATOM 2432 O O . ILE A 1 306 ? 7.273 -1.556 -14.313 1.00 96.56 306 ILE A O 1
ATOM 2436 N N . ALA A 1 307 ? 9.092 -2.840 -14.170 1.00 96.62 307 ALA A N 1
ATOM 2437 C CA . ALA A 1 307 ? 8.658 -3.746 -15.226 1.00 96.62 307 ALA A CA 1
ATOM 2438 C C . ALA A 1 307 ? 7.690 -4.800 -14.679 1.00 96.62 307 ALA A C 1
ATOM 2440 O O . ALA A 1 307 ? 8.013 -5.566 -13.764 1.00 96.62 307 ALA A O 1
ATOM 2441 N N . LEU A 1 308 ? 6.505 -4.880 -15.276 1.00 97.38 308 LEU A N 1
ATOM 2442 C CA . 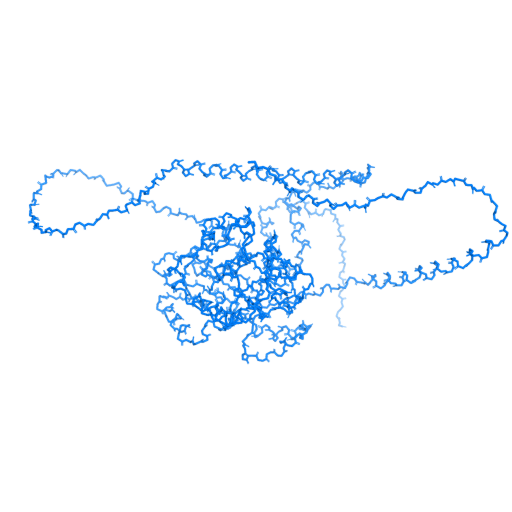LEU A 1 308 ? 5.486 -5.878 -14.966 1.00 97.38 308 LEU A CA 1
ATOM 2443 C C . LEU A 1 308 ? 5.046 -6.597 -16.242 1.00 97.38 308 LEU A C 1
ATOM 2445 O O . LEU A 1 308 ? 5.072 -6.036 -17.336 1.00 97.38 308 LEU A O 1
ATOM 2449 N N . ARG A 1 309 ? 4.608 -7.851 -16.104 1.00 96.94 309 ARG A N 1
ATOM 2450 C CA . ARG A 1 309 ? 3.913 -8.567 -17.183 1.00 96.94 309 ARG A CA 1
ATOM 2451 C C . ARG A 1 309 ? 2.607 -7.831 -17.498 1.00 96.94 309 ARG A C 1
ATOM 2453 O O . ARG A 1 309 ? 1.982 -7.317 -16.576 1.00 96.94 309 ARG A O 1
ATOM 2460 N N . LYS A 1 310 ? 2.183 -7.780 -18.763 1.00 96.62 310 LYS A N 1
ATOM 2461 C CA . LYS A 1 310 ? 1.033 -6.955 -19.203 1.00 96.62 310 LYS A CA 1
ATOM 2462 C C . LYS A 1 310 ? -0.260 -7.140 -18.397 1.00 96.62 310 LYS A C 1
ATOM 2464 O O . LYS A 1 310 ? -0.916 -6.169 -18.040 1.00 96.62 310 LYS A O 1
ATOM 2469 N N . ASP A 1 311 ? -0.625 -8.379 -18.095 1.00 96.50 311 ASP A N 1
ATOM 2470 C CA . ASP A 1 311 ? -1.794 -8.714 -17.274 1.00 96.50 311 ASP A CA 1
ATOM 2471 C C . ASP A 1 311 ? -1.631 -8.254 -15.815 1.00 96.50 311 ASP A C 1
ATOM 2473 O O . ASP A 1 311 ? -2.553 -7.691 -15.229 1.00 96.50 311 ASP A O 1
ATOM 2477 N N . VAL A 1 312 ? -0.436 -8.425 -15.246 1.00 97.31 312 VAL A N 1
ATOM 2478 C CA . VAL A 1 312 ? -0.093 -7.954 -13.898 1.00 97.31 312 VAL A CA 1
ATOM 2479 C C . VAL A 1 312 ? -0.099 -6.428 -13.835 1.00 97.31 312 VAL A C 1
ATOM 2481 O O . VAL A 1 312 ? -0.619 -5.861 -12.880 1.00 97.31 312 VAL A O 1
ATOM 2484 N N . HIS A 1 313 ? 0.443 -5.761 -14.853 1.00 97.69 313 HIS A N 1
ATOM 2485 C CA . HIS A 1 313 ? 0.398 -4.309 -14.991 1.00 97.69 313 HIS A CA 1
ATOM 2486 C C . HIS A 1 313 ? -1.049 -3.813 -15.026 1.00 97.69 313 HIS A C 1
ATOM 2488 O O . HIS A 1 313 ? -1.406 -2.912 -14.271 1.00 97.69 313 HIS A O 1
ATOM 2494 N N . HIS A 1 314 ? -1.904 -4.453 -15.829 1.00 97.00 314 HIS A N 1
ATOM 2495 C CA . HIS A 1 314 ? -3.313 -4.092 -15.915 1.00 97.00 314 HIS A CA 1
ATOM 2496 C C . HIS A 1 314 ? -3.995 -4.130 -14.542 1.00 97.00 314 HIS A C 1
ATOM 2498 O O . HIS A 1 314 ? -4.567 -3.128 -14.116 1.00 97.00 314 HIS A O 1
ATOM 2504 N N . ILE A 1 315 ? -3.898 -5.245 -13.810 1.00 97.38 315 ILE A N 1
ATOM 2505 C CA . ILE A 1 315 ? -4.551 -5.359 -12.496 1.00 97.38 315 ILE A CA 1
ATOM 2506 C C . ILE A 1 315 ? -3.891 -4.461 -11.436 1.00 97.38 315 ILE A C 1
ATOM 2508 O O . ILE A 1 315 ? -4.574 -3.983 -10.530 1.00 97.38 315 ILE A O 1
ATOM 2512 N N . PHE A 1 316 ? -2.588 -4.179 -11.559 1.00 97.62 316 PHE A N 1
ATOM 2513 C CA . PHE A 1 316 ? -1.902 -3.202 -10.715 1.00 97.62 316 PHE A CA 1
ATOM 2514 C C . PHE A 1 316 ? -2.553 -1.826 -10.878 1.00 97.62 316 PHE A C 1
ATOM 2516 O O . PHE A 1 316 ? -2.911 -1.198 -9.880 1.00 97.62 316 PHE A O 1
ATOM 2523 N N . ASP A 1 317 ? -2.777 -1.373 -12.114 1.00 97.25 317 ASP A N 1
ATOM 2524 C CA . ASP A 1 317 ? -3.410 -0.083 -12.435 1.00 97.25 317 ASP A CA 1
ATOM 2525 C C . ASP A 1 317 ? -4.895 -0.004 -12.092 1.00 97.25 317 ASP A C 1
ATOM 2527 O O . ASP A 1 317 ? -5.398 1.077 -11.778 1.00 97.25 317 ASP A O 1
ATOM 2531 N N . GLN A 1 318 ? -5.578 -1.147 -12.035 1.00 96.94 318 GLN A N 1
ATOM 2532 C CA . GLN A 1 318 ? -6.933 -1.248 -11.485 1.00 96.94 318 GLN A CA 1
ATOM 2533 C C . GLN A 1 318 ? -6.977 -1.189 -9.951 1.00 96.94 318 GLN A C 1
ATOM 2535 O O . GLN A 1 318 ? -8.030 -1.428 -9.364 1.00 96.94 318 GLN A O 1
ATOM 2540 N N . ARG A 1 319 ? -5.858 -0.878 -9.278 1.00 96.62 319 ARG A N 1
ATOM 2541 C CA . ARG A 1 319 ? -5.748 -0.862 -7.809 1.00 96.62 319 ARG A CA 1
ATOM 2542 C C . ARG A 1 319 ? -6.054 -2.224 -7.182 1.00 96.62 319 ARG A C 1
ATOM 2544 O O . ARG A 1 319 ? -6.427 -2.281 -6.016 1.00 96.62 319 ARG A O 1
ATOM 2551 N N . ALA A 1 320 ? -5.918 -3.331 -7.914 1.00 96.00 320 ALA A N 1
ATOM 2552 C CA . ALA A 1 320 ? -6.258 -4.643 -7.366 1.00 96.00 320 ALA A CA 1
ATOM 2553 C C . ALA A 1 320 ? -5.320 -5.043 -6.218 1.00 96.00 320 ALA A C 1
ATOM 2555 O O . ALA A 1 320 ? -5.746 -5.653 -5.234 1.00 96.00 320 ALA A O 1
ATOM 2556 N N . PHE A 1 321 ? -4.047 -4.670 -6.349 1.00 96.94 321 PHE A N 1
ATOM 2557 C CA . PHE A 1 321 ? -3.008 -4.895 -5.358 1.00 96.94 321 PHE A CA 1
ATOM 2558 C C . PHE A 1 321 ? -2.029 -3.722 -5.315 1.00 96.94 321 PHE A C 1
ATOM 2560 O O . PHE A 1 321 ? -1.943 -2.917 -6.244 1.00 96.94 321 PHE A O 1
ATOM 2567 N N . CYS A 1 322 ? -1.266 -3.658 -4.233 1.00 96.69 322 CYS A N 1
ATOM 2568 C CA . CYS A 1 322 ? -0.161 -2.730 -4.051 1.00 96.69 322 CYS A CA 1
ATOM 2569 C C . CYS A 1 322 ? 1.078 -3.455 -3.524 1.00 96.69 322 CYS A C 1
ATOM 2571 O O . CYS A 1 322 ? 1.040 -4.645 -3.213 1.00 96.69 322 CYS A O 1
ATOM 2573 N N . ILE A 1 323 ? 2.185 -2.724 -3.443 1.00 97.06 323 ILE A N 1
ATOM 2574 C CA . ILE A 1 323 ? 3.418 -3.198 -2.821 1.00 97.06 323 ILE A CA 1
ATOM 2575 C C . ILE A 1 323 ? 3.372 -2.794 -1.346 1.00 97.06 323 ILE A C 1
ATOM 2577 O O . ILE A 1 323 ? 3.170 -1.619 -1.042 1.00 97.06 323 ILE A O 1
ATOM 2581 N N . THR A 1 324 ? 3.551 -3.754 -0.443 1.00 95.69 324 THR A N 1
ATOM 2582 C CA . THR A 1 324 ? 3.528 -3.539 1.013 1.00 95.69 324 THR A CA 1
ATOM 2583 C C . THR A 1 324 ? 4.741 -4.170 1.666 1.00 95.69 324 THR A C 1
ATOM 2585 O O . THR A 1 324 ? 5.264 -5.156 1.150 1.00 95.69 324 THR A O 1
ATOM 2588 N N . LEU A 1 325 ? 5.138 -3.678 2.835 1.00 93.81 325 LEU A N 1
ATOM 2589 C CA . LEU A 1 325 ? 6.116 -4.362 3.674 1.00 93.81 325 LEU A CA 1
ATOM 2590 C C . LEU A 1 325 ? 5.426 -5.380 4.593 1.00 93.81 325 LEU A C 1
ATOM 2592 O O . LEU A 1 325 ? 4.471 -5.023 5.283 1.00 93.81 325 LEU A O 1
ATOM 2596 N N . LYS A 1 326 ? 5.924 -6.621 4.620 1.00 91.00 326 LYS A N 1
ATOM 2597 C CA . LYS A 1 326 ? 5.574 -7.634 5.632 1.00 91.00 326 LYS A CA 1
ATOM 2598 C C . LYS A 1 326 ? 6.858 -8.264 6.154 1.00 91.00 326 LYS A C 1
ATOM 2600 O O . LYS A 1 326 ? 7.662 -8.758 5.359 1.00 91.00 326 LYS A O 1
ATOM 2605 N N . GLY A 1 327 ? 7.083 -8.208 7.464 1.00 88.44 327 GLY A N 1
ATOM 2606 C CA . GLY A 1 327 ? 8.408 -8.435 8.025 1.00 88.44 327 GLY A CA 1
ATOM 2607 C C . GLY A 1 327 ? 9.407 -7.466 7.407 1.00 88.44 327 GLY A C 1
ATOM 2608 O O . GLY A 1 327 ? 9.189 -6.259 7.359 1.00 88.44 327 GLY A O 1
ATOM 2609 N N . ASN A 1 328 ? 10.469 -8.022 6.836 1.00 89.38 328 ASN A N 1
ATOM 2610 C CA . ASN A 1 328 ? 11.518 -7.262 6.166 1.00 89.38 328 ASN A CA 1
ATOM 2611 C C . ASN A 1 328 ? 11.503 -7.458 4.636 1.00 89.38 328 ASN A C 1
ATOM 2613 O O . ASN A 1 328 ? 12.538 -7.490 3.974 1.00 89.38 328 ASN A O 1
ATOM 2617 N N . THR A 1 329 ? 10.331 -7.729 4.054 1.00 91.44 329 THR A N 1
ATOM 2618 C CA . THR A 1 329 ? 10.195 -8.043 2.625 1.00 91.44 329 THR A CA 1
ATOM 2619 C C . THR A 1 329 ? 9.037 -7.283 1.998 1.00 91.44 329 THR A C 1
ATOM 2621 O O . THR A 1 329 ? 7.913 -7.292 2.501 1.00 91.44 329 THR A O 1
ATOM 2624 N N . PHE A 1 330 ? 9.306 -6.646 0.857 1.00 94.44 330 PHE A N 1
ATOM 2625 C CA . PHE A 1 330 ? 8.257 -6.067 0.027 1.00 94.44 330 PHE A CA 1
ATOM 2626 C C . PHE A 1 330 ? 7.527 -7.166 -0.738 1.00 94.44 330 PHE A C 1
ATOM 2628 O O . PHE A 1 330 ? 8.141 -7.956 -1.456 1.00 94.44 330 PHE A O 1
ATOM 2635 N N . VAL A 1 331 ? 6.208 -7.195 -0.607 1.00 94.94 331 VAL A N 1
ATOM 2636 C CA . VAL A 1 331 ? 5.331 -8.198 -1.211 1.00 94.94 331 VAL A CA 1
ATOM 2637 C C . VAL A 1 331 ? 4.187 -7.534 -1.970 1.00 94.94 331 VAL A C 1
ATOM 2639 O O . VAL A 1 331 ? 3.838 -6.384 -1.703 1.00 94.94 331 VAL A O 1
ATOM 2642 N N . ALA A 1 332 ? 3.573 -8.262 -2.902 1.00 95.88 332 ALA A N 1
ATOM 2643 C CA . ALA A 1 332 ? 2.276 -7.876 -3.445 1.00 95.88 332 ALA A CA 1
ATOM 2644 C C . ALA A 1 332 ? 1.167 -8.173 -2.424 1.00 95.88 332 ALA A C 1
ATOM 2646 O O . ALA A 1 332 ? 1.005 -9.314 -1.994 1.00 95.88 332 ALA A O 1
ATOM 2647 N N . SER A 1 333 ? 0.379 -7.160 -2.064 1.00 94.31 333 SER A N 1
ATOM 2648 C CA . SER A 1 333 ? -0.803 -7.310 -1.212 1.00 94.31 333 SER A CA 1
ATOM 2649 C C . SER A 1 333 ? -2.044 -6.827 -1.947 1.00 94.31 333 SER A C 1
ATOM 2651 O O . SER A 1 333 ? -2.150 -5.658 -2.323 1.00 94.31 333 SER A O 1
ATOM 2653 N N . PHE A 1 334 ? -2.984 -7.739 -2.157 1.00 93.69 334 PHE A N 1
ATOM 2654 C CA . PHE A 1 334 ? -4.271 -7.476 -2.778 1.00 93.69 334 PHE A CA 1
ATOM 2655 C C . PHE A 1 334 ? -5.226 -6.813 -1.793 1.00 93.69 334 PHE A C 1
ATOM 2657 O O . PHE A 1 334 ? -5.190 -7.060 -0.589 1.00 93.69 334 PHE A O 1
ATOM 2664 N N . CYS A 1 335 ? -6.097 -5.974 -2.342 1.00 92.50 335 CYS A N 1
ATOM 2665 C CA . CYS A 1 335 ? -7.097 -5.219 -1.592 1.00 92.50 335 CYS A CA 1
ATOM 2666 C C . CYS A 1 335 ? -8.534 -5.540 -2.044 1.00 92.50 335 CYS A C 1
ATOM 2668 O O . CYS A 1 335 ? -9.483 -5.033 -1.458 1.00 92.50 335 CYS A O 1
ATOM 2670 N N . THR A 1 336 ? -8.706 -6.390 -3.063 1.00 90.94 336 THR A N 1
ATOM 2671 C CA . THR A 1 336 ? -10.007 -6.809 -3.612 1.00 90.94 336 THR A CA 1
ATOM 2672 C C . THR A 1 336 ? -10.025 -8.303 -3.948 1.00 90.94 336 THR A C 1
ATOM 2674 O O . THR A 1 336 ? -8.985 -8.924 -4.170 1.00 90.94 336 THR A O 1
ATOM 2677 N N . LEU A 1 337 ? -11.233 -8.867 -4.017 1.00 88.50 337 LEU A N 1
ATOM 2678 C CA . LEU A 1 337 ? -11.519 -10.239 -4.441 1.00 88.50 337 LEU A CA 1
ATOM 2679 C C . LEU A 1 337 ? -11.853 -10.349 -5.936 1.00 88.50 337 LEU A C 1
ATOM 2681 O O . LEU A 1 337 ? -12.066 -11.455 -6.429 1.00 88.50 337 LEU A O 1
ATOM 2685 N N . ASP A 1 338 ? -11.903 -9.236 -6.671 1.00 90.31 338 ASP A N 1
ATOM 2686 C CA . ASP A 1 338 ? -12.316 -9.237 -8.084 1.00 90.31 338 ASP A CA 1
ATOM 2687 C C . ASP A 1 338 ? -11.370 -10.040 -8.988 1.00 90.31 338 ASP A C 1
ATOM 2689 O O . ASP A 1 338 ? -11.780 -10.547 -10.028 1.00 90.31 338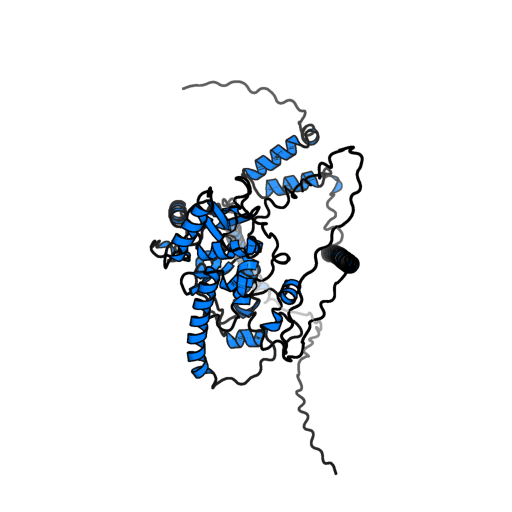 ASP A O 1
ATOM 2693 N N . TYR A 1 339 ? -10.125 -10.233 -8.546 1.00 89.50 339 TYR A N 1
ATOM 2694 C CA . TYR A 1 339 ? -9.079 -10.958 -9.265 1.00 89.50 339 TYR A CA 1
ATOM 2695 C C . TYR A 1 339 ? -8.668 -12.226 -8.513 1.00 89.50 339 TYR A C 1
ATOM 2697 O O . TYR A 1 339 ? -7.501 -12.399 -8.178 1.00 89.50 339 TYR A O 1
ATOM 2705 N N . CYS A 1 340 ? -9.629 -13.107 -8.220 1.00 84.44 340 CYS A N 1
ATOM 2706 C CA . CYS A 1 340 ? -9.429 -14.313 -7.403 1.00 84.44 340 CYS A CA 1
ATOM 2707 C C . CYS A 1 340 ? -8.209 -15.160 -7.809 1.00 84.44 340 CYS A C 1
ATOM 2709 O O . CYS A 1 340 ? -7.467 -15.610 -6.940 1.00 84.44 340 CYS A O 1
ATOM 2711 N N . ASP A 1 341 ? -7.978 -15.380 -9.104 1.00 84.50 341 ASP A N 1
ATOM 2712 C CA . ASP A 1 341 ? -6.861 -16.221 -9.553 1.00 84.50 341 ASP A CA 1
ATOM 2713 C C . ASP A 1 341 ? -5.510 -15.524 -9.359 1.00 84.50 341 ASP A C 1
ATOM 2715 O O . ASP A 1 341 ? -4.563 -16.126 -8.852 1.00 84.50 341 ASP A O 1
ATOM 2719 N N . SER A 1 342 ? -5.432 -14.229 -9.682 1.00 88.62 342 SER A N 1
ATOM 2720 C CA . SER A 1 342 ? -4.232 -13.420 -9.444 1.00 88.62 342 SER A CA 1
ATOM 2721 C C . SER A 1 342 ? -3.945 -13.256 -7.954 1.00 88.62 342 SER A C 1
ATOM 2723 O O . SER A 1 342 ? -2.797 -13.381 -7.544 1.00 88.62 342 SER A O 1
ATOM 2725 N N . LEU A 1 343 ? -4.984 -13.039 -7.145 1.00 87.69 343 LEU A N 1
ATOM 2726 C CA . LEU A 1 343 ? -4.918 -13.023 -5.689 1.00 87.69 343 LEU A CA 1
ATOM 2727 C C . LEU A 1 343 ? -4.270 -14.314 -5.177 1.00 87.69 343 LEU A C 1
ATOM 2729 O O . LEU A 1 343 ? -3.270 -14.250 -4.471 1.00 87.69 343 LEU A O 1
ATOM 2733 N N . ARG A 1 344 ? -4.793 -15.487 -5.562 1.00 82.62 344 ARG A N 1
ATOM 2734 C CA . ARG A 1 344 ? -4.240 -16.781 -5.121 1.00 82.62 344 ARG A CA 1
ATOM 2735 C C . ARG A 1 344 ? -2.785 -16.963 -5.549 1.00 82.62 344 ARG A C 1
ATOM 2737 O O . ARG A 1 344 ? -1.985 -17.467 -4.773 1.00 82.62 344 ARG A O 1
ATOM 2744 N N . ALA A 1 345 ? -2.444 -16.549 -6.766 1.00 84.50 345 ALA A N 1
ATOM 2745 C CA . ALA A 1 345 ? -1.105 -16.740 -7.314 1.00 84.50 345 ALA A CA 1
ATOM 2746 C C . ALA A 1 345 ? -0.055 -15.764 -6.754 1.00 84.50 345 ALA A C 1
ATOM 2748 O O . ALA A 1 345 ? 1.145 -16.070 -6.781 1.00 84.50 345 ALA A O 1
ATOM 2749 N N . PHE A 1 346 ? -0.475 -14.568 -6.327 1.00 91.56 346 PHE A N 1
ATOM 2750 C CA . PHE A 1 346 ? 0.435 -13.448 -6.083 1.00 91.56 346 PHE A CA 1
ATOM 2751 C C . PHE A 1 346 ? 0.288 -12.769 -4.715 1.00 91.56 346 PHE A C 1
ATOM 2753 O O . PHE A 1 346 ? 1.153 -11.960 -4.381 1.00 91.56 346 PHE A O 1
ATOM 2760 N N . GLN A 1 347 ? -0.732 -13.076 -3.907 1.00 91.50 347 GLN A N 1
ATOM 2761 C CA . GLN A 1 347 ? -0.832 -12.548 -2.542 1.00 91.50 347 GLN A CA 1
ATOM 2762 C C . GLN A 1 347 ? 0.409 -12.928 -1.731 1.00 91.50 347 GLN A C 1
ATOM 2764 O O . GLN A 1 347 ? 0.834 -14.081 -1.728 1.00 91.50 347 GLN A O 1
ATOM 2769 N N . ASN A 1 348 ? 0.991 -11.950 -1.038 1.00 90.94 348 ASN A N 1
ATOM 2770 C CA . ASN A 1 348 ? 2.203 -12.098 -0.229 1.00 90.94 348 ASN A CA 1
ATOM 2771 C C . ASN A 1 348 ? 3.428 -12.598 -1.002 1.00 90.94 348 ASN A C 1
ATOM 2773 O O . ASN A 1 348 ? 4.438 -12.966 -0.403 1.00 90.94 348 ASN A O 1
ATOM 2777 N N . ARG A 1 349 ? 3.381 -12.568 -2.338 1.00 92.12 349 ARG A N 1
ATOM 2778 C CA . ARG A 1 349 ? 4.526 -12.920 -3.165 1.00 92.12 349 ARG A CA 1
ATOM 2779 C C . ARG A 1 349 ? 5.576 -11.810 -3.072 1.00 92.12 349 ARG A C 1
ATOM 2781 O O . ARG A 1 349 ? 5.236 -10.656 -3.348 1.00 92.12 349 ARG A O 1
ATOM 2788 N N . PRO A 1 350 ? 6.839 -12.134 -2.736 1.00 93.75 350 PRO A N 1
ATOM 2789 C CA . PRO A 1 350 ? 7.917 -11.155 -2.709 1.00 93.75 350 PRO A CA 1
ATOM 2790 C C . PRO A 1 350 ? 8.104 -10.478 -4.064 1.00 93.75 350 PRO A C 1
ATOM 2792 O O . PRO A 1 350 ? 8.157 -11.147 -5.101 1.00 93.75 350 PRO A O 1
ATOM 2795 N N . ILE A 1 351 ? 8.241 -9.157 -4.043 1.00 93.94 351 ILE A N 1
ATOM 2796 C CA . ILE A 1 351 ? 8.633 -8.381 -5.213 1.00 93.94 351 ILE A CA 1
ATOM 2797 C C . ILE A 1 351 ? 10.149 -8.474 -5.359 1.00 93.94 351 ILE A C 1
ATOM 2799 O O . ILE A 1 351 ? 10.898 -8.306 -4.397 1.00 93.94 351 ILE A O 1
ATOM 2803 N N . LEU A 1 352 ? 10.611 -8.740 -6.576 1.00 90.50 352 LEU A N 1
ATOM 2804 C CA . LEU A 1 352 ? 12.028 -8.816 -6.884 1.00 90.50 352 LEU A CA 1
ATOM 2805 C C . LEU A 1 352 ? 12.670 -7.427 -6.792 1.00 90.50 352 LEU A C 1
ATOM 2807 O O . LEU A 1 352 ? 12.490 -6.616 -7.695 1.00 90.50 352 LEU A O 1
ATOM 2811 N N . GLU A 1 353 ? 13.432 -7.199 -5.724 1.00 80.50 353 GLU A N 1
ATOM 2812 C CA . GLU A 1 353 ? 14.445 -6.145 -5.565 1.00 80.50 353 GLU A CA 1
ATOM 2813 C C . GLU A 1 353 ? 14.120 -4.822 -6.273 1.00 80.50 353 GLU A C 1
ATOM 2815 O O . GLU A 1 353 ? 14.575 -4.534 -7.379 1.00 80.50 353 GLU A O 1
ATOM 2820 N N . ILE A 1 354 ? 13.308 -4.009 -5.598 1.00 77.81 354 ILE A N 1
ATOM 2821 C CA . ILE A 1 354 ? 12.774 -2.735 -6.095 1.00 77.81 354 ILE A CA 1
ATOM 2822 C C . ILE A 1 354 ? 13.783 -1.586 -5.902 1.00 77.81 354 ILE A C 1
ATOM 2824 O O . ILE A 1 354 ? 13.386 -0.429 -5.877 1.00 77.81 354 ILE A O 1
ATOM 2828 N N . ALA A 1 355 ? 15.085 -1.849 -5.725 1.00 68.25 355 ALA A N 1
ATOM 2829 C CA . ALA A 1 355 ? 16.018 -0.794 -5.303 1.00 68.25 355 ALA A CA 1
ATOM 2830 C C . ALA A 1 355 ? 16.098 0.372 -6.302 1.00 68.25 355 ALA A C 1
ATOM 2832 O O . ALA A 1 355 ? 16.397 1.514 -5.973 1.00 68.25 355 ALA A O 1
ATOM 2833 N N . THR A 1 356 ? 15.797 0.107 -7.560 1.00 76.19 356 THR A N 1
ATOM 2834 C CA . THR A 1 356 ? 15.830 1.137 -8.588 1.00 76.19 356 THR A CA 1
ATOM 2835 C C . THR A 1 356 ? 14.622 2.072 -8.544 1.00 76.19 356 THR A C 1
ATOM 2837 O O . THR A 1 356 ? 14.665 3.120 -9.181 1.00 76.19 356 THR A O 1
ATOM 2840 N N . ALA A 1 357 ? 13.545 1.707 -7.839 1.00 83.88 357 ALA A N 1
ATOM 2841 C CA . ALA A 1 357 ? 12.371 2.553 -7.678 1.00 83.88 357 ALA A CA 1
ATOM 2842 C C . ALA A 1 357 ? 12.389 3.235 -6.308 1.00 83.88 357 ALA A C 1
ATOM 2844 O O . ALA A 1 357 ? 12.560 2.573 -5.290 1.00 83.88 357 ALA A O 1
ATOM 2845 N N . ALA A 1 358 ? 12.201 4.555 -6.268 1.00 90.25 358 ALA A N 1
ATOM 2846 C CA . ALA A 1 358 ? 12.356 5.291 -5.017 1.00 90.25 358 ALA A CA 1
ATOM 2847 C C . ALA A 1 358 ? 11.230 4.960 -4.023 1.00 90.25 358 ALA A C 1
ATOM 2849 O O . ALA A 1 358 ? 10.049 4.954 -4.384 1.00 90.25 358 ALA A O 1
ATOM 2850 N N . LEU A 1 359 ? 11.589 4.759 -2.750 1.00 94.38 359 LEU A N 1
ATOM 2851 C CA . LEU A 1 359 ? 10.640 4.461 -1.672 1.00 94.38 359 LEU A CA 1
ATOM 2852 C C . LEU A 1 359 ? 9.433 5.422 -1.611 1.00 94.38 359 LEU A C 1
ATOM 2854 O O . LEU A 1 359 ? 8.313 4.928 -1.464 1.00 94.38 359 LEU A O 1
ATOM 2858 N N . PRO A 1 360 ? 9.585 6.751 -1.795 1.00 95.62 360 PRO A N 1
ATOM 2859 C CA . PRO A 1 360 ? 8.442 7.666 -1.823 1.00 95.62 360 PRO A CA 1
ATOM 2860 C C . PRO A 1 360 ? 7.399 7.330 -2.899 1.00 95.62 360 PRO A C 1
ATOM 2862 O O . PRO A 1 360 ? 6.199 7.474 -2.656 1.00 95.62 360 PRO A O 1
ATOM 2865 N N . TYR A 1 361 ? 7.815 6.820 -4.062 1.00 96.50 361 TYR A N 1
ATOM 2866 C CA . TYR A 1 361 ? 6.895 6.409 -5.127 1.00 96.50 361 TYR A CA 1
ATOM 2867 C C . TYR A 1 361 ? 6.191 5.093 -4.793 1.00 96.50 361 TYR A C 1
ATOM 2869 O O . TYR A 1 361 ? 4.990 4.964 -5.030 1.00 96.50 361 TYR A O 1
ATOM 2877 N N . ILE A 1 362 ? 6.908 4.141 -4.184 1.00 96.75 362 ILE A N 1
ATOM 2878 C CA . ILE A 1 362 ? 6.325 2.885 -3.687 1.00 96.75 362 ILE A CA 1
ATOM 2879 C C . ILE A 1 362 ? 5.252 3.199 -2.639 1.00 96.75 362 ILE A C 1
ATOM 2881 O O . ILE A 1 362 ? 4.124 2.714 -2.747 1.00 96.75 362 ILE A O 1
ATOM 2885 N N . LEU A 1 363 ? 5.575 4.063 -1.671 1.00 97.06 363 LEU A N 1
ATOM 2886 C CA . LEU A 1 363 ? 4.635 4.501 -0.644 1.00 97.06 363 LEU A CA 1
ATOM 2887 C C . LEU A 1 363 ? 3.425 5.215 -1.256 1.00 97.06 363 LEU A C 1
ATOM 2889 O O . LEU A 1 363 ? 2.283 4.935 -0.903 1.00 97.06 363 LEU A O 1
ATOM 2893 N N . THR A 1 364 ? 3.658 6.112 -2.209 1.00 97.44 364 THR A N 1
ATOM 2894 C CA . THR A 1 364 ? 2.576 6.823 -2.894 1.00 97.44 364 THR A CA 1
ATOM 2895 C C . THR A 1 364 ? 1.642 5.856 -3.614 1.00 97.44 364 THR A C 1
ATOM 2897 O O . THR A 1 364 ? 0.425 5.989 -3.500 1.00 97.44 364 THR A O 1
ATOM 2900 N N . ARG A 1 365 ? 2.179 4.843 -4.307 1.00 97.50 365 ARG A N 1
ATOM 2901 C CA . ARG A 1 365 ? 1.369 3.805 -4.958 1.00 97.50 365 ARG A CA 1
ATOM 2902 C C . ARG A 1 365 ? 0.569 2.995 -3.945 1.00 97.50 365 ARG A C 1
ATOM 2904 O O . ARG A 1 365 ? -0.618 2.737 -4.157 1.00 97.50 365 ARG A O 1
ATOM 2911 N N . PHE A 1 366 ? 1.199 2.614 -2.839 1.00 97.81 366 PHE A N 1
ATOM 2912 C CA . PHE A 1 366 ? 0.525 1.957 -1.726 1.00 97.81 366 PHE A CA 1
ATOM 2913 C C . PHE A 1 366 ? -0.700 2.765 -1.272 1.00 97.81 366 PHE A C 1
ATOM 2915 O O . PHE A 1 366 ? -1.826 2.277 -1.354 1.00 97.81 366 PHE A O 1
ATOM 2922 N N . ILE A 1 367 ? -0.513 4.040 -0.935 1.00 97.25 367 ILE A N 1
ATOM 2923 C CA . ILE A 1 367 ? -1.598 4.919 -0.488 1.00 97.25 367 ILE A CA 1
ATOM 2924 C C . ILE A 1 367 ? -2.665 5.124 -1.569 1.00 97.25 367 ILE A C 1
ATOM 2926 O O . ILE A 1 367 ? -3.858 4.964 -1.304 1.00 97.25 367 ILE A O 1
ATOM 2930 N N . TRP A 1 368 ? -2.258 5.396 -2.809 1.00 97.31 368 TRP A N 1
ATOM 2931 C CA . TRP A 1 368 ? -3.158 5.573 -3.952 1.00 97.31 368 TRP A CA 1
ATOM 2932 C C . TRP A 1 368 ? -4.095 4.377 -4.169 1.00 97.31 368 TRP A C 1
ATOM 2934 O O . TRP A 1 368 ? -5.266 4.547 -4.519 1.00 97.31 368 TRP A O 1
ATOM 2944 N N . THR A 1 369 ? -3.593 3.167 -3.923 1.00 96.81 369 THR A N 1
ATOM 2945 C CA . THR A 1 369 ? -4.379 1.932 -4.012 1.00 96.81 369 THR A CA 1
ATOM 2946 C C . THR A 1 369 ? -5.471 1.909 -2.946 1.00 96.81 369 THR A C 1
ATOM 2948 O O . THR A 1 369 ? -6.636 1.697 -3.280 1.00 96.81 369 THR A O 1
ATOM 2951 N N . PHE A 1 370 ? -5.139 2.211 -1.688 1.00 95.31 370 PHE A N 1
ATOM 2952 C CA . PHE A 1 370 ? -6.104 2.226 -0.581 1.00 95.31 370 PHE A CA 1
ATOM 2953 C C . PHE A 1 370 ? -7.168 3.318 -0.725 1.00 95.31 370 PHE A C 1
ATOM 2955 O O . PHE A 1 370 ? -8.319 3.076 -0.377 1.00 95.31 370 PHE A O 1
ATOM 2962 N N . PHE A 1 371 ? -6.843 4.467 -1.324 1.00 94.56 371 PHE A N 1
ATOM 2963 C CA . PHE A 1 371 ? -7.852 5.466 -1.702 1.00 94.56 371 PHE A CA 1
ATOM 2964 C C . PHE A 1 371 ? -8.865 4.953 -2.739 1.00 94.56 371 PHE A C 1
ATOM 2966 O O . PHE A 1 371 ? -9.947 5.513 -2.864 1.00 94.56 371 PHE A O 1
ATOM 2973 N N . GLY A 1 372 ? -8.543 3.905 -3.506 1.00 92.19 372 GLY A N 1
ATOM 2974 C CA . GLY A 1 372 ? -9.522 3.226 -4.362 1.00 92.19 372 GLY A CA 1
ATOM 2975 C C . GLY A 1 372 ? -10.474 2.296 -3.621 1.00 92.19 372 GLY A C 1
ATOM 2976 O O . GLY A 1 372 ? -11.547 2.017 -4.144 1.00 92.19 372 GLY A O 1
ATOM 2977 N N . HIS A 1 373 ? -10.088 1.846 -2.426 1.00 88.62 373 HIS A N 1
ATOM 2978 C CA . HIS A 1 373 ? -10.844 0.896 -1.600 1.00 88.62 373 HIS A CA 1
ATOM 2979 C C . HIS A 1 373 ? -11.457 1.536 -0.353 1.00 88.62 373 HIS A C 1
ATOM 2981 O O . HIS A 1 373 ? -12.169 0.870 0.400 1.00 88.62 373 HIS A O 1
ATOM 2987 N N . SER A 1 374 ? -11.195 2.819 -0.103 1.00 82.31 374 SER A N 1
ATOM 2988 C CA . SER A 1 374 ? -11.851 3.549 0.974 1.00 82.31 374 SER A CA 1
ATOM 2989 C C . SER A 1 374 ? -13.350 3.634 0.678 1.00 82.31 374 SER A C 1
ATOM 2991 O O . SER A 1 374 ? -13.796 4.069 -0.387 1.00 82.31 374 SER A O 1
ATOM 2993 N N . LEU A 1 375 ? -14.162 3.164 1.626 1.00 71.56 375 LEU A N 1
ATOM 2994 C CA . LEU A 1 375 ? -15.609 3.184 1.470 1.00 71.56 375 LEU A CA 1
ATOM 2995 C C . LEU A 1 375 ? -16.112 4.605 1.722 1.00 71.56 375 LEU A C 1
ATOM 2997 O O . LEU A 1 375 ? -16.172 5.080 2.856 1.00 71.56 375 LEU A O 1
ATOM 3001 N N . LEU A 1 376 ? -16.541 5.273 0.654 1.00 58.59 376 LEU A N 1
ATOM 3002 C CA . LEU A 1 376 ? -17.227 6.569 0.673 1.00 58.59 376 LEU A CA 1
ATOM 3003 C C . LEU A 1 376 ? -18.668 6.473 1.223 1.00 58.59 376 LEU A C 1
ATOM 3005 O O . LEU A 1 376 ? -19.598 7.047 0.658 1.00 58.59 376 LEU A O 1
ATOM 3009 N N . LEU A 1 377 ? -18.894 5.753 2.326 1.00 51.41 377 LEU A N 1
ATOM 3010 C CA . L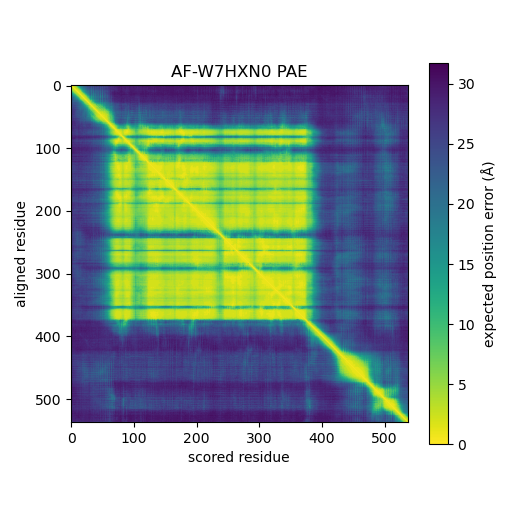EU A 1 377 ? -20.247 5.598 2.869 1.00 51.41 377 LEU A CA 1
ATOM 3011 C C . LEU A 1 377 ? -20.717 6.808 3.691 1.00 51.41 377 LEU A C 1
ATOM 3013 O O . LEU A 1 377 ? -21.919 7.047 3.747 1.00 51.41 377 LEU A O 1
ATOM 3017 N N . TYR A 1 378 ? -19.819 7.627 4.261 1.00 48.59 378 TYR A N 1
ATOM 3018 C CA . TYR A 1 378 ? -20.248 8.667 5.214 1.00 48.59 378 TYR A CA 1
ATOM 3019 C C . TYR A 1 378 ? -20.065 10.130 4.782 1.00 48.59 378 TYR A C 1
ATOM 3021 O O . TYR A 1 378 ? -20.899 10.971 5.124 1.00 48.59 378 TYR A O 1
ATOM 3029 N N . ALA A 1 379 ? -19.051 10.467 3.974 1.00 47.28 379 ALA A N 1
ATOM 3030 C CA . ALA A 1 379 ? -18.771 11.870 3.626 1.00 47.28 379 ALA A CA 1
ATOM 3031 C C . ALA A 1 379 ? -19.899 12.555 2.823 1.00 47.28 379 ALA A C 1
ATOM 3033 O O . ALA A 1 379 ? -20.034 13.776 2.861 1.00 47.28 379 ALA A O 1
ATOM 3034 N N . ARG A 1 380 ? -20.761 11.785 2.143 1.00 46.28 380 ARG A N 1
ATOM 3035 C CA . ARG A 1 380 ? -21.934 12.323 1.433 1.00 46.28 380 ARG A CA 1
ATOM 3036 C C . ARG A 1 380 ? -23.152 12.583 2.323 1.00 46.28 380 ARG A C 1
ATOM 3038 O O . ARG A 1 380 ? -23.989 13.392 1.938 1.00 46.28 380 ARG A O 1
ATOM 3045 N N . GLN A 1 381 ? -23.286 11.913 3.468 1.00 45.00 381 GLN A N 1
ATOM 3046 C CA . GLN A 1 381 ? -24.538 11.937 4.241 1.00 45.00 381 GLN A CA 1
ATOM 3047 C C . GLN A 1 381 ? -24.559 12.994 5.351 1.00 45.00 381 GLN A C 1
ATOM 3049 O O . GLN A 1 381 ? -25.632 13.458 5.733 1.00 45.00 381 GLN A O 1
ATOM 3054 N N . HIS A 1 382 ? -23.394 13.435 5.831 1.00 46.75 382 HIS A N 1
ATOM 3055 C CA . HIS A 1 382 ? -23.306 14.433 6.895 1.00 46.75 382 HIS A CA 1
ATOM 3056 C C . HIS A 1 382 ? -22.239 15.490 6.587 1.00 46.75 382 HIS A C 1
ATOM 3058 O O . HIS A 1 382 ? -21.169 15.465 7.199 1.00 46.75 382 HIS A O 1
ATOM 3064 N N . PRO A 1 383 ? -22.502 16.460 5.683 1.00 51.09 383 PRO A N 1
ATOM 3065 C CA . PRO A 1 383 ? -21.715 17.686 5.677 1.00 51.09 383 PRO A CA 1
ATOM 3066 C C . PRO A 1 383 ? -21.794 18.246 7.093 1.00 51.09 383 PRO A C 1
ATOM 3068 O O . PRO A 1 383 ? -22.901 18.420 7.614 1.00 51.09 383 PRO A O 1
ATOM 3071 N N . LYS A 1 384 ? -20.640 18.439 7.746 1.00 51.81 384 LYS A N 1
ATOM 3072 C CA . LYS A 1 384 ? -20.563 19.014 9.091 1.00 51.81 384 LYS A CA 1
ATOM 3073 C C . LYS A 1 384 ? -21.531 20.194 9.128 1.00 51.81 384 LYS A C 1
ATOM 3075 O O . LYS A 1 384 ? -21.299 21.210 8.473 1.00 51.81 384 LYS A O 1
ATOM 3080 N N . LYS A 1 385 ? -22.643 20.060 9.863 1.00 48.78 385 LYS A N 1
ATOM 3081 C CA . LYS A 1 385 ? -23.419 21.223 10.282 1.00 48.78 385 LYS A CA 1
ATOM 3082 C C . LYS A 1 385 ? -22.459 21.953 11.196 1.00 48.78 385 LYS A C 1
ATOM 3084 O O . LYS A 1 385 ? -22.389 21.635 12.380 1.00 48.78 385 LYS A O 1
ATOM 3089 N N . ASN A 1 386 ? -21.664 22.855 10.622 1.00 40.69 386 ASN A N 1
ATOM 3090 C CA . ASN A 1 386 ? -20.911 23.844 11.358 1.00 40.69 386 ASN A CA 1
ATOM 3091 C C . ASN A 1 386 ? -21.959 24.588 12.166 1.00 40.69 386 ASN A C 1
ATOM 3093 O O . ASN A 1 386 ? -22.618 25.510 11.690 1.00 40.69 386 ASN A O 1
ATOM 3097 N N . ARG A 1 387 ? -22.183 24.102 13.385 1.00 40.59 387 ARG A N 1
ATOM 3098 C CA . ARG A 1 387 ? -22.914 24.805 14.408 1.00 40.59 387 ARG A CA 1
ATOM 3099 C C . ARG A 1 387 ? -21.964 25.936 14.736 1.00 40.59 387 ARG A C 1
ATOM 3101 O O . ARG A 1 387 ? -21.080 25.784 15.572 1.00 40.59 387 ARG A O 1
ATOM 3108 N N . ALA A 1 388 ? -22.073 27.018 13.964 1.00 42.53 388 ALA A N 1
ATOM 3109 C CA . ALA A 1 388 ? -21.558 28.303 14.360 1.00 42.53 388 ALA A CA 1
ATOM 3110 C C . ALA A 1 388 ? -22.047 28.461 15.796 1.00 42.53 388 ALA A C 1
ATOM 3112 O O . ALA A 1 388 ? -23.251 28.582 16.038 1.00 42.53 388 ALA A O 1
ATOM 3113 N N . ARG A 1 389 ? -21.135 28.314 16.761 1.00 41.81 389 ARG A N 1
ATOM 3114 C CA . ARG A 1 389 ? -21.341 28.862 18.090 1.00 41.81 389 ARG A CA 1
ATOM 3115 C C . ARG A 1 389 ? -21.478 30.345 17.814 1.00 41.81 389 ARG A C 1
ATOM 3117 O O . ARG A 1 389 ? -20.482 31.039 17.637 1.00 41.81 389 ARG A O 1
ATOM 3124 N N . GLY A 1 390 ? -22.723 30.775 17.622 1.00 41.31 390 GLY A N 1
ATOM 3125 C CA . GLY A 1 390 ? -23.069 32.172 17.689 1.00 41.31 390 GLY A CA 1
ATOM 3126 C C . GLY A 1 390 ? -22.483 32.654 18.998 1.00 41.31 390 GLY A C 1
ATOM 3127 O O . GLY A 1 390 ? -22.772 32.083 20.050 1.00 41.31 390 GLY A O 1
ATOM 3128 N N . SER A 1 391 ? -21.592 33.634 18.891 1.00 42.72 391 SER A N 1
ATOM 3129 C CA . SER A 1 391 ? -21.369 34.581 19.964 1.00 42.72 391 SER A CA 1
ATOM 3130 C C . SER A 1 391 ? -22.758 35.000 20.429 1.00 42.72 391 SER A C 1
ATOM 3132 O O . SER A 1 391 ? -23.492 35.655 19.685 1.00 42.72 391 SER A O 1
ATOM 3134 N N . GLU A 1 392 ? -23.182 34.525 21.598 1.00 45.19 392 GLU A N 1
ATOM 3135 C CA . GLU A 1 392 ? -24.252 35.184 22.326 1.00 45.19 392 GLU A CA 1
ATOM 3136 C C . GLU A 1 392 ? -23.669 36.527 22.760 1.00 45.19 392 GLU A C 1
ATOM 3138 O O . GLU A 1 392 ? -23.149 36.684 23.863 1.00 45.19 392 GLU A O 1
ATOM 3143 N N . ASP A 1 393 ? -23.707 37.491 21.839 1.00 48.56 393 ASP A N 1
ATOM 3144 C CA . ASP A 1 393 ? -23.484 38.891 22.143 1.00 48.56 393 ASP A CA 1
ATOM 3145 C C . ASP A 1 393 ? -24.608 39.314 23.083 1.00 48.56 393 ASP A C 1
ATOM 3147 O O . ASP A 1 393 ? -25.733 39.650 22.693 1.00 48.56 393 ASP A O 1
ATOM 3151 N N . GLY A 1 394 ? -24.281 39.234 24.370 1.00 45.66 394 GLY A N 1
ATOM 3152 C CA . GLY A 1 394 ? -25.070 39.763 25.452 1.00 45.66 394 GLY A CA 1
ATOM 3153 C C . GLY A 1 394 ? -25.413 41.219 25.167 1.00 45.66 394 GLY A C 1
ATOM 3154 O O . GLY A 1 394 ? -24.555 42.099 25.115 1.00 45.66 394 GLY A O 1
ATOM 3155 N N . LYS A 1 395 ? -26.714 41.488 25.053 1.00 50.69 395 LYS A N 1
ATOM 3156 C CA . LYS A 1 395 ? -27.287 42.821 25.239 1.00 50.69 395 LYS A CA 1
ATOM 3157 C C . LYS A 1 395 ? -27.080 43.255 26.695 1.00 50.69 395 LYS A C 1
ATOM 3159 O O . LYS A 1 395 ? -28.001 43.204 27.503 1.00 50.69 395 LYS A O 1
ATOM 3164 N N . GLY A 1 396 ? -25.877 43.713 27.020 1.00 44.12 396 GLY A N 1
ATOM 3165 C CA . GLY A 1 396 ? -25.562 44.412 28.261 1.00 44.12 396 GLY A CA 1
ATOM 3166 C C . GLY A 1 396 ? -25.533 45.920 28.032 1.00 44.12 396 GLY A C 1
ATOM 3167 O O . GLY A 1 396 ? -24.507 46.479 27.659 1.00 44.12 396 GLY A O 1
ATOM 3168 N N . LYS A 1 397 ? -26.660 46.604 28.256 1.00 46.69 397 LYS A N 1
ATOM 3169 C CA . LYS A 1 397 ? -26.689 48.067 28.402 1.00 46.69 397 LYS A CA 1
ATOM 3170 C C . LYS A 1 397 ? -25.953 48.439 29.696 1.00 46.69 397 LYS A C 1
ATOM 3172 O O . LYS A 1 397 ? -26.492 48.217 30.773 1.00 46.69 397 LYS A O 1
ATOM 3177 N N . GLY A 1 398 ? -24.773 49.049 29.600 1.00 41.47 398 GLY A N 1
ATOM 3178 C CA . GLY A 1 398 ? -24.031 49.568 30.753 1.00 41.47 398 GLY A CA 1
ATOM 3179 C C . GLY A 1 398 ? -23.304 50.863 30.408 1.00 41.47 398 GLY A C 1
ATOM 3180 O O . GLY A 1 398 ? -22.375 50.871 29.610 1.00 41.47 398 GLY A O 1
ATOM 3181 N N . LYS A 1 399 ? -23.770 51.976 30.978 1.00 41.38 399 LYS A N 1
ATOM 3182 C CA . LYS A 1 399 ? -23.200 53.317 30.820 1.00 41.38 399 LYS A CA 1
ATOM 3183 C C . LYS A 1 399 ? -21.907 53.464 31.636 1.00 41.38 399 LYS A C 1
ATOM 3185 O O . LYS A 1 399 ? -21.943 53.257 32.838 1.00 41.38 399 LYS A O 1
ATOM 3190 N N . GLY A 1 400 ? -20.862 53.988 30.990 1.00 37.16 400 GLY A N 1
ATOM 3191 C CA . GLY A 1 400 ?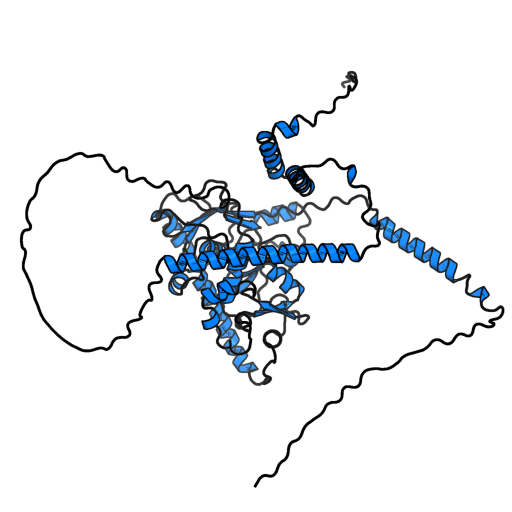 -19.952 55.007 31.532 1.00 37.16 400 GLY A CA 1
ATOM 3192 C C . GLY A 1 400 ? -18.900 54.592 32.566 1.00 37.16 400 GLY A C 1
ATOM 3193 O O . GLY A 1 400 ? -19.227 54.270 33.698 1.00 37.16 400 GLY A O 1
ATOM 3194 N N . LYS A 1 401 ? -17.625 54.825 32.239 1.00 37.16 401 LYS A N 1
ATOM 3195 C CA . LYS A 1 401 ? -16.795 55.895 32.831 1.00 37.16 401 LYS A CA 1
ATOM 3196 C C . LYS A 1 401 ? -15.404 55.885 32.190 1.00 37.16 401 LYS A C 1
ATOM 3198 O O . LYS A 1 401 ? -14.814 54.834 31.982 1.00 37.16 401 LYS A O 1
ATOM 3203 N N . ARG A 1 402 ? -14.921 57.087 31.871 1.00 42.03 402 ARG A N 1
ATOM 3204 C CA . ARG A 1 402 ? -13.533 57.393 31.507 1.00 42.03 402 ARG A CA 1
ATOM 3205 C C . ARG A 1 402 ? -12.640 57.205 32.734 1.00 42.03 402 ARG A C 1
ATOM 3207 O O . ARG A 1 402 ? -13.033 57.689 33.791 1.00 42.03 402 ARG A O 1
ATOM 3214 N N . PHE A 1 403 ? -11.450 56.641 32.553 1.00 36.31 403 PHE A N 1
ATOM 3215 C CA . PHE A 1 403 ? -10.241 57.010 33.293 1.00 36.31 403 PHE A CA 1
ATOM 3216 C C . PHE A 1 403 ? -9.018 56.891 32.370 1.00 36.31 403 PHE A C 1
ATOM 3218 O O . PHE A 1 403 ? -9.035 56.127 31.408 1.00 36.31 403 PHE A O 1
ATOM 3225 N N . ALA A 1 404 ? -8.061 57.779 32.625 1.00 40.75 404 ALA A N 1
ATOM 3226 C CA . ALA A 1 404 ? -6.868 58.117 31.854 1.00 40.75 404 ALA A CA 1
ATOM 3227 C C . ALA A 1 404 ? -5.748 57.053 31.980 1.00 40.75 404 ALA A C 1
ATOM 3229 O O . ALA A 1 404 ? -5.888 56.155 32.812 1.00 40.75 404 ALA A O 1
ATOM 3230 N N . PRO A 1 405 ? -4.674 57.133 31.165 1.00 49.88 405 PRO A N 1
ATOM 3231 C CA . PRO A 1 405 ? -3.544 56.211 31.223 1.00 49.88 405 PRO A CA 1
ATOM 3232 C C . PRO A 1 405 ? -2.547 56.638 32.307 1.00 49.88 405 PRO A C 1
ATOM 3234 O O . PRO A 1 405 ? -2.414 57.832 32.577 1.00 49.88 405 PRO A O 1
ATOM 3237 N N . ASP A 1 406 ? -1.876 55.654 32.898 1.00 42.12 406 ASP A N 1
ATOM 3238 C CA . ASP A 1 406 ? -0.771 55.846 33.835 1.00 42.12 406 ASP A CA 1
ATOM 3239 C C . ASP A 1 406 ? 0.508 55.273 33.222 1.00 42.12 406 ASP A C 1
ATOM 3241 O O . ASP A 1 406 ? 0.477 54.259 32.514 1.00 42.12 406 ASP A O 1
ATOM 3245 N N . ASP A 1 407 ? 1.590 55.996 33.469 1.00 44.19 407 ASP A N 1
ATOM 3246 C CA . ASP A 1 407 ? 2.929 55.813 32.937 1.00 44.19 407 ASP A CA 1
ATOM 3247 C C . ASP A 1 407 ? 3.622 54.613 33.596 1.00 44.19 407 ASP A C 1
ATOM 3249 O O . ASP A 1 407 ? 3.445 54.336 34.784 1.00 44.19 407 ASP A O 1
ATOM 3253 N N . THR A 1 408 ? 4.469 53.896 32.855 1.00 44.06 408 THR A N 1
ATOM 3254 C CA . THR A 1 408 ? 5.570 53.154 33.484 1.00 44.06 408 THR A CA 1
ATOM 3255 C C . THR A 1 408 ? 6.760 53.080 32.535 1.00 44.06 408 THR A C 1
ATOM 3257 O O . THR A 1 408 ? 6.695 52.481 31.461 1.00 44.06 408 THR A O 1
ATOM 3260 N N . GLU A 1 409 ? 7.812 53.778 32.956 1.00 42.59 409 GLU A N 1
ATOM 3261 C CA . GLU A 1 409 ? 9.176 53.782 32.438 1.00 42.59 409 GLU A CA 1
ATOM 3262 C C . GLU A 1 409 ? 9.929 52.477 32.776 1.00 42.59 409 GLU A C 1
ATOM 3264 O O . GLU A 1 409 ? 9.424 51.621 33.500 1.00 42.59 409 GLU A O 1
ATOM 3269 N N . GLU A 1 410 ? 11.181 52.429 32.302 1.00 37.06 410 GLU A N 1
ATOM 3270 C CA . GLU A 1 410 ?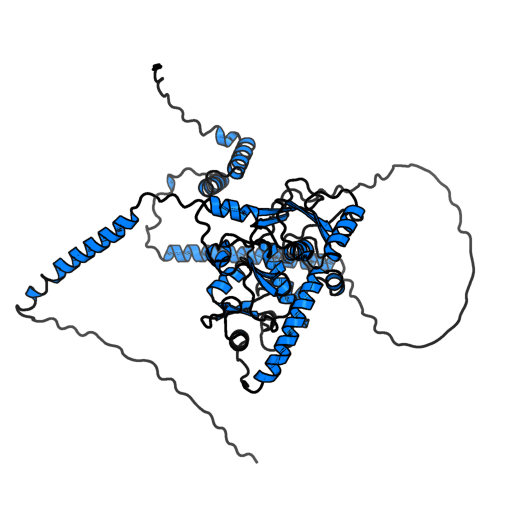 12.277 51.491 32.604 1.00 37.06 410 GLU A CA 1
ATOM 3271 C C . GLU A 1 410 ? 12.302 50.208 31.747 1.00 37.06 410 GLU A C 1
ATOM 3273 O O . GLU A 1 410 ? 11.332 49.470 31.648 1.00 37.06 410 GLU A O 1
ATOM 3278 N N . SER A 1 411 ? 13.400 49.826 31.093 1.00 39.69 411 SER A N 1
ATOM 3279 C CA . SER A 1 411 ? 14.796 50.270 31.170 1.00 39.69 411 SER A CA 1
ATOM 3280 C C . SER A 1 411 ? 15.537 49.846 29.893 1.00 39.69 411 SER A C 1
ATOM 3282 O O . SER A 1 411 ? 15.280 48.783 29.325 1.00 39.69 411 SER A O 1
ATOM 3284 N N . GLU A 1 412 ? 16.440 50.715 29.443 1.00 41.84 412 GLU A N 1
ATOM 3285 C CA . GLU A 1 412 ? 17.477 50.435 28.454 1.00 41.84 412 GLU A CA 1
ATOM 3286 C C . GLU A 1 412 ? 18.612 49.654 29.127 1.00 41.84 412 GLU A C 1
ATOM 3288 O O . GLU A 1 412 ? 19.157 50.127 30.120 1.00 41.84 412 GLU A O 1
ATOM 3293 N N . GLU A 1 413 ? 19.032 48.525 28.554 1.00 48.91 413 GLU A N 1
ATOM 3294 C CA . GLU A 1 413 ? 20.432 48.105 28.633 1.00 48.91 413 GLU A CA 1
ATOM 3295 C C . GLU A 1 413 ? 20.909 47.606 27.267 1.00 48.91 413 GLU A C 1
ATOM 3297 O O . GLU A 1 413 ? 20.298 46.768 26.601 1.00 48.91 413 GLU A O 1
ATOM 3302 N N . ASP A 1 414 ? 22.019 48.215 26.873 1.00 39.59 414 ASP A N 1
ATOM 3303 C CA . ASP A 1 414 ? 22.690 48.207 25.589 1.00 39.59 414 ASP A CA 1
ATOM 3304 C C . ASP A 1 414 ? 23.985 47.399 25.757 1.00 39.59 414 ASP A C 1
ATOM 3306 O O . ASP A 1 414 ? 24.860 47.794 26.526 1.00 39.59 414 ASP A O 1
ATOM 3310 N N . LEU A 1 415 ? 24.122 46.260 25.071 1.00 42.06 415 LEU A N 1
ATOM 3311 C CA . LEU A 1 415 ? 25.408 45.580 24.875 1.00 42.06 415 LEU A CA 1
ATOM 3312 C C . LEU A 1 415 ? 25.452 44.970 23.470 1.00 42.06 415 LEU A C 1
ATOM 3314 O O . LEU A 1 415 ? 24.670 44.090 23.112 1.00 42.06 415 LEU A O 1
ATOM 3318 N N . GLY A 1 416 ? 26.374 45.488 22.661 1.00 32.59 416 GLY A N 1
ATOM 3319 C CA . GLY A 1 416 ? 26.443 45.249 21.227 1.00 32.59 416 GLY A CA 1
ATOM 3320 C C . GLY A 1 416 ? 27.260 44.044 20.742 1.00 32.59 416 GLY A C 1
ATOM 3321 O O . GLY A 1 416 ? 28.141 43.524 21.420 1.00 32.59 416 GLY A O 1
ATOM 3322 N N . GLY A 1 417 ? 27.017 43.737 19.458 1.00 34.69 417 GLY A N 1
ATOM 3323 C CA . GLY A 1 417 ? 27.985 43.231 18.469 1.00 34.69 417 GLY A CA 1
ATOM 3324 C C . GLY A 1 417 ? 27.928 41.728 18.121 1.00 34.69 417 GLY A C 1
ATOM 3325 O O . GLY A 1 417 ? 27.561 40.921 18.966 1.00 34.69 417 GLY A O 1
ATOM 3326 N N . PRO A 1 418 ? 28.417 41.291 16.935 1.00 48.00 418 PRO A N 1
ATOM 3327 C CA . PRO A 1 418 ? 28.414 41.960 15.629 1.00 48.00 418 PRO A CA 1
ATOM 3328 C C . PRO A 1 418 ? 27.949 41.057 14.446 1.00 48.00 418 PRO A C 1
ATOM 3330 O O . PRO A 1 418 ? 28.055 39.837 14.461 1.00 48.00 418 PRO A O 1
ATOM 3333 N N . SER A 1 419 ? 27.493 41.723 13.378 1.00 37.84 419 SER A N 1
ATOM 3334 C CA . SER A 1 419 ? 27.609 41.369 11.945 1.00 37.84 419 SER A CA 1
ATOM 3335 C C . SER A 1 419 ? 27.405 39.913 11.465 1.00 37.84 419 SER A C 1
ATOM 3337 O O . SER A 1 419 ? 28.332 39.105 11.467 1.00 37.84 419 SER A O 1
ATOM 3339 N N . GLY A 1 420 ? 26.255 39.661 10.827 1.00 32.22 420 GLY A N 1
ATOM 3340 C CA . GLY A 1 420 ? 26.034 38.565 9.872 1.00 32.22 420 GLY A CA 1
ATOM 3341 C C . GLY A 1 420 ? 24.902 38.914 8.893 1.00 32.22 420 GLY A C 1
ATOM 3342 O O . GLY A 1 420 ? 23.825 39.322 9.312 1.00 32.22 420 GLY A O 1
ATOM 3343 N N . GLN A 1 421 ? 25.168 38.838 7.586 1.00 38.44 421 GLN A N 1
ATOM 3344 C CA . GLN A 1 421 ? 24.286 39.286 6.495 1.00 38.44 421 GLN A CA 1
ATOM 3345 C C . GLN A 1 421 ? 23.003 38.437 6.301 1.00 38.44 421 GLN A C 1
ATOM 3347 O O . GLN A 1 421 ? 22.974 37.271 6.695 1.00 38.44 421 GLN A O 1
ATOM 3352 N N . PRO A 1 422 ? 21.954 38.980 5.637 1.00 42.22 422 PRO A N 1
ATOM 3353 C CA . PRO A 1 422 ? 20.620 38.381 5.586 1.00 42.22 422 PRO A CA 1
ATOM 3354 C C . PRO A 1 422 ? 20.302 37.654 4.265 1.00 42.22 422 PRO A C 1
ATOM 3356 O O . PRO A 1 422 ? 20.537 38.178 3.178 1.00 42.22 422 PRO A O 1
ATOM 3359 N N . TRP A 1 423 ? 19.608 36.514 4.350 1.00 32.38 423 TRP A N 1
ATOM 3360 C CA . TRP A 1 423 ? 18.773 35.975 3.266 1.00 32.38 423 TRP A CA 1
ATOM 3361 C C . TRP A 1 423 ? 17.307 35.942 3.726 1.00 32.38 423 TRP A C 1
ATOM 3363 O O . TRP A 1 423 ? 16.774 34.938 4.183 1.00 32.38 423 TRP A O 1
ATOM 3373 N N . ALA A 1 424 ? 16.623 37.082 3.639 1.00 35.59 424 ALA A N 1
ATOM 3374 C CA . ALA A 1 424 ? 15.193 37.155 3.926 1.00 35.59 424 ALA A CA 1
ATOM 3375 C C . ALA A 1 424 ? 14.380 36.729 2.690 1.00 35.59 424 ALA A C 1
ATOM 3377 O O . ALA A 1 424 ? 14.310 37.447 1.688 1.00 35.59 424 ALA A O 1
ATOM 3378 N N . LYS A 1 425 ? 13.729 35.562 2.771 1.00 41.28 425 LYS A N 1
ATOM 3379 C CA . LYS A 1 425 ? 12.691 35.120 1.829 1.00 41.28 425 LYS A CA 1
ATOM 3380 C C . LYS A 1 425 ? 11.507 36.099 1.881 1.00 41.28 425 LYS A C 1
ATOM 3382 O O . LYS A 1 425 ? 10.771 36.151 2.863 1.00 41.28 425 LYS A O 1
ATOM 3387 N N . LYS A 1 426 ? 11.287 36.862 0.804 1.00 34.56 426 LYS A N 1
ATOM 3388 C CA . LYS A 1 426 ? 10.046 37.626 0.587 1.00 34.56 426 LYS A CA 1
ATOM 3389 C C . LYS A 1 426 ? 8.900 36.658 0.279 1.00 34.56 426 LYS A C 1
ATOM 3391 O O . LYS A 1 426 ? 8.699 36.274 -0.870 1.00 34.56 426 LYS A O 1
ATOM 3396 N N . GLY A 1 427 ? 8.125 36.290 1.297 1.00 35.09 427 GLY A N 1
ATOM 3397 C CA . GLY A 1 427 ? 6.824 35.648 1.111 1.00 35.09 427 GLY A CA 1
ATOM 3398 C C . GLY A 1 427 ? 5.840 36.622 0.457 1.00 35.09 427 GLY A C 1
ATOM 3399 O O . GLY A 1 427 ? 5.455 37.627 1.055 1.00 35.09 427 GLY A O 1
ATOM 3400 N N . ARG A 1 428 ? 5.434 36.347 -0.787 1.00 39.97 428 ARG A N 1
ATOM 3401 C CA . ARG A 1 428 ? 4.353 37.075 -1.466 1.00 39.97 428 ARG A CA 1
ATOM 3402 C C . ARG A 1 428 ? 3.032 36.685 -0.799 1.00 39.97 428 ARG A C 1
ATOM 3404 O O . ARG A 1 428 ? 2.537 35.583 -1.007 1.00 39.97 428 ARG A O 1
ATOM 3411 N N . LYS A 1 429 ? 2.447 37.586 -0.006 1.00 37.06 429 LYS A N 1
ATOM 3412 C CA . LYS A 1 429 ? 1.060 37.447 0.463 1.00 37.06 429 LYS A CA 1
ATOM 3413 C C . LYS A 1 429 ? 0.131 37.545 -0.750 1.00 37.06 429 LYS A C 1
ATOM 3415 O O . LYS A 1 429 ? -0.086 38.634 -1.277 1.00 37.06 429 LYS A O 1
ATOM 3420 N N . VAL A 1 430 ? -0.390 36.413 -1.214 1.00 44.41 430 VAL A N 1
ATOM 3421 C CA . VAL A 1 430 ? -1.493 36.391 -2.180 1.00 44.41 430 VAL A CA 1
ATOM 3422 C C . VAL A 1 430 ? -2.761 36.727 -1.404 1.00 44.41 430 VAL A C 1
ATOM 3424 O O . VAL A 1 430 ? -3.169 35.989 -0.513 1.00 44.41 430 VAL A O 1
ATOM 3427 N N . GLY A 1 431 ? -3.345 37.889 -1.692 1.00 49.44 431 GLY A N 1
ATOM 3428 C CA . GLY A 1 431 ? -4.595 38.309 -1.069 1.00 49.44 431 GLY A CA 1
ATOM 3429 C C . GLY A 1 431 ? -5.773 37.400 -1.459 1.00 49.44 431 GLY A C 1
ATOM 3430 O O . GLY A 1 431 ? -5.719 36.727 -2.492 1.00 49.44 431 GLY A O 1
ATOM 3431 N N . PRO A 1 432 ? -6.868 37.411 -0.680 1.00 47.69 432 PRO A N 1
ATOM 3432 C CA . PRO A 1 432 ? -8.057 36.570 -0.892 1.00 47.69 432 PRO A CA 1
ATOM 3433 C C . PRO A 1 432 ? -8.707 36.725 -2.283 1.00 47.69 432 PRO A C 1
ATOM 3435 O O . PRO A 1 432 ? -9.370 35.808 -2.768 1.00 47.69 432 PRO A O 1
ATOM 3438 N N . GLU A 1 433 ? -8.460 37.842 -2.972 1.00 46.91 433 GLU A N 1
ATOM 3439 C CA . GLU A 1 433 ? -8.863 38.077 -4.365 1.00 46.91 433 GLU A CA 1
ATOM 3440 C C . GLU A 1 433 ? -8.180 37.116 -5.362 1.00 46.91 433 GLU A C 1
ATOM 3442 O O . GLU A 1 433 ? -8.786 36.703 -6.350 1.00 46.91 433 GLU A O 1
ATOM 3447 N N . GLY A 1 434 ? -6.915 36.754 -5.110 1.00 45.94 434 GLY A N 1
ATOM 3448 C CA . GLY A 1 434 ? -6.132 35.858 -5.969 1.00 45.94 434 GLY A CA 1
ATOM 3449 C C . GLY A 1 434 ? -6.592 34.405 -5.871 1.00 45.94 434 GLY A C 1
ATOM 3450 O O . GLY A 1 434 ? -6.650 33.711 -6.882 1.00 45.94 434 GLY A O 1
ATOM 3451 N N . ILE A 1 435 ? -7.012 33.986 -4.674 1.00 51.44 435 ILE A N 1
ATOM 3452 C CA . ILE A 1 435 ? -7.559 32.648 -4.419 1.00 51.44 435 ILE A CA 1
ATOM 3453 C C . ILE A 1 435 ? -8.920 32.494 -5.113 1.00 51.44 435 ILE A C 1
ATOM 3455 O O . ILE A 1 435 ? -9.143 31.520 -5.820 1.00 51.44 435 ILE A O 1
ATOM 3459 N N . ARG A 1 436 ? -9.805 33.500 -5.032 1.00 57.12 436 ARG A N 1
ATOM 3460 C CA . ARG A 1 436 ? -11.115 33.455 -5.714 1.00 57.12 436 ARG A CA 1
ATOM 3461 C C . ARG A 1 436 ? -11.010 33.370 -7.238 1.00 57.12 436 ARG A C 1
ATOM 3463 O O . ARG A 1 436 ? -11.855 32.744 -7.877 1.00 57.12 436 ARG A O 1
ATOM 3470 N N . LYS A 1 437 ? -9.992 34.003 -7.831 1.00 54.88 437 LYS A N 1
ATOM 3471 C CA . LYS A 1 437 ? -9.755 33.937 -9.280 1.00 54.88 437 LYS A CA 1
ATOM 3472 C C . LYS A 1 437 ? -9.236 32.566 -9.715 1.00 54.88 437 LYS A C 1
ATOM 3474 O O . LYS A 1 437 ? -9.679 32.091 -10.756 1.00 54.88 437 LYS A O 1
ATOM 3479 N N . SER A 1 438 ? -8.382 31.912 -8.920 1.00 59.44 438 SER A N 1
ATOM 3480 C CA . SER A 1 438 ? -7.916 30.560 -9.255 1.00 59.44 438 SER A CA 1
ATOM 3481 C C . SER A 1 438 ? -9.027 29.517 -9.105 1.00 59.44 438 SER A C 1
ATOM 3483 O O . SER A 1 438 ? -9.177 28.682 -9.990 1.00 59.44 438 SER A O 1
ATOM 3485 N N . THR A 1 439 ? -9.885 29.617 -8.080 1.00 52.91 439 THR A N 1
ATOM 3486 C CA . THR A 1 439 ? -11.021 28.693 -7.902 1.00 52.91 439 THR A CA 1
ATOM 3487 C C . THR A 1 439 ? -12.008 28.759 -9.071 1.00 52.91 439 THR A C 1
ATOM 3489 O O . THR A 1 439 ? -12.353 27.723 -9.628 1.00 52.91 439 THR A O 1
ATOM 3492 N N . ARG A 1 440 ? -12.378 29.963 -9.539 1.00 62.28 440 ARG A N 1
ATOM 3493 C CA . ARG A 1 440 ? -13.259 30.116 -10.717 1.00 62.28 440 ARG A CA 1
ATOM 3494 C C . ARG A 1 440 ? -12.647 29.576 -12.009 1.00 62.28 440 ARG A C 1
ATOM 3496 O O . ARG A 1 440 ? -13.368 29.115 -12.887 1.00 62.28 440 ARG A O 1
ATOM 3503 N N . GLN A 1 441 ? -11.326 29.659 -12.152 1.00 63.66 441 GLN A N 1
ATOM 3504 C CA . GLN A 1 441 ? -10.630 29.141 -13.329 1.00 63.66 441 GLN A CA 1
ATOM 3505 C C . GLN A 1 441 ? -10.575 27.605 -13.320 1.00 63.66 441 GLN A C 1
ATOM 3507 O O . GLN A 1 441 ? -10.671 26.986 -14.378 1.00 63.66 441 GLN A O 1
ATOM 3512 N N . ILE A 1 442 ? -10.489 26.998 -12.132 1.00 59.28 442 ILE A N 1
ATOM 3513 C CA . ILE A 1 442 ? -10.559 25.544 -11.937 1.00 59.28 442 ILE A CA 1
ATOM 3514 C C . ILE A 1 442 ? -11.982 25.026 -12.195 1.00 59.28 442 ILE A C 1
ATOM 3516 O O . ILE A 1 442 ? -12.139 24.055 -12.928 1.00 59.28 442 ILE A O 1
ATOM 3520 N N . GLU A 1 443 ? -13.012 25.696 -11.667 1.00 61.88 443 GLU A N 1
ATOM 3521 C CA . GLU A 1 443 ? -14.422 25.333 -11.898 1.00 61.88 443 GLU A CA 1
ATOM 3522 C C . GLU A 1 443 ? -14.776 25.374 -13.389 1.00 61.88 443 GLU A C 1
ATOM 3524 O O . GLU A 1 443 ? -15.312 24.407 -13.926 1.00 61.88 443 GLU A O 1
ATOM 3529 N N . LYS A 1 444 ? -14.370 26.440 -14.090 1.00 70.62 444 LYS A N 1
ATOM 3530 C CA . LYS A 1 444 ? -14.595 26.567 -15.533 1.00 70.62 444 LYS A CA 1
ATOM 3531 C C . LYS A 1 444 ? -13.876 25.474 -16.339 1.00 70.62 444 LYS A C 1
ATOM 3533 O O . LYS A 1 444 ? -14.461 24.895 -17.244 1.00 70.62 444 LYS A O 1
ATOM 3538 N N . SER A 1 445 ? -12.636 25.142 -15.971 1.00 66.38 445 SER A N 1
ATOM 3539 C CA . SER A 1 445 ? -11.878 24.051 -16.605 1.00 66.38 445 SER A CA 1
ATOM 3540 C C . SER A 1 445 ? -12.530 22.674 -16.388 1.00 66.38 445 SER A C 1
ATOM 3542 O O . SER A 1 445 ? -12.496 21.811 -17.267 1.00 66.38 445 SER A O 1
ATOM 3544 N N . ALA A 1 446 ? -13.166 22.451 -15.234 1.00 53.50 446 ALA A N 1
ATOM 3545 C CA . ALA A 1 446 ? -13.901 21.218 -14.957 1.00 53.50 446 ALA A CA 1
ATOM 3546 C C . ALA A 1 446 ? -15.208 21.115 -15.770 1.00 53.50 446 ALA A C 1
ATOM 3548 O O . ALA A 1 446 ? -15.522 20.038 -16.280 1.00 53.50 446 ALA A O 1
ATOM 3549 N N . GLU A 1 447 ? -15.939 22.222 -15.935 1.00 64.88 447 GLU A N 1
ATOM 3550 C CA . GLU A 1 447 ? -17.144 22.289 -16.778 1.00 64.88 447 GLU A CA 1
ATOM 3551 C C . GLU A 1 447 ? -16.826 22.082 -18.268 1.00 64.88 447 GLU A C 1
ATOM 3553 O O . GLU A 1 447 ? -17.526 21.326 -18.953 1.00 64.88 447 GLU A O 1
ATOM 3558 N N . ASP A 1 448 ? -15.733 22.678 -18.755 1.00 74.12 448 ASP A N 1
ATOM 3559 C CA . ASP A 1 448 ? -15.269 22.518 -20.137 1.00 74.12 448 ASP A CA 1
ATOM 3560 C C . ASP A 1 448 ? -14.881 21.046 -20.417 1.00 74.12 448 ASP A C 1
ATOM 3562 O O . ASP A 1 448 ? -15.332 20.456 -21.403 1.00 74.12 448 ASP A O 1
ATOM 3566 N N . ASN A 1 449 ? -14.160 20.396 -19.491 1.00 62.91 449 ASN A N 1
ATOM 3567 C CA . ASN A 1 449 ? -13.804 18.971 -19.582 1.00 62.91 449 ASN A CA 1
ATOM 3568 C C . ASN A 1 449 ? -15.025 18.033 -19.534 1.00 62.91 449 ASN A C 1
ATOM 3570 O O . ASN A 1 449 ? -15.066 17.009 -20.225 1.00 62.91 449 ASN A O 1
ATOM 3574 N N . PHE A 1 450 ? -16.033 18.352 -18.715 1.00 59.41 450 PHE A N 1
ATOM 3575 C CA . PHE A 1 450 ? -17.269 17.569 -18.653 1.00 59.41 450 PHE A CA 1
ATOM 3576 C C . PHE A 1 450 ? -18.046 17.658 -19.972 1.00 59.41 450 PHE A C 1
ATOM 3578 O O . PHE A 1 450 ? -18.492 16.637 -20.504 1.00 59.41 450 PHE A O 1
ATOM 3585 N N . THR A 1 451 ? -18.138 18.861 -20.540 1.00 73.31 451 THR A N 1
ATOM 3586 C CA . THR A 1 451 ? -18.814 19.116 -21.818 1.00 73.31 451 THR A CA 1
ATOM 3587 C C . THR A 1 451 ? -18.123 18.385 -22.973 1.00 73.31 451 THR A C 1
ATOM 3589 O O . THR A 1 451 ? -18.789 17.727 -23.776 1.00 73.31 451 THR A O 1
ATOM 3592 N N . GLU A 1 452 ? -16.787 18.402 -23.018 1.00 78.75 452 GLU A N 1
ATOM 3593 C CA . GLU A 1 452 ? -16.010 17.671 -24.027 1.00 78.75 452 GLU A CA 1
ATOM 3594 C C . GLU A 1 452 ? -16.241 16.151 -23.946 1.00 78.75 452 GLU A C 1
ATOM 3596 O O . GLU A 1 452 ? -16.411 15.477 -24.969 1.00 78.75 452 GLU A O 1
ATOM 3601 N N . ARG A 1 453 ? -16.324 15.595 -22.731 1.00 63.22 453 ARG A N 1
ATOM 3602 C CA . ARG A 1 453 ? -16.571 14.162 -22.518 1.00 63.22 453 ARG A CA 1
ATOM 3603 C C . ARG A 1 453 ? -17.962 13.730 -22.987 1.00 63.22 453 ARG A C 1
ATOM 3605 O O . ARG A 1 453 ? -18.079 12.675 -23.614 1.00 63.22 453 ARG A O 1
ATOM 3612 N N . ILE A 1 454 ? -18.995 14.532 -22.723 1.00 73.88 454 ILE A N 1
ATOM 3613 C CA . ILE A 1 454 ? -20.361 14.275 -23.209 1.00 73.88 454 ILE A CA 1
ATOM 3614 C C . ILE A 1 454 ? -20.403 14.306 -24.741 1.00 73.88 454 ILE A C 1
ATOM 3616 O O . ILE A 1 454 ? -20.975 13.406 -25.359 1.00 73.88 454 ILE A O 1
ATOM 3620 N N . GLU A 1 455 ? -19.728 15.271 -25.368 1.00 80.62 455 GLU A N 1
ATOM 3621 C CA . GLU A 1 455 ? -19.672 15.363 -26.829 1.00 80.62 455 GLU A CA 1
ATOM 3622 C C . GLU A 1 455 ? -18.912 14.183 -27.457 1.00 80.62 455 GLU A C 1
ATOM 3624 O O . GLU A 1 455 ? -19.299 13.677 -28.514 1.00 80.62 455 GLU A O 1
ATOM 3629 N N . ARG A 1 456 ? -17.875 13.667 -26.787 1.00 69.75 456 ARG A N 1
ATOM 3630 C CA . ARG A 1 456 ? -17.151 12.463 -27.225 1.00 69.75 456 ARG A CA 1
ATOM 3631 C C . ARG A 1 456 ? -18.035 11.215 -27.183 1.00 69.75 456 ARG A C 1
ATOM 3633 O O . ARG A 1 456 ? -18.041 10.448 -28.142 1.00 69.75 456 ARG A O 1
ATOM 3640 N N . ILE A 1 457 ? -18.816 11.040 -26.115 1.00 65.06 457 ILE A N 1
ATOM 3641 C CA . ILE A 1 457 ? -19.785 9.937 -25.986 1.00 65.06 457 ILE A CA 1
ATOM 3642 C C . ILE A 1 457 ? -20.865 10.046 -27.069 1.00 65.06 457 ILE A C 1
ATOM 3644 O O . ILE A 1 457 ? -21.192 9.049 -27.712 1.00 65.06 457 ILE A O 1
ATOM 3648 N N . ARG A 1 458 ? -21.365 11.260 -27.339 1.00 77.19 458 ARG A N 1
ATOM 3649 C CA . ARG A 1 458 ? -22.342 11.512 -28.406 1.00 77.19 458 ARG A CA 1
ATOM 3650 C C . ARG A 1 458 ? -21.794 11.129 -29.782 1.00 77.19 458 ARG A C 1
ATOM 3652 O O . ARG A 1 458 ? -22.486 10.452 -30.539 1.00 77.19 458 ARG A O 1
ATOM 3659 N N . LYS A 1 459 ? -20.547 11.502 -30.086 1.00 80.00 459 LYS A N 1
ATOM 3660 C CA . LYS A 1 459 ? -19.869 11.142 -31.344 1.00 80.00 459 LYS A CA 1
ATOM 3661 C C . LYS A 1 459 ? -19.666 9.634 -31.490 1.00 80.00 459 LYS A C 1
ATOM 3663 O O . LYS A 1 459 ? -19.895 9.110 -32.573 1.00 80.00 459 LYS A O 1
ATOM 3668 N N . ILE A 1 460 ? -19.303 8.933 -30.413 1.00 68.94 460 ILE A N 1
ATOM 3669 C CA . ILE A 1 460 ? -19.194 7.464 -30.413 1.00 68.94 460 ILE A CA 1
ATOM 3670 C C . ILE A 1 460 ? -20.563 6.830 -30.684 1.00 68.94 460 ILE A C 1
ATOM 3672 O O . ILE A 1 460 ? -20.670 5.969 -31.549 1.00 68.94 460 ILE A O 1
ATOM 3676 N N . GLY A 1 461 ? -21.624 7.297 -30.019 1.00 74.94 461 GLY A N 1
ATOM 3677 C CA . GLY A 1 461 ? -22.983 6.808 -30.265 1.00 74.94 461 GLY A CA 1
ATOM 3678 C C . GLY A 1 461 ? -23.456 7.040 -31.705 1.00 74.94 461 GLY A C 1
ATOM 3679 O O . GLY A 1 461 ? -24.117 6.181 -32.282 1.00 74.94 461 GLY A O 1
ATOM 3680 N N . GLN A 1 462 ? -23.081 8.168 -32.314 1.00 76.75 462 GLN A N 1
ATOM 3681 C CA . GLN A 1 462 ? -23.380 8.455 -33.720 1.00 76.75 462 GLN A CA 1
ATOM 3682 C C . GLN A 1 462 ? -22.580 7.583 -34.692 1.00 76.75 462 GLN A C 1
ATOM 3684 O O . GLN A 1 462 ? -23.162 7.116 -35.666 1.00 76.75 462 GLN A O 1
ATOM 3689 N N . ALA A 1 463 ? -21.296 7.332 -34.414 1.00 72.75 463 ALA A N 1
ATOM 3690 C CA . ALA A 1 463 ? -20.455 6.444 -35.218 1.00 72.75 463 ALA A CA 1
ATOM 3691 C C . ALA A 1 463 ? -20.964 4.995 -35.176 1.00 72.75 463 ALA A C 1
ATOM 3693 O O . ALA A 1 463 ? -21.135 4.364 -36.212 1.00 72.75 463 ALA A O 1
ATOM 3694 N N . ILE A 1 464 ? -21.330 4.512 -33.985 1.00 70.44 464 ILE A N 1
ATOM 3695 C CA . ILE A 1 464 ? -21.961 3.198 -33.823 1.00 70.44 464 ILE A CA 1
ATOM 3696 C C . ILE A 1 464 ? -23.269 3.149 -34.619 1.00 70.44 464 ILE A C 1
ATOM 3698 O O . ILE A 1 464 ? -23.512 2.185 -35.328 1.00 70.44 464 ILE A O 1
ATOM 3702 N N . LYS A 1 465 ? -24.099 4.200 -34.563 1.00 72.00 465 LYS A N 1
ATOM 3703 C CA . LYS A 1 465 ? -25.368 4.248 -35.305 1.00 72.00 465 LYS A CA 1
ATOM 3704 C C . LYS A 1 465 ? -25.178 4.262 -36.828 1.00 72.00 465 LYS A C 1
ATOM 3706 O O . LYS A 1 465 ? -26.042 3.743 -37.526 1.00 72.00 465 LYS A O 1
ATOM 3711 N N . SER A 1 466 ? -24.089 4.840 -37.342 1.00 74.25 466 SER A N 1
ATOM 3712 C CA . SER A 1 466 ? -23.794 4.851 -38.783 1.00 74.25 466 SER A CA 1
ATOM 3713 C C . SER A 1 466 ? -23.264 3.524 -39.323 1.00 74.25 466 SER A C 1
ATOM 3715 O O . SER A 1 466 ? -23.364 3.297 -40.525 1.00 74.25 466 SER A O 1
ATOM 3717 N N . ASP A 1 467 ? -22.743 2.650 -38.458 1.00 73.56 467 ASP A N 1
ATOM 3718 C CA . ASP A 1 467 ? -22.212 1.340 -38.855 1.00 73.56 467 ASP A CA 1
ATOM 3719 C C . ASP A 1 467 ? -23.312 0.273 -39.037 1.00 73.56 467 ASP A C 1
ATOM 3721 O O . ASP A 1 467 ? -23.038 -0.820 -39.538 1.00 73.56 467 ASP A O 1
ATOM 3725 N N . PHE A 1 468 ? -24.567 0.582 -38.684 1.00 73.25 468 PHE A N 1
ATOM 3726 C CA . PHE A 1 468 ? -25.715 -0.307 -38.888 1.00 73.25 468 PHE A CA 1
ATOM 3727 C C . PHE A 1 468 ? -26.617 0.168 -40.039 1.00 73.25 468 PHE A C 1
ATOM 3729 O O . PHE A 1 468 ? -26.803 1.373 -40.230 1.00 73.25 468 PHE A O 1
ATOM 3736 N N . PRO A 1 469 ? -27.218 -0.759 -40.810 1.00 76.81 469 PRO A N 1
ATOM 3737 C CA . PRO A 1 469 ? -28.112 -0.406 -41.906 1.00 76.81 469 PRO A CA 1
ATOM 3738 C C . PRO A 1 469 ? -29.354 0.369 -41.414 1.00 76.81 469 PRO A C 1
ATOM 3740 O O . PRO A 1 469 ? -29.849 0.103 -40.310 1.00 76.81 469 PRO A O 1
ATOM 3743 N N . PRO A 1 470 ? -29.898 1.302 -42.224 1.00 58.94 470 PRO A N 1
ATOM 3744 C CA . PRO A 1 470 ? -31.150 1.993 -41.912 1.00 58.94 470 PRO A CA 1
ATOM 3745 C C . PRO A 1 470 ? -32.259 0.966 -41.641 1.00 58.94 470 PRO A C 1
ATOM 3747 O O . PRO A 1 470 ? -32.474 0.078 -42.465 1.00 58.94 470 PRO A O 1
ATOM 3750 N N . GLY A 1 471 ? -32.918 1.048 -40.482 1.00 64.50 471 GLY A N 1
ATOM 3751 C CA . GLY A 1 471 ? -33.909 0.061 -40.032 1.00 64.50 471 GLY A CA 1
ATOM 3752 C C . GLY A 1 471 ? -33.464 -0.846 -38.881 1.00 64.50 471 GLY A C 1
ATOM 3753 O O . GLY A 1 471 ? -34.315 -1.427 -38.215 1.00 64.50 471 GLY A O 1
ATOM 3754 N N . PHE A 1 472 ? -32.162 -0.938 -38.572 1.00 63.72 472 PHE A N 1
ATOM 3755 C CA . PHE A 1 472 ? -31.669 -1.818 -37.494 1.00 63.72 472 PHE A CA 1
ATOM 3756 C C . PHE A 1 472 ? -32.169 -1.417 -36.091 1.00 63.72 472 PHE A C 1
ATOM 3758 O O . PHE A 1 472 ? -32.269 -2.258 -35.203 1.00 63.72 472 PHE A O 1
ATOM 3765 N N . PHE A 1 473 ? -32.523 -0.142 -35.900 1.00 56.66 473 PHE A N 1
ATOM 3766 C CA . PHE A 1 473 ? -33.087 0.389 -34.653 1.00 56.66 473 PHE A CA 1
ATOM 3767 C C . PHE A 1 473 ? -34.570 0.785 -34.765 1.00 56.66 473 PHE A C 1
ATOM 3769 O O . PHE A 1 473 ? -35.099 1.366 -33.822 1.00 56.66 473 PHE A O 1
ATOM 3776 N N . ASP A 1 474 ? -35.252 0.456 -35.869 1.00 47.38 474 ASP A N 1
ATOM 3777 C CA . ASP A 1 474 ? -36.670 0.797 -36.089 1.00 47.38 474 ASP A CA 1
ATOM 3778 C C . ASP A 1 474 ? -37.626 -0.271 -35.524 1.00 47.38 474 ASP A C 1
ATOM 3780 O O . ASP A 1 474 ? -38.727 -0.487 -36.030 1.00 47.38 474 ASP A O 1
ATOM 3784 N N . ALA A 1 475 ? -37.220 -0.947 -34.445 1.00 40.84 475 ALA A N 1
ATOM 3785 C CA . ALA A 1 475 ? -38.179 -1.645 -33.604 1.00 40.84 475 ALA A CA 1
ATOM 3786 C C . ALA A 1 475 ? -38.966 -0.589 -32.820 1.00 40.84 475 ALA A C 1
ATOM 3788 O O . ALA A 1 475 ? -38.384 0.255 -32.138 1.00 40.84 475 ALA A O 1
ATOM 3789 N N . ASP A 1 476 ? -40.286 -0.640 -32.960 1.00 44.62 476 ASP A N 1
ATOM 3790 C CA . ASP A 1 476 ? -41.263 0.288 -32.406 1.00 44.62 476 ASP A CA 1
ATOM 3791 C C . ASP A 1 476 ? -41.149 0.413 -30.873 1.00 44.62 476 ASP A C 1
ATOM 3793 O O . ASP A 1 476 ? -41.805 -0.276 -30.097 1.00 44.62 476 ASP A O 1
ATOM 3797 N N . MET A 1 477 ? -40.269 1.311 -30.427 1.00 35.69 477 MET A N 1
ATOM 3798 C CA . MET A 1 477 ? -40.064 1.675 -29.022 1.00 35.69 477 MET A CA 1
ATOM 3799 C C . MET A 1 477 ? -41.196 2.566 -28.478 1.00 35.69 477 MET A C 1
ATOM 3801 O O . MET A 1 477 ? -41.114 3.019 -27.337 1.00 35.69 477 MET A O 1
ATOM 3805 N N . SER A 1 478 ? -42.250 2.830 -29.264 1.00 37.69 478 SER A N 1
ATOM 3806 C CA . SER A 1 478 ? -43.390 3.654 -28.840 1.00 37.69 478 SER A CA 1
ATOM 3807 C C . SER A 1 478 ? -44.365 2.935 -27.897 1.00 37.69 478 SER A C 1
ATOM 3809 O O . SER A 1 478 ? -45.220 3.585 -27.298 1.00 37.69 478 SER A O 1
ATOM 3811 N N . SER A 1 479 ? -44.212 1.620 -27.692 1.00 35.44 479 SER A N 1
ATOM 3812 C CA . SER A 1 479 ? -45.089 0.826 -26.819 1.00 35.44 479 SER A CA 1
ATOM 3813 C C . SER A 1 479 ? -44.514 0.497 -25.435 1.00 35.44 479 SER A C 1
ATOM 3815 O O . SER A 1 479 ? -45.135 -0.261 -24.688 1.00 35.44 479 SER A O 1
ATOM 3817 N N . LEU A 1 480 ? -43.341 1.021 -25.063 1.00 34.56 480 LEU A N 1
ATOM 3818 C CA . LEU A 1 480 ? -42.831 0.873 -23.697 1.00 34.56 480 LEU A CA 1
ATOM 3819 C C . LEU A 1 480 ? -43.349 2.027 -22.830 1.00 34.56 480 LEU A C 1
ATOM 3821 O O . LEU A 1 480 ? -43.164 3.185 -23.208 1.00 34.56 480 LEU A O 1
ATOM 3825 N N . PRO A 1 481 ? -43.972 1.755 -21.667 1.00 37.25 481 PRO A N 1
ATOM 3826 C CA . PRO A 1 481 ? -44.437 2.820 -20.791 1.00 37.25 481 PRO A CA 1
ATOM 3827 C C . PRO A 1 481 ? -43.245 3.693 -20.386 1.00 37.25 481 PRO A C 1
ATOM 3829 O O . PRO A 1 481 ? -42.180 3.173 -20.033 1.00 37.25 481 PRO A O 1
ATOM 3832 N N . GLU A 1 482 ? -43.414 5.016 -20.455 1.00 34.31 482 GLU A N 1
ATOM 3833 C CA . GLU A 1 482 ? -42.431 5.987 -19.974 1.00 34.31 482 GLU A CA 1
ATOM 3834 C C . GLU A 1 482 ? -42.209 5.785 -18.470 1.00 34.31 482 GLU A C 1
ATOM 3836 O O . GLU A 1 482 ? -42.868 6.377 -17.617 1.00 34.31 482 GLU A O 1
ATOM 3841 N N . LEU A 1 483 ? -41.265 4.913 -18.132 1.00 43.31 483 LEU A N 1
ATOM 3842 C CA . LEU A 1 483 ? -40.721 4.833 -16.791 1.00 43.31 483 LEU A CA 1
ATOM 3843 C C . LEU A 1 483 ? -39.821 6.048 -16.589 1.00 43.31 483 LEU A C 1
ATOM 3845 O O . LEU A 1 483 ? -38.881 6.287 -17.352 1.00 43.31 483 LEU A O 1
ATOM 3849 N N . SER A 1 484 ? -40.102 6.805 -15.533 1.00 60.84 484 SER A N 1
ATOM 3850 C CA . SER A 1 484 ? -39.233 7.890 -15.085 1.00 60.84 484 SER A CA 1
ATOM 3851 C C . SER A 1 484 ? -37.808 7.369 -14.838 1.00 60.84 484 SER A C 1
ATOM 3853 O O . SER A 1 484 ? -37.605 6.212 -14.464 1.00 60.84 484 SER A O 1
ATOM 3855 N N . LEU A 1 485 ? -36.796 8.224 -15.028 1.00 43.34 485 LEU A N 1
ATOM 3856 C CA . LEU A 1 485 ? -35.373 7.885 -14.841 1.00 43.34 485 LEU A CA 1
ATOM 3857 C C . LEU A 1 485 ? -35.077 7.204 -13.489 1.00 43.34 485 LEU A C 1
ATOM 3859 O O . LEU A 1 485 ? -34.190 6.359 -13.400 1.00 43.34 485 LEU A O 1
ATOM 3863 N N . SER A 1 486 ? -35.852 7.527 -12.453 1.00 45.22 486 SER A N 1
ATOM 3864 C CA . SER A 1 486 ? -35.777 6.912 -11.126 1.00 45.22 486 SER A CA 1
ATOM 3865 C C . SER A 1 486 ? -36.274 5.462 -11.088 1.00 45.22 486 SER A C 1
ATOM 3867 O O . SER A 1 486 ? -35.713 4.654 -10.353 1.00 45.22 486 SER A O 1
ATOM 3869 N N . GLN A 1 487 ? -37.281 5.102 -11.887 1.00 50.34 487 GLN A N 1
ATOM 3870 C CA . GLN A 1 487 ? -37.804 3.733 -11.971 1.00 50.34 487 GLN A CA 1
ATOM 3871 C C . GLN A 1 487 ? -36.854 2.801 -12.734 1.00 50.34 487 GLN A C 1
ATOM 3873 O O . GLN A 1 487 ? -36.693 1.650 -12.336 1.00 50.34 487 GLN A O 1
ATOM 3878 N N . ARG A 1 488 ? -36.167 3.304 -13.772 1.00 50.22 488 ARG A N 1
ATOM 3879 C CA . ARG A 1 488 ? -35.103 2.549 -14.464 1.00 50.22 488 ARG A CA 1
ATOM 3880 C C . ARG A 1 488 ? -33.898 2.310 -13.560 1.00 50.22 488 ARG A C 1
ATOM 3882 O O . ARG A 1 488 ? -33.459 1.176 -13.433 1.00 50.22 488 ARG A O 1
ATOM 3889 N N . ALA A 1 489 ? -33.450 3.340 -12.842 1.00 47.28 489 ALA A N 1
ATOM 3890 C CA . ALA A 1 489 ? -32.342 3.203 -11.900 1.00 47.28 489 ALA A CA 1
ATOM 3891 C C . ALA A 1 489 ? -32.628 2.171 -10.789 1.00 47.28 489 ALA A C 1
ATOM 3893 O O . ALA A 1 489 ? -31.729 1.439 -10.388 1.00 47.28 489 ALA A O 1
ATOM 3894 N N . LEU A 1 490 ? -33.873 2.076 -10.305 1.00 44.66 490 LEU A N 1
ATOM 3895 C CA . LEU A 1 490 ? -34.247 1.100 -9.278 1.00 44.66 490 LEU A CA 1
ATOM 3896 C C . LEU A 1 490 ? -34.349 -0.334 -9.829 1.00 44.66 490 LEU A C 1
ATOM 3898 O O . LEU A 1 490 ? -33.914 -1.266 -9.152 1.00 44.66 490 LEU A O 1
ATOM 3902 N N . ALA A 1 491 ? -34.878 -0.511 -11.046 1.00 48.06 491 ALA A N 1
ATOM 3903 C CA . ALA A 1 491 ? -34.928 -1.804 -11.736 1.00 48.06 491 ALA A CA 1
ATOM 3904 C C . ALA A 1 491 ? -33.521 -2.332 -12.083 1.00 48.06 491 ALA A C 1
ATOM 3906 O O . ALA A 1 491 ? -33.243 -3.523 -11.933 1.00 48.06 491 ALA A O 1
ATOM 3907 N N . ASP A 1 492 ? -32.601 -1.440 -12.450 1.00 45.41 492 ASP A N 1
ATOM 3908 C CA . ASP A 1 492 ? -31.197 -1.785 -12.679 1.00 45.41 492 ASP A CA 1
ATOM 3909 C C . ASP A 1 492 ? -30.506 -2.180 -11.360 1.00 45.41 492 ASP A C 1
ATOM 3911 O O . ASP A 1 492 ? -29.827 -3.199 -11.287 1.00 45.41 492 ASP A O 1
ATOM 3915 N N . VAL A 1 493 ? -30.742 -1.455 -10.262 1.00 41.66 493 VAL A N 1
ATOM 3916 C CA . VAL A 1 493 ? -30.145 -1.788 -8.951 1.00 41.66 493 VAL A CA 1
ATOM 3917 C C . VAL A 1 493 ? -30.659 -3.120 -8.387 1.00 41.66 493 VAL A C 1
ATOM 3919 O O . VAL A 1 493 ? -29.889 -3.865 -7.783 1.00 41.66 493 VAL A O 1
ATOM 3922 N N . THR A 1 494 ? -31.939 -3.445 -8.588 1.00 45.66 494 THR A N 1
ATOM 3923 C CA . THR A 1 494 ? -32.535 -4.700 -8.087 1.00 45.66 494 THR A CA 1
ATOM 3924 C C . THR A 1 494 ? -32.237 -5.910 -8.972 1.00 45.66 494 THR A C 1
ATOM 3926 O O . THR A 1 494 ? -32.077 -7.008 -8.440 1.00 45.66 494 THR A O 1
ATOM 3929 N N . SER A 1 495 ? -32.093 -5.735 -10.289 1.00 45.53 495 SER A N 1
ATOM 3930 C CA . SER A 1 495 ? -31.721 -6.830 -11.200 1.00 45.53 495 SER A CA 1
ATOM 3931 C C . SER A 1 495 ? -30.252 -7.248 -11.081 1.00 45.53 495 SER A C 1
ATOM 3933 O O . SER A 1 495 ? -29.944 -8.427 -11.248 1.00 45.53 495 SER A O 1
ATOM 3935 N N . PHE A 1 496 ? -29.349 -6.327 -10.725 1.00 36.25 496 PHE A N 1
ATOM 3936 C CA . PHE A 1 496 ? -27.926 -6.639 -10.544 1.00 36.25 496 PHE A CA 1
ATOM 3937 C C . PHE A 1 496 ? -27.585 -7.316 -9.201 1.00 36.25 496 PHE A C 1
ATOM 3939 O O . PHE A 1 496 ? -26.518 -7.921 -9.092 1.00 36.25 496 PHE A O 1
ATOM 3946 N N . TYR A 1 497 ? -28.463 -7.257 -8.187 1.00 34.66 497 TYR A N 1
ATOM 3947 C CA . TYR A 1 497 ? -28.193 -7.805 -6.845 1.00 34.66 497 TYR A CA 1
ATOM 3948 C C . TYR A 1 497 ? -29.418 -8.472 -6.187 1.00 34.66 497 TYR A C 1
ATOM 3950 O O . TYR A 1 497 ? -29.921 -7.973 -5.173 1.00 34.66 497 TYR A O 1
ATOM 3958 N N . PRO A 1 498 ? -29.901 -9.621 -6.691 1.00 36.03 498 PRO A N 1
ATOM 3959 C CA . PRO A 1 498 ? -30.960 -10.355 -6.008 1.00 36.03 498 PRO A CA 1
ATOM 3960 C C . PRO A 1 498 ? -30.458 -10.900 -4.654 1.00 36.03 498 PRO A C 1
ATOM 3962 O O . PRO A 1 498 ? -29.470 -11.631 -4.597 1.00 36.03 498 PRO A O 1
ATOM 3965 N N . GLY A 1 499 ? -31.138 -10.532 -3.558 1.00 41.78 499 GLY A N 1
ATOM 3966 C CA . GLY A 1 499 ? -30.902 -11.067 -2.204 1.00 41.78 499 GLY A CA 1
ATOM 3967 C C . GLY A 1 499 ? -29.950 -10.272 -1.295 1.00 41.78 499 GLY A C 1
ATOM 3968 O O . GLY A 1 499 ? -29.480 -10.806 -0.291 1.00 41.78 499 GLY A O 1
ATOM 3969 N N . CYS A 1 500 ? -29.631 -9.015 -1.622 1.00 40.84 500 CYS A N 1
ATOM 3970 C CA . CYS A 1 500 ? -28.853 -8.147 -0.733 1.00 40.84 500 CYS A CA 1
ATOM 3971 C C . CYS A 1 500 ? -29.773 -7.389 0.242 1.00 40.84 500 CYS A C 1
ATOM 3973 O O . CYS A 1 500 ? -30.616 -6.607 -0.189 1.00 40.84 500 CYS A O 1
ATOM 3975 N N . GLU A 1 501 ? -29.547 -7.545 1.549 1.00 45.53 501 GLU A N 1
ATOM 3976 C CA . GLU A 1 501 ? -30.274 -6.862 2.640 1.00 45.53 501 GLU A CA 1
ATOM 3977 C C . GLU A 1 501 ? -30.282 -5.324 2.465 1.00 45.53 501 GLU A C 1
ATOM 3979 O O . GLU A 1 501 ? -31.263 -4.645 2.758 1.00 45.53 501 GLU A O 1
ATOM 3984 N N . ASN A 1 502 ? -29.232 -4.758 1.853 1.00 46.69 502 ASN A N 1
ATOM 3985 C CA . ASN A 1 502 ? -29.163 -3.329 1.527 1.00 46.69 502 ASN A CA 1
ATOM 3986 C C . ASN A 1 502 ? -30.068 -2.920 0.350 1.00 46.69 502 ASN A C 1
ATOM 3988 O O . ASN A 1 502 ? -30.524 -1.780 0.310 1.00 46.69 502 ASN A O 1
ATOM 3992 N N . ALA A 1 503 ? -30.339 -3.816 -0.604 1.00 47.38 503 ALA A N 1
ATOM 3993 C CA . ALA A 1 503 ? -31.263 -3.549 -1.708 1.00 47.38 503 ALA A CA 1
ATOM 3994 C C . ALA A 1 503 ? -32.721 -3.559 -1.222 1.00 47.38 503 ALA A C 1
ATOM 3996 O O . ALA A 1 503 ? -33.519 -2.734 -1.667 1.00 47.38 503 ALA A O 1
ATOM 3997 N N . GLU A 1 504 ? -33.050 -4.420 -0.255 1.00 53.56 504 GLU A N 1
ATOM 3998 C CA . GLU A 1 504 ? -34.356 -4.423 0.416 1.00 53.56 504 GLU A CA 1
ATOM 3999 C C . GLU A 1 504 ? -34.566 -3.156 1.252 1.00 53.56 504 GLU A C 1
ATOM 4001 O O . GLU A 1 504 ? -35.607 -2.513 1.130 1.00 53.56 504 GLU A O 1
ATOM 4006 N N . ILE A 1 505 ? -33.553 -2.716 2.009 1.00 60.12 505 ILE A N 1
ATOM 4007 C CA . ILE A 1 505 ? -33.616 -1.466 2.786 1.00 60.12 505 ILE A CA 1
ATOM 4008 C C . ILE A 1 505 ? -33.775 -0.243 1.868 1.00 60.12 505 ILE A C 1
ATOM 4010 O O . ILE A 1 505 ? -34.591 0.636 2.146 1.00 60.12 505 ILE A O 1
ATOM 4014 N N . LEU A 1 506 ? -33.033 -0.184 0.756 1.00 50.72 506 LEU A N 1
ATOM 4015 C CA . LEU A 1 506 ? -33.150 0.904 -0.222 1.00 50.72 506 LEU A CA 1
ATOM 4016 C C . LEU A 1 506 ? -34.502 0.886 -0.952 1.00 50.72 506 LEU A C 1
ATOM 4018 O O . LEU A 1 506 ? -35.048 1.950 -1.242 1.00 50.72 506 LEU A O 1
ATOM 4022 N N . SER A 1 507 ? -35.060 -0.301 -1.208 1.00 64.94 507 SER A N 1
ATOM 4023 C CA . SER A 1 507 ? -36.399 -0.465 -1.778 1.00 64.94 507 SER A CA 1
ATOM 4024 C C . SER A 1 507 ? -37.478 0.026 -0.810 1.00 64.94 507 SER A C 1
ATOM 4026 O O . SER A 1 507 ? -38.299 0.861 -1.182 1.00 64.94 507 SER A O 1
ATOM 4028 N N . GLU A 1 508 ? -37.445 -0.398 0.455 1.00 64.44 508 GLU A N 1
ATOM 4029 C CA . GLU A 1 508 ? -38.424 0.014 1.470 1.00 64.44 508 GLU A CA 1
ATOM 4030 C C . GLU A 1 508 ? -38.361 1.515 1.790 1.00 64.44 508 GLU A C 1
ATOM 4032 O O . GLU A 1 508 ? -39.394 2.183 1.896 1.00 64.44 508 GLU A O 1
ATOM 4037 N N . ASP A 1 509 ? -37.163 2.095 1.868 1.00 58.75 509 ASP A N 1
ATOM 4038 C CA . ASP A 1 509 ? -36.996 3.534 2.088 1.00 58.75 509 ASP A CA 1
ATOM 4039 C C . ASP A 1 509 ? -37.470 4.355 0.871 1.00 58.75 509 ASP A C 1
ATOM 4041 O O . ASP A 1 509 ? -38.097 5.407 1.025 1.00 58.75 509 ASP A O 1
ATOM 4045 N N . TYR A 1 510 ? -37.280 3.846 -0.352 1.00 63.16 510 TYR A N 1
ATOM 4046 C CA . TYR A 1 510 ? -37.836 4.458 -1.562 1.00 63.16 510 TYR A CA 1
ATOM 4047 C C . TYR A 1 510 ? -39.372 4.409 -1.577 1.00 63.16 510 TYR A C 1
ATOM 4049 O O . TYR A 1 510 ? -40.019 5.433 -1.821 1.00 63.16 510 TYR A O 1
ATOM 4057 N N . LYS A 1 511 ? -39.971 3.258 -1.239 1.00 69.25 511 LYS A N 1
ATOM 4058 C CA . LYS A 1 511 ? -41.433 3.097 -1.125 1.00 69.25 511 LYS A CA 1
ATOM 4059 C C . LYS A 1 511 ? -42.030 4.047 -0.086 1.00 69.25 511 LYS A C 1
ATOM 4061 O O . LYS A 1 511 ? -43.075 4.648 -0.330 1.00 69.25 511 LYS A O 1
ATOM 4066 N N . LYS A 1 512 ? -41.341 4.242 1.042 1.00 71.19 512 LYS A N 1
ATOM 4067 C CA . LYS A 1 512 ? -41.760 5.156 2.113 1.00 71.19 512 LYS A CA 1
ATOM 4068 C C . LYS A 1 512 ? -41.726 6.627 1.691 1.00 71.19 512 LYS A C 1
ATOM 4070 O O . LYS A 1 512 ? -42.568 7.409 2.130 1.00 71.19 512 LYS A O 1
ATOM 4075 N N . ARG A 1 513 ? -40.768 7.016 0.847 1.00 59.34 513 ARG A N 1
ATOM 4076 C CA . ARG A 1 513 ? -40.596 8.403 0.375 1.00 59.34 513 ARG A CA 1
ATOM 4077 C C . ARG A 1 513 ? -41.470 8.751 -0.831 1.00 59.34 513 ARG A C 1
ATOM 4079 O O . ARG A 1 513 ? -41.724 9.932 -1.066 1.00 59.34 513 ARG A O 1
ATOM 4086 N N . HIS A 1 514 ? -41.947 7.750 -1.571 1.00 63.66 514 HIS A N 1
ATOM 4087 C CA . HIS A 1 514 ? -42.742 7.938 -2.787 1.00 63.66 514 HIS A CA 1
ATOM 4088 C C . HIS A 1 514 ? -44.020 7.072 -2.809 1.00 63.66 514 HIS A C 1
ATOM 4090 O O . HIS A 1 514 ? -44.214 6.287 -3.741 1.00 63.66 514 HIS A O 1
ATOM 4096 N N . PRO A 1 515 ? -44.928 7.218 -1.823 1.00 63.19 515 PRO A N 1
ATOM 4097 C CA . PRO A 1 515 ? -46.125 6.376 -1.693 1.00 63.19 515 PRO A CA 1
ATOM 4098 C C . PRO A 1 515 ? -47.051 6.411 -2.925 1.00 63.19 515 PRO A C 1
ATOM 4100 O O . PRO A 1 515 ? -47.704 5.419 -3.243 1.00 63.19 515 PRO A O 1
ATOM 4103 N N . GLN A 1 516 ? -47.057 7.518 -3.673 1.00 59.97 516 GLN A N 1
ATOM 4104 C CA . GLN A 1 516 ? -47.820 7.704 -4.912 1.00 59.97 516 GLN A CA 1
ATOM 4105 C C . GLN A 1 516 ? -47.366 6.820 -6.088 1.00 59.97 516 GLN A C 1
ATOM 4107 O O . GLN A 1 516 ? -48.129 6.616 -7.025 1.00 59.97 516 GLN A O 1
ATOM 4112 N N . VAL A 1 517 ? -46.138 6.289 -6.060 1.00 52.66 517 VAL A N 1
ATOM 4113 C CA . VAL A 1 517 ? -45.634 5.383 -7.110 1.00 52.66 517 VAL A CA 1
ATOM 4114 C C . VAL A 1 517 ? -46.195 3.970 -6.921 1.00 52.66 517 VAL A C 1
ATOM 4116 O O . VAL A 1 517 ? -46.352 3.227 -7.884 1.00 52.66 517 VAL A O 1
ATOM 4119 N N . HIS A 1 518 ? -46.562 3.610 -5.688 1.00 50.41 518 HIS A N 1
ATOM 4120 C CA . HIS A 1 518 ? -47.039 2.271 -5.353 1.00 50.41 518 HIS A CA 1
ATOM 4121 C C . HIS A 1 518 ? -48.558 2.102 -5.509 1.00 50.41 518 HIS A C 1
ATOM 4123 O O . HIS A 1 518 ? -49.034 0.976 -5.667 1.00 50.41 518 HIS A O 1
ATOM 4129 N N . SER A 1 519 ? -49.328 3.198 -5.497 1.00 41.78 519 SER A N 1
ATOM 4130 C CA . SER A 1 519 ? -50.793 3.172 -5.623 1.00 41.78 519 SER A CA 1
ATOM 4131 C C . SER A 1 519 ? -51.300 2.909 -7.047 1.00 41.78 519 SER A C 1
ATOM 4133 O O . SER A 1 519 ? -52.479 2.612 -7.215 1.00 41.78 519 SER A O 1
ATOM 4135 N N . LEU A 1 520 ? -50.427 2.965 -8.059 1.00 38.84 520 LEU A N 1
ATOM 4136 C CA . LEU A 1 520 ? -50.757 2.697 -9.467 1.00 38.84 520 LEU A CA 1
ATOM 4137 C C . LEU A 1 520 ? -50.492 1.242 -9.901 1.00 38.84 520 LEU A C 1
ATOM 4139 O O . LEU A 1 520 ? -50.823 0.873 -11.022 1.00 38.84 520 LEU A O 1
ATOM 4143 N N . ALA A 1 521 ? -49.936 0.405 -9.020 1.00 37.22 521 ALA A N 1
ATOM 4144 C CA . ALA A 1 521 ? -49.545 -0.977 -9.317 1.00 37.22 521 ALA A CA 1
ATOM 4145 C C . ALA A 1 521 ? -50.444 -2.032 -8.639 1.00 37.22 521 ALA A C 1
ATOM 4147 O O . ALA A 1 521 ? -49.963 -3.090 -8.236 1.00 37.22 521 ALA A O 1
ATOM 4148 N N . LYS A 1 522 ? -51.749 -1.763 -8.482 1.00 36.56 522 LYS A N 1
ATOM 4149 C CA . LYS A 1 522 ? -52.720 -2.813 -8.129 1.00 36.56 522 LYS A CA 1
ATOM 4150 C C . LYS A 1 522 ? -53.430 -3.300 -9.396 1.00 36.56 522 LYS A C 1
ATOM 4152 O O . LYS A 1 522 ? -54.126 -2.494 -10.014 1.00 36.56 522 LYS A O 1
ATOM 4157 N N . PRO A 1 523 ? -53.308 -4.581 -9.783 1.00 34.44 523 PRO A N 1
ATOM 4158 C CA . PRO A 1 523 ? -54.132 -5.126 -10.851 1.00 34.44 523 PRO A CA 1
ATOM 4159 C C . PRO A 1 523 ? -55.592 -5.178 -10.376 1.00 34.44 523 PRO A C 1
ATOM 4161 O O . PRO A 1 523 ? -55.892 -5.727 -9.317 1.00 34.44 523 PRO A O 1
ATOM 4164 N N . GLN A 1 524 ? -56.500 -4.574 -11.144 1.00 36.62 524 GLN A N 1
ATOM 4165 C CA . GLN A 1 524 ? -57.940 -4.776 -10.994 1.00 36.62 524 GLN A CA 1
ATOM 4166 C C . GLN A 1 524 ? -58.344 -5.989 -11.839 1.00 36.62 524 GLN A C 1
ATOM 4168 O O . GLN A 1 524 ? -58.331 -5.921 -13.065 1.00 36.62 524 GLN A O 1
ATOM 4173 N N . GLY A 1 525 ? -58.687 -7.097 -11.186 1.00 42.25 525 GLY A N 1
ATOM 4174 C CA . GLY A 1 525 ? -59.266 -8.280 -11.823 1.00 42.25 525 GLY A CA 1
ATOM 4175 C C . GLY A 1 525 ? -59.625 -9.342 -10.777 1.00 42.25 525 GLY A C 1
ATOM 4176 O O . GLY A 1 525 ? -58.827 -9.546 -9.861 1.00 42.25 525 GLY A O 1
ATOM 4177 N N . PRO A 1 526 ? -60.809 -9.980 -10.855 1.00 40.72 526 PRO A N 1
ATOM 4178 C CA . PRO A 1 526 ? -61.283 -10.901 -9.831 1.00 40.72 526 PRO A CA 1
ATOM 4179 C C . PRO A 1 526 ? -60.696 -12.292 -10.078 1.00 40.72 526 PRO A C 1
ATOM 4181 O O . PRO A 1 526 ? -60.868 -12.851 -11.160 1.00 40.72 526 PRO A O 1
ATOM 4184 N N . TRP A 1 527 ? -60.024 -12.856 -9.078 1.00 34.34 527 TRP A N 1
ATOM 4185 C CA . TRP A 1 527 ? -59.686 -14.276 -9.068 1.00 34.34 527 TRP A CA 1
ATOM 4186 C C . TRP A 1 527 ? -60.572 -14.988 -8.057 1.00 34.34 527 TRP A C 1
ATOM 4188 O O . TRP A 1 527 ? -60.776 -14.499 -6.946 1.00 34.34 527 TRP A O 1
ATOM 4198 N N . MET A 1 528 ? -61.151 -16.084 -8.543 1.00 32.66 528 MET A N 1
ATOM 4199 C CA . MET A 1 528 ? -62.043 -16.991 -7.841 1.00 32.66 528 MET A CA 1
ATOM 4200 C C . MET A 1 528 ? -61.384 -17.549 -6.580 1.00 32.66 528 MET A C 1
ATOM 4202 O O . MET A 1 528 ? -60.182 -17.805 -6.557 1.00 32.66 528 MET A O 1
ATOM 4206 N N . GLU A 1 529 ? -62.213 -17.717 -5.555 1.00 39.50 529 GLU A N 1
ATOM 4207 C CA . GLU A 1 529 ? -61.931 -18.518 -4.370 1.00 39.50 529 GLU A CA 1
ATOM 4208 C C . GLU A 1 529 ? -61.610 -19.952 -4.814 1.00 39.50 529 GLU A C 1
ATOM 4210 O O . GLU A 1 529 ? -62.380 -20.552 -5.564 1.00 39.50 529 GLU A O 1
ATOM 4215 N N . GLU A 1 530 ? -60.461 -20.480 -4.387 1.00 33.66 530 GLU A N 1
ATOM 4216 C CA . GLU A 1 530 ? -60.202 -21.917 -4.418 1.00 33.66 530 GLU A CA 1
ATOM 4217 C C . GLU A 1 530 ? -60.430 -22.483 -3.022 1.00 33.66 530 GLU A C 1
ATOM 4219 O O . GLU A 1 530 ? -59.897 -21.990 -2.023 1.00 33.66 530 GLU A O 1
ATOM 4224 N N . ASP A 1 531 ? -61.283 -23.500 -3.022 1.00 33.25 531 ASP A N 1
ATOM 4225 C CA . ASP A 1 531 ? -61.774 -24.259 -1.894 1.00 33.25 531 ASP A CA 1
ATOM 4226 C C . ASP A 1 531 ? -60.669 -24.969 -1.102 1.00 33.25 531 ASP A C 1
ATOM 4228 O O . ASP A 1 531 ? -59.697 -25.520 -1.623 1.00 33.25 531 ASP A O 1
ATOM 4232 N N . GLU A 1 532 ? -60.936 -24.991 0.197 1.00 38.19 532 GLU A N 1
ATOM 4233 C CA . GLU A 1 532 ? -60.511 -25.948 1.209 1.00 38.19 532 GLU A CA 1
ATOM 4234 C C . GLU A 1 532 ? -60.392 -27.389 0.674 1.00 38.19 532 GLU A C 1
ATOM 4236 O O . GLU A 1 532 ? -61.371 -27.999 0.246 1.00 38.19 532 GLU A O 1
ATOM 4241 N N . PHE A 1 533 ? -59.209 -27.986 0.818 1.00 32.44 533 PHE A N 1
ATOM 4242 C CA . PHE A 1 533 ? -59.093 -29.427 1.035 1.00 32.44 533 PHE A CA 1
ATOM 4243 C C . PHE A 1 533 ? -58.143 -29.680 2.202 1.00 32.44 533 PHE A C 1
ATOM 4245 O O . PHE A 1 533 ? -56.919 -29.691 2.066 1.00 32.44 533 PHE A O 1
ATOM 4252 N N . ASP A 1 534 ? -58.757 -29.889 3.364 1.00 41.22 534 ASP A N 1
ATOM 4253 C CA . ASP A 1 534 ? -58.197 -30.679 4.450 1.00 41.22 534 ASP A CA 1
ATOM 4254 C C . ASP A 1 534 ? -57.850 -32.083 3.950 1.00 41.22 534 ASP A C 1
ATOM 4256 O O . ASP A 1 534 ? -58.612 -32.669 3.183 1.00 41.22 534 ASP A O 1
ATOM 4260 N N . LEU A 1 535 ? -56.748 -32.638 4.456 1.00 37.09 535 LEU A N 1
ATOM 4261 C CA . LEU A 1 535 ? -56.662 -34.021 4.937 1.00 37.09 535 LEU A CA 1
ATOM 4262 C C . LEU A 1 535 ? -55.340 -34.202 5.713 1.00 37.09 535 LEU A C 1
ATOM 4264 O O . LEU A 1 535 ? -54.247 -34.148 5.155 1.00 37.09 535 LEU A O 1
ATOM 4268 N N . ILE A 1 536 ? -55.478 -34.432 7.019 1.00 36.94 536 ILE A N 1
ATOM 4269 C CA . ILE A 1 536 ? -54.526 -35.129 7.903 1.00 36.94 536 ILE A CA 1
ATOM 4270 C C . ILE A 1 536 ? -55.147 -36.522 8.159 1.00 36.94 536 ILE A C 1
ATOM 4272 O O . ILE A 1 536 ? -56.382 -36.580 8.212 1.00 36.94 536 ILE A O 1
ATOM 4276 N N . PRO A 1 537 ? -54.404 -37.625 8.409 1.00 53.78 537 PRO A N 1
ATOM 4277 C CA . PRO A 1 537 ? -52.948 -37.788 8.545 1.00 53.78 537 PRO A CA 1
ATOM 4278 C C . PRO A 1 537 ? -52.264 -38.606 7.441 1.00 53.78 537 PRO A C 1
ATOM 4280 O O . PRO A 1 537 ? -52.898 -39.531 6.884 1.00 53.78 537 PRO A O 1
#

Secondary structure (DSSP, 8-state):
------------------PPPPPP------TTGGGSHHHHHHHHHHHHHHHHHHHHHHT-----PPPPP---EEEEE-TTS-TT-EEEEEE--EE-TTS--GGGS-----SHHHHHHHHHHEEEEHHHHHHHHHHHTTS--EEEESS---SHHHHHHHHHHHHHSTTGGG-EE-SSEEEEEETTTTTTT--PPP-SGGGPPPPPHHHHHT-HHHHHHHHHHHHHHHHHHHHHHHHTTS-----SSHHHHHHHHH-S-TTT---SSEEEEESS-GGGHHHHHHTTGGGT-TTGGG-SSTT--GGGEEEEEHHHHHHHHTTSEEEEEETTEEEEEE--STTHHHHHHHTTPBP---TTS-HHHHHHHHHHHHHHHB-TTSTTT--------------------------------------------------HHHHHHHHHHHHHHHHHHHHHHHHHHHHHHHHHHHTS-TTTT-S-GGGS----HHHHHHHHHHHH-TT-HHHHHHHHHHHHH-HHHHTT-------PPPP------

Nearest PDB structures (foldseek):
  6yex-assembly1_B  TM=4.885E-01  e=8.361E-03  Vibrio campbellii
  6yjb-assembly1_A  TM=4.759E-01  e=1.173E-02  Vibrio campbellii

Foldseek 3Di:
DDDDDDDDDDDDDDDDDDDDDDDDDDDDDDDPVPVVVVVVVVVVVVVVVVVVVVVVVVVPDPDPPPPDQDAQKAFEAALLDDPVGTQFIFGQQDFDPVPPPVVLVVDDCPDPVSRVVCLQGGFAQQLLVQLLVCQQQQLFHWHKALDRDDDLVVRVVLVCVLVVDPCSRQDGHNRRYIYTFGNCQVVDVHTHGDQALLVTAQDDPVSLVPHVSSVLLVVLLVVLLVVVVVVCVVVVPDDDDDDLALQVVQLVVQCAAQQPRHRPDKTKAFLQDLVCVVNCVRNPVLVVAPPQPNDPRSSSGNLRTHIHHPVRSVCLVVLQWAWDDNRSFTATDGGDCPCVVCSSVGHRGGGHRSNSHDSSSSSSSSNNSSSSRGDPPPPVPPPDPPPPPPPPPDPDDDDDDDDDDDDDDDDDDDDDDDDDDDDDDPDDPDDPVNVVVVVVVVVVVVVVVVVVVVVVVVVVVVVVVVVDDPPPPPPPPVPDPPDDPVRVVLVVVCVVDPPDPVNVVVVVVVCVVCVVVVVVPDDDDDDDDDDDDDDDD